Protein AF-A0A538FPP6-F1 (afdb_monomer)

Solvent-accessible surface area (backbone atoms only — not comparable to full-atom values): 23698 Å² total; per-residue (Å²): 142,86,81,78,87,79,78,88,85,67,95,74,63,53,71,62,48,55,64,59,46,65,76,53,41,73,86,40,43,68,59,52,48,49,54,50,51,54,51,44,71,76,42,80,80,64,66,51,56,57,69,57,30,19,45,40,34,59,72,67,76,46,57,65,71,58,32,41,51,30,15,48,75,70,76,36,53,60,72,57,40,53,54,50,25,53,71,59,47,80,60,72,55,73,68,54,44,50,55,37,41,65,69,67,75,44,51,75,67,56,48,51,50,41,39,52,68,70,68,54,64,77,88,46,49,67,65,59,54,64,60,56,64,83,75,73,51,60,66,55,38,14,42,34,35,65,72,64,79,40,54,71,69,57,39,34,53,57,22,42,78,73,74,38,49,57,70,58,44,49,53,44,29,75,66,29,69,73,53,69,54,71,68,58,41,44,52,36,39,74,68,65,77,43,53,72,69,58,45,50,46,38,38,59,68,30,97,49,67,65,92,45,46,71,59,58,57,58,62,61,61,79,75,67,53,53,65,55,31,38,50,33,32,74,40,66,75,41,52,69,69,54,25,38,56,47,18,43,78,68,73,40,53,61,69,54,47,53,49,50,36,61,71,71,47,73,73,78,48,71,65,60,51,50,54,38,46,75,72,70,45,60,89,94,49,68,72,85,77,48,57,67,71,57,51,53,44,63,43,64,61,88,70,77,82,57,74,50,80,42,51,35,68,57,40,27,52,52,31,49,71,72,65,43,54,74,68,58,20,50,52,50,12,48,59,38,36,47,48,64,73,75,74,64,54,70,67,59,52,50,49,51,52,52,49,54,52,53,52,50,53,34,43,46,74,60,76,42,53,72,72,54,52,54,59,57,48,68,76,48,93,58,50,73,71,54,45,54,51,53,52,55,51,45,54,53,52,33,55,56,71,66,51,76,78,77,79,84,128

pLDDT: mean 87.96, std 13.9, range [43.72, 98.19]

Secondary structure (DSSP, 8-state):
--SSTTS---TTSHHHHHHHHTTSHHHHHHHHHHHHHHHHHH-TTPPPPHHHHHHHHHTTSS-HHHHHHHHHHTT--HHHHHHHHHHHSPPPPHHHHHHHHHTTSS-HHHHHHHHHHTT--GGGHHHHHTTSS-PPPHHHHHHHHHTTSS-HHHHHHHHHHTT--HHHHHHHHHHSS-PPPHHHHHHHHHTTSS-HHHHHHHHHHTTS-GGGHHHHHHTTSPPPPHHHHHHHHHTTSS-HHHHHHHHHHTT--HHHHHHHHHHHSPPPPHHHHHHHHHTTPPTT--GGGS-HHHHHHHHH---PPPTTSS-HHHHHHHHHHTT--HHHHHHHHHHHHS-SS----HHHHHHHHHHHHHHHHHHHTTSS-HHHHHHHHTTSS--HHHHHHHHHHHHHHHHHHTSPPPPP-

Structure (mmCIF, N/CA/C/O backbone):
data_AF-A0A538FPP6-F1
#
_entry.id   AF-A0A538FPP6-F1
#
loop_
_atom_site.group_PDB
_atom_site.id
_atom_site.type_symbol
_atom_site.label_atom_id
_atom_site.label_alt_id
_atom_site.label_comp_id
_atom_site.label_asym_id
_atom_site.label_entity_id
_atom_site.label_seq_id
_atom_site.pdbx_PDB_ins_code
_atom_site.Cartn_x
_atom_site.Cartn_y
_atom_site.Cartn_z
_atom_site.occupancy
_atom_site.B_iso_or_equiv
_atom_site.auth_seq_id
_atom_site.auth_comp_id
_atom_site.auth_asym_id
_atom_site.auth_atom_id
_atom_site.pdbx_PDB_model_num
ATOM 1 N N . MET A 1 1 ? 45.102 -30.319 -80.625 1.00 48.31 1 MET A N 1
ATOM 2 C CA . MET A 1 1 ? 46.182 -29.308 -80.729 1.00 48.31 1 MET A CA 1
ATOM 3 C C . MET A 1 1 ? 46.574 -29.078 -82.191 1.00 48.31 1 MET A C 1
ATOM 5 O O . MET A 1 1 ? 47.325 -29.892 -82.704 1.00 48.31 1 MET A O 1
ATOM 9 N N . ALA A 1 2 ? 46.069 -28.022 -82.855 1.00 53.19 2 ALA A N 1
ATOM 10 C CA . ALA A 1 2 ? 46.663 -27.448 -84.091 1.00 53.19 2 ALA A CA 1
ATOM 11 C C . ALA A 1 2 ? 45.961 -26.172 -84.636 1.00 53.19 2 ALA A C 1
ATOM 13 O O . ALA A 1 2 ? 46.450 -25.597 -85.601 1.00 53.19 2 ALA A O 1
ATOM 14 N N . ILE A 1 3 ? 44.835 -25.704 -84.070 1.00 48.03 3 ILE A N 1
ATOM 15 C CA . ILE A 1 3 ? 44.046 -24.601 -84.677 1.00 48.03 3 ILE A CA 1
ATOM 16 C C . ILE A 1 3 ? 44.291 -23.221 -84.028 1.00 48.03 3 ILE A C 1
ATOM 18 O O . ILE A 1 3 ? 44.050 -22.197 -84.658 1.00 48.03 3 ILE A O 1
ATOM 22 N N . PHE A 1 4 ? 44.870 -23.149 -82.827 1.00 48.28 4 PHE A N 1
ATOM 23 C CA . PHE A 1 4 ? 45.001 -21.879 -82.093 1.00 48.28 4 PHE A CA 1
ATOM 24 C C . PHE A 1 4 ? 46.294 -21.078 -82.345 1.00 48.28 4 PHE A C 1
ATOM 26 O O . PHE A 1 4 ? 46.402 -19.941 -81.896 1.00 48.28 4 PHE A O 1
ATOM 33 N N . SER A 1 5 ? 47.273 -21.594 -83.100 1.00 43.72 5 SER A N 1
ATOM 34 C CA . SER A 1 5 ? 48.605 -20.962 -83.190 1.00 43.72 5 SER A CA 1
ATOM 35 C C . SER A 1 5 ? 48.753 -19.843 -84.235 1.00 43.72 5 SER A C 1
ATOM 37 O O . SER A 1 5 ? 49.874 -19.411 -84.491 1.00 43.72 5 SER A O 1
ATOM 39 N N . LYS A 1 6 ? 47.674 -19.376 -84.881 1.00 53.09 6 LYS A N 1
ATOM 40 C CA . LYS A 1 6 ? 47.752 -18.349 -85.947 1.00 53.09 6 LYS A CA 1
ATOM 41 C C . LYS A 1 6 ? 47.049 -17.022 -85.641 1.00 53.09 6 LYS A C 1
ATOM 43 O O . LYS A 1 6 ? 47.044 -16.157 -86.510 1.00 53.09 6 LYS A O 1
ATOM 48 N N . PHE A 1 7 ? 46.472 -16.833 -84.451 1.00 51.31 7 PHE A N 1
ATOM 49 C CA . PHE A 1 7 ? 45.535 -15.720 -84.232 1.00 51.31 7 PHE A CA 1
ATOM 50 C C . PHE A 1 7 ? 46.091 -14.463 -83.531 1.00 51.31 7 PHE A C 1
ATOM 52 O O . PHE A 1 7 ? 45.417 -13.441 -83.547 1.00 51.31 7 PHE A O 1
ATOM 59 N N . PHE A 1 8 ? 47.312 -14.463 -82.983 1.00 47.59 8 PHE A N 1
ATOM 60 C CA . PHE A 1 8 ? 47.777 -13.355 -82.124 1.00 47.59 8 PHE A CA 1
ATOM 61 C C . PHE A 1 8 ? 49.021 -12.626 -82.641 1.00 47.59 8 PHE A C 1
ATOM 63 O O . PHE A 1 8 ? 50.108 -12.742 -82.083 1.00 47.59 8 PHE A O 1
ATOM 70 N N . GLY A 1 9 ? 48.869 -11.827 -83.698 1.00 49.38 9 GLY A N 1
ATOM 71 C CA . GLY A 1 9 ? 49.945 -10.940 -84.138 1.00 49.38 9 GLY A CA 1
ATOM 72 C C . GLY A 1 9 ? 49.462 -9.726 -84.920 1.00 49.38 9 GLY A C 1
ATOM 73 O O . GLY A 1 9 ? 49.589 -9.747 -86.142 1.00 49.38 9 GLY A O 1
ATOM 74 N N . ARG A 1 10 ? 48.927 -8.693 -84.236 1.00 49.31 10 ARG A N 1
ATOM 75 C CA . ARG A 1 10 ? 48.965 -7.254 -84.623 1.00 49.31 10 ARG A CA 1
ATOM 76 C C . ARG A 1 10 ? 48.096 -6.361 -83.713 1.00 49.31 10 ARG A C 1
ATOM 78 O O . ARG A 1 10 ? 46.875 -6.428 -83.740 1.00 49.31 10 ARG A O 1
ATOM 85 N N . THR A 1 11 ? 48.743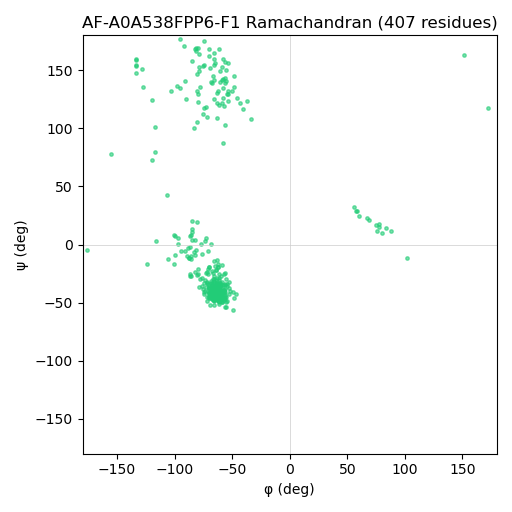 -5.425 -83.021 1.00 50.03 11 THR A N 1
ATOM 86 C CA . THR A 1 11 ? 48.216 -4.615 -81.902 1.00 50.03 11 THR A CA 1
ATOM 87 C C . THR A 1 11 ? 47.429 -3.344 -82.290 1.00 50.03 11 THR A C 1
ATOM 89 O O . THR A 1 11 ? 47.198 -2.487 -81.448 1.00 50.03 11 THR A O 1
ATOM 92 N N . VAL A 1 12 ? 47.015 -3.164 -83.555 1.00 49.78 12 VAL A N 1
ATOM 93 C CA . VAL A 1 12 ? 46.228 -1.973 -83.988 1.00 49.78 12 VAL A CA 1
ATOM 94 C C . VAL A 1 12 ? 44.889 -2.346 -84.651 1.00 49.78 12 VAL A C 1
ATOM 96 O O . VAL A 1 12 ? 43.968 -1.536 -84.686 1.00 49.78 12 VAL A O 1
ATOM 99 N N . SER A 1 13 ? 44.702 -3.598 -85.085 1.00 50.84 13 SER A N 1
ATOM 100 C CA . SER A 1 13 ? 43.409 -4.117 -85.574 1.00 50.84 13 SER A CA 1
ATOM 101 C C . SER A 1 13 ? 42.454 -4.579 -84.460 1.00 50.84 13 SER A C 1
ATOM 103 O O . SER A 1 13 ? 41.287 -4.855 -84.732 1.00 50.84 13 SER A O 1
ATOM 105 N N . GLU A 1 14 ? 42.914 -4.645 -83.208 1.00 52.31 14 GLU A N 1
ATOM 106 C CA . GLU A 1 14 ? 42.132 -5.164 -82.075 1.00 52.31 14 GLU A CA 1
ATOM 107 C C . GLU A 1 14 ? 41.005 -4.212 -81.636 1.00 52.31 14 GLU A C 1
ATOM 109 O O . GLU A 1 14 ? 39.916 -4.674 -81.309 1.00 52.31 14 GLU A O 1
ATOM 114 N N . ALA A 1 15 ? 41.179 -2.890 -81.750 1.00 50.81 15 ALA A N 1
ATOM 115 C CA . ALA A 1 15 ? 40.131 -1.930 -81.378 1.00 50.81 15 ALA A CA 1
ATOM 116 C C . ALA A 1 15 ? 38.894 -1.984 -82.306 1.00 50.81 15 ALA A C 1
ATOM 118 O O . ALA A 1 15 ? 37.765 -1.821 -81.847 1.00 50.81 15 ALA A O 1
ATOM 119 N N . ALA A 1 16 ? 39.081 -2.278 -83.601 1.00 51.62 16 ALA A N 1
ATOM 120 C CA . ALA A 1 16 ? 37.976 -2.489 -84.544 1.00 51.62 16 ALA A CA 1
ATOM 121 C C . ALA A 1 16 ? 37.332 -3.884 -84.394 1.00 51.62 16 ALA A C 1
ATOM 123 O O . ALA A 1 16 ? 36.127 -4.038 -84.601 1.00 51.62 16 ALA A O 1
ATOM 124 N N . GLY A 1 17 ? 38.114 -4.889 -83.978 1.00 56.34 17 GLY A N 1
ATOM 125 C CA . GLY A 1 17 ? 37.623 -6.237 -83.677 1.00 56.34 17 GLY A CA 1
ATOM 126 C C . GLY A 1 17 ? 36.710 -6.294 -82.448 1.00 56.34 17 GLY A C 1
ATOM 127 O O . GLY A 1 17 ? 35.722 -7.025 -82.460 1.00 56.34 17 GLY A O 1
ATOM 128 N N . VAL A 1 18 ? 36.970 -5.474 -81.425 1.00 58.12 18 VAL A N 1
ATOM 129 C CA . VAL A 1 18 ? 36.131 -5.411 -80.213 1.00 58.12 18 VAL A CA 1
ATOM 130 C C . VAL A 1 18 ? 34.747 -4.811 -80.509 1.00 58.12 18 VAL A C 1
ATOM 132 O O . VAL A 1 18 ? 33.741 -5.334 -80.033 1.00 58.12 18 VAL A O 1
ATOM 135 N N . ALA A 1 19 ? 34.657 -3.781 -81.359 1.00 53.75 19 ALA A N 1
ATOM 136 C CA . ALA A 1 19 ? 33.373 -3.167 -81.718 1.00 53.75 19 ALA A CA 1
ATOM 137 C C . ALA A 1 19 ? 32.492 -4.077 -82.602 1.00 53.75 19 ALA A C 1
ATOM 139 O O . ALA A 1 19 ? 31.278 -4.132 -82.410 1.00 53.75 19 ALA A O 1
ATOM 140 N N . ALA A 1 20 ? 33.088 -4.839 -83.528 1.00 56.72 20 ALA A N 1
ATOM 141 C CA . ALA A 1 20 ? 32.362 -5.836 -84.321 1.00 56.72 20 ALA A CA 1
ATOM 142 C C . ALA A 1 20 ? 32.009 -7.097 -83.504 1.00 56.72 20 ALA A C 1
ATOM 144 O O . ALA A 1 20 ? 30.943 -7.680 -83.703 1.00 56.72 20 ALA A O 1
ATOM 145 N N . GLY A 1 21 ? 32.857 -7.490 -82.545 1.00 58.19 21 GLY A N 1
ATOM 146 C CA . GLY A 1 21 ? 32.647 -8.651 -81.674 1.00 58.19 21 GLY A CA 1
ATOM 147 C C . GLY A 1 21 ? 31.425 -8.536 -80.757 1.00 58.19 21 GLY A C 1
ATOM 148 O O . GLY A 1 21 ? 30.767 -9.539 -80.488 1.00 58.19 21 GLY A O 1
ATOM 149 N N . LEU A 1 22 ? 31.049 -7.321 -80.343 1.00 60.53 22 LEU A N 1
ATOM 150 C CA . LEU A 1 22 ? 29.876 -7.100 -79.487 1.00 60.53 22 LEU A CA 1
ATOM 151 C C . LEU A 1 22 ? 28.532 -7.280 -80.223 1.00 60.53 22 LEU A C 1
ATOM 153 O O . LEU A 1 22 ? 27.545 -7.649 -79.590 1.00 60.53 22 LEU A O 1
ATOM 157 N N . ALA A 1 23 ? 28.482 -7.108 -81.551 1.00 60.00 23 ALA A N 1
ATOM 158 C CA . ALA A 1 23 ? 27.255 -7.288 -82.341 1.00 60.00 23 ALA A CA 1
ATOM 159 C C . ALA A 1 23 ? 26.942 -8.765 -82.665 1.00 60.00 23 ALA A C 1
ATOM 161 O O . ALA A 1 23 ? 25.779 -9.133 -82.821 1.00 60.00 23 ALA A O 1
ATOM 162 N N . VAL A 1 24 ? 27.963 -9.631 -82.712 1.00 61.53 24 VAL A N 1
ATOM 163 C CA . VAL A 1 24 ? 27.822 -11.097 -82.869 1.00 61.53 24 VAL A CA 1
ATOM 164 C C . VAL A 1 24 ? 27.880 -11.861 -81.539 1.00 61.53 24 VAL A C 1
ATOM 166 O O . VAL A 1 24 ? 27.727 -13.082 -81.526 1.00 61.53 24 VAL A O 1
ATOM 169 N N . ALA A 1 25 ? 28.036 -11.168 -80.406 1.00 63.84 25 ALA A N 1
ATOM 170 C CA . ALA A 1 25 ? 28.178 -11.794 -79.091 1.00 63.84 25 ALA A CA 1
ATOM 171 C C . ALA A 1 25 ? 26.964 -12.651 -78.684 1.00 63.84 25 ALA A C 1
ATOM 173 O O . ALA A 1 25 ? 27.137 -13.703 -78.076 1.00 63.84 25 ALA A O 1
ATOM 174 N N . SER A 1 26 ? 25.739 -12.247 -79.038 1.00 73.50 26 SER A N 1
ATOM 175 C CA . SER A 1 26 ? 24.520 -12.966 -78.630 1.00 73.50 26 SER A CA 1
ATOM 176 C C . SER A 1 26 ? 24.404 -14.384 -79.232 1.00 73.50 26 SER A C 1
ATOM 178 O O . SER A 1 26 ? 24.267 -15.332 -78.459 1.00 73.50 26 SER A O 1
ATOM 180 N N . PRO A 1 27 ? 24.536 -14.597 -80.562 1.00 76.19 27 PRO A N 1
ATOM 181 C CA . PRO A 1 27 ? 24.517 -15.948 -81.139 1.00 76.19 27 PRO A CA 1
ATOM 182 C C . PRO A 1 27 ? 25.761 -16.790 -80.814 1.00 76.19 27 PRO A C 1
ATOM 184 O O . PRO A 1 27 ? 25.694 -18.014 -80.899 1.00 76.19 27 PRO A O 1
ATOM 187 N N . LEU A 1 28 ? 26.881 -16.173 -80.421 1.00 77.31 28 LEU A N 1
ATOM 188 C CA . LEU A 1 28 ? 28.097 -16.891 -80.021 1.00 77.31 28 LEU A CA 1
ATOM 189 C C . LEU A 1 28 ? 28.114 -17.300 -78.542 1.00 77.31 28 LEU A C 1
ATOM 191 O O . LEU A 1 28 ? 28.936 -18.140 -78.175 1.00 77.31 28 LEU A O 1
ATOM 195 N N . ARG A 1 29 ? 27.202 -16.781 -77.703 1.00 82.00 29 ARG A N 1
ATOM 196 C CA . ARG A 1 29 ? 27.117 -17.133 -76.272 1.00 82.00 29 ARG A CA 1
ATOM 197 C C . ARG A 1 29 ? 27.149 -18.643 -76.005 1.00 82.00 29 ARG A C 1
ATOM 199 O O . ARG A 1 29 ? 27.932 -19.032 -75.148 1.00 82.00 29 ARG A O 1
ATOM 206 N N . PRO A 1 30 ? 26.399 -19.512 -76.716 1.00 83.00 30 PRO A N 1
ATOM 207 C CA . PRO A 1 30 ? 26.450 -20.953 -76.456 1.00 83.00 30 PRO A CA 1
ATOM 208 C C . PRO A 1 30 ? 27.827 -21.574 -76.728 1.00 83.00 30 PRO A C 1
ATOM 210 O O . PRO A 1 30 ? 28.260 -22.461 -75.999 1.00 83.00 30 PRO A O 1
ATOM 213 N N . VAL A 1 31 ? 28.530 -21.096 -77.760 1.00 81.62 31 VAL A N 1
ATOM 214 C CA . VAL A 1 31 ? 29.862 -21.598 -78.133 1.00 81.62 31 VAL A CA 1
ATOM 215 C C . VAL A 1 31 ? 30.918 -21.106 -77.146 1.00 81.62 31 VAL A C 1
ATOM 217 O O . VAL A 1 31 ? 31.753 -21.890 -76.706 1.00 81.62 31 VAL A O 1
ATOM 220 N N . VAL A 1 32 ? 30.854 -19.832 -76.749 1.00 84.31 32 VAL A N 1
ATOM 221 C CA . VAL A 1 32 ? 31.738 -19.267 -75.719 1.00 84.31 32 VAL A CA 1
ATOM 222 C C . VAL A 1 32 ? 31.502 -19.956 -74.376 1.00 84.31 32 VAL A C 1
ATOM 224 O O . VAL A 1 32 ? 32.468 -20.355 -73.741 1.00 84.31 32 VAL A O 1
ATOM 227 N N . GLN A 1 33 ? 30.247 -20.214 -73.998 1.00 86.31 33 GLN A N 1
ATOM 228 C CA . GLN A 1 33 ? 29.916 -20.943 -72.773 1.00 86.31 33 GLN A CA 1
ATOM 229 C C . GLN A 1 33 ? 30.490 -22.366 -72.772 1.00 86.31 33 GLN A C 1
ATOM 231 O O . GLN A 1 33 ? 30.941 -22.831 -71.733 1.00 86.31 33 GLN A O 1
ATOM 236 N N . LEU A 1 34 ? 30.497 -23.069 -73.913 1.00 86.12 34 LEU A N 1
ATOM 237 C CA . LEU A 1 34 ? 31.115 -24.397 -74.025 1.00 86.12 34 LEU A CA 1
ATOM 238 C C . LEU A 1 34 ? 32.628 -24.341 -73.802 1.00 86.12 34 LEU A C 1
ATOM 240 O O . LEU A 1 34 ? 33.150 -25.148 -73.040 1.00 86.12 34 LEU A O 1
ATOM 244 N N . VAL A 1 35 ? 33.312 -23.374 -74.420 1.00 86.62 35 VAL A N 1
ATOM 245 C CA . VAL A 1 35 ? 34.760 -23.184 -74.242 1.00 86.62 35 VAL A CA 1
ATOM 246 C C . VAL A 1 35 ? 35.082 -22.757 -72.812 1.00 86.62 35 VAL A C 1
ATOM 248 O O . VAL A 1 35 ? 36.024 -23.278 -72.221 1.00 86.62 35 VAL A O 1
ATOM 251 N N . GLU A 1 36 ? 34.291 -21.857 -72.226 1.00 85.56 36 GLU A N 1
ATOM 252 C CA . GLU A 1 36 ? 34.409 -21.477 -70.818 1.00 85.56 36 GLU A CA 1
ATOM 253 C C . GLU A 1 36 ? 34.218 -22.698 -69.916 1.00 85.56 36 GLU A C 1
ATOM 255 O O . GLU A 1 36 ? 35.057 -22.953 -69.061 1.00 85.56 36 GLU A O 1
ATOM 260 N N . ASN A 1 37 ? 33.173 -23.500 -70.132 1.00 87.19 37 ASN A N 1
ATOM 261 C CA . ASN A 1 37 ? 32.909 -24.702 -69.342 1.00 87.19 37 ASN A CA 1
ATOM 262 C C . ASN A 1 37 ? 34.035 -25.741 -69.475 1.00 87.19 37 ASN A C 1
ATOM 264 O O . ASN A 1 37 ? 34.432 -26.328 -68.473 1.00 87.19 37 ASN A O 1
ATOM 268 N N . GLU A 1 38 ? 34.568 -25.960 -70.681 1.00 89.00 38 GLU A N 1
ATOM 269 C CA . GLU A 1 38 ? 35.706 -26.861 -70.915 1.00 89.00 38 GLU A CA 1
ATOM 270 C C . GLU A 1 38 ? 36.979 -26.340 -70.234 1.00 89.00 38 GLU A C 1
ATOM 272 O O . GLU A 1 38 ? 37.696 -27.102 -69.588 1.00 89.00 38 GLU A O 1
ATOM 277 N N . THR A 1 39 ? 37.221 -25.029 -70.298 1.00 87.25 39 THR A N 1
ATOM 278 C CA . THR A 1 39 ? 38.351 -24.386 -69.613 1.00 87.25 39 THR A CA 1
ATOM 279 C C . THR A 1 39 ? 38.227 -24.538 -68.096 1.00 87.25 39 THR A C 1
ATOM 281 O O . THR A 1 39 ? 39.183 -24.938 -67.436 1.00 87.25 39 THR A O 1
ATOM 284 N N . TRP A 1 40 ? 37.038 -24.304 -67.535 1.00 85.44 40 TRP A N 1
ATOM 285 C CA . TRP A 1 40 ? 36.784 -24.449 -66.099 1.00 85.44 40 TRP A CA 1
ATOM 286 C C . TRP A 1 40 ? 36.782 -25.901 -65.619 1.00 85.44 40 TRP A C 1
ATOM 288 O O . TRP A 1 40 ? 37.103 -26.156 -64.463 1.00 85.44 40 TRP A O 1
ATOM 298 N N . ALA A 1 41 ? 36.494 -26.870 -66.489 1.00 88.38 41 ALA A N 1
ATOM 299 C CA . ALA A 1 41 ? 36.662 -28.283 -66.157 1.00 88.38 41 ALA A CA 1
ATOM 300 C C . ALA A 1 41 ? 38.143 -28.661 -65.958 1.00 88.38 41 ALA A C 1
ATOM 302 O O . ALA A 1 41 ? 38.448 -29.564 -65.181 1.00 88.38 41 ALA A O 1
ATOM 303 N N . ILE A 1 42 ? 39.060 -27.969 -66.644 1.00 89.25 42 ILE A N 1
ATOM 304 C CA . ILE A 1 42 ? 40.513 -28.173 -66.527 1.00 89.25 42 ILE A CA 1
ATOM 305 C C . ILE A 1 42 ? 41.100 -27.347 -65.365 1.00 89.25 42 ILE A C 1
ATOM 307 O O . ILE A 1 42 ? 42.094 -27.757 -64.766 1.00 89.25 42 ILE A O 1
ATOM 311 N N . HIS A 1 43 ? 40.465 -26.225 -65.020 1.00 86.94 43 HIS A N 1
ATOM 312 C CA . HIS A 1 43 ? 40.874 -25.293 -63.965 1.00 86.94 43 HIS A CA 1
ATOM 313 C C . HIS A 1 43 ? 39.820 -25.218 -62.844 1.00 86.94 43 HIS A C 1
ATOM 315 O O . HIS A 1 43 ? 39.008 -24.288 -62.816 1.00 86.94 43 HIS A O 1
ATOM 321 N N . PRO A 1 44 ? 39.797 -26.200 -61.917 1.00 83.19 44 PRO A N 1
ATOM 322 C CA . PRO A 1 44 ? 38.818 -26.247 -60.828 1.00 83.19 44 PRO A CA 1
ATOM 323 C C . PRO A 1 44 ? 39.043 -25.165 -59.757 1.00 83.19 44 PRO A C 1
ATOM 325 O O . PRO A 1 44 ? 38.229 -25.023 -58.851 1.00 83.19 44 PRO A O 1
ATOM 328 N N . ASP A 1 45 ? 40.130 -24.399 -59.852 1.00 86.44 45 ASP A N 1
ATOM 329 C CA . ASP A 1 45 ? 40.530 -23.300 -58.971 1.00 86.44 45 ASP A CA 1
ATOM 330 C C . ASP A 1 45 ? 39.885 -21.955 -59.343 1.00 86.44 45 ASP A C 1
ATOM 332 O O . ASP A 1 45 ? 40.377 -20.894 -58.955 1.00 86.44 45 ASP A O 1
ATOM 336 N N . ARG A 1 46 ? 38.772 -21.982 -60.088 1.00 88.44 46 ARG A N 1
ATOM 337 C CA . ARG A 1 46 ? 38.019 -20.778 -60.444 1.00 88.44 46 ARG A CA 1
ATOM 338 C C . ARG A 1 46 ? 37.675 -19.978 -59.179 1.00 88.44 46 ARG A C 1
ATOM 340 O O . ARG A 1 46 ? 36.964 -20.506 -58.320 1.00 88.44 46 ARG A O 1
ATOM 347 N N . PRO A 1 47 ? 38.073 -18.696 -59.100 1.00 92.44 47 PRO A N 1
ATOM 348 C CA . PRO A 1 47 ? 37.655 -17.834 -58.012 1.00 92.44 47 PRO A CA 1
ATOM 349 C C . PRO A 1 47 ? 36.131 -17.740 -57.943 1.00 92.44 47 PRO A C 1
ATOM 351 O O . PRO A 1 47 ? 35.463 -17.555 -58.970 1.00 92.44 47 PRO A O 1
ATOM 354 N N . VAL A 1 48 ? 35.574 -17.847 -56.741 1.00 95.00 48 VAL A N 1
ATOM 355 C CA . VAL A 1 48 ? 34.154 -17.545 -56.531 1.00 95.00 48 VAL A CA 1
ATOM 356 C C . VAL A 1 48 ? 33.920 -16.039 -56.691 1.00 95.00 48 VAL A C 1
ATOM 358 O O . VAL A 1 48 ? 34.826 -15.236 -56.468 1.00 95.00 48 VAL A O 1
ATOM 361 N N . ASN A 1 49 ? 32.713 -15.630 -57.098 1.00 96.25 49 ASN A N 1
ATOM 362 C CA . ASN A 1 49 ? 32.387 -14.202 -57.125 1.00 96.25 49 ASN A CA 1
ATOM 363 C C . ASN A 1 49 ? 32.373 -13.617 -55.702 1.00 96.25 49 ASN A C 1
ATOM 365 O O . ASN A 1 49 ? 32.237 -14.343 -54.714 1.00 96.25 49 ASN A O 1
ATOM 369 N N . VAL A 1 50 ? 32.503 -12.293 -55.608 1.00 97.06 50 VAL A N 1
ATOM 370 C CA . VAL A 1 50 ? 32.624 -11.585 -54.328 1.00 97.06 50 VAL A CA 1
ATOM 371 C C . VAL A 1 50 ? 31.411 -11.810 -53.419 1.00 97.06 50 VAL A C 1
ATOM 373 O O . VAL A 1 50 ? 31.575 -11.939 -52.210 1.00 97.06 50 VAL A O 1
ATOM 376 N N . GLU A 1 51 ? 30.207 -11.942 -53.985 1.00 97.44 51 GLU A N 1
ATOM 377 C CA . GLU A 1 51 ? 28.979 -12.196 -53.228 1.00 97.44 51 GLU A CA 1
ATOM 378 C C . GLU A 1 51 ? 28.950 -13.608 -52.629 1.00 97.44 51 GLU A C 1
ATOM 380 O O . GLU A 1 51 ? 28.574 -13.770 -51.470 1.00 97.44 51 GLU A O 1
ATOM 385 N N . THR A 1 52 ? 29.385 -14.630 -53.379 1.00 97.12 52 THR A N 1
ATOM 386 C CA . THR A 1 52 ? 29.481 -16.003 -52.851 1.00 97.12 52 THR A CA 1
ATOM 387 C C . THR A 1 52 ? 30.610 -16.105 -51.836 1.00 97.12 52 THR A C 1
ATOM 389 O O . THR A 1 52 ? 30.416 -16.709 -50.789 1.00 97.12 52 THR A O 1
ATOM 392 N N . ALA A 1 53 ? 31.766 -15.481 -52.093 1.00 96.75 53 ALA A N 1
ATOM 393 C CA . ALA A 1 53 ? 32.858 -15.423 -51.121 1.00 96.75 53 ALA A CA 1
ATOM 394 C C . ALA A 1 53 ? 32.390 -14.801 -49.795 1.00 96.75 53 ALA A C 1
ATOM 396 O O . ALA A 1 53 ? 32.665 -15.338 -48.725 1.00 96.75 53 ALA A O 1
ATOM 397 N N . ALA A 1 54 ? 31.640 -13.698 -49.873 1.00 97.00 54 ALA A N 1
ATOM 398 C CA . ALA A 1 54 ? 31.051 -13.033 -48.719 1.00 97.00 54 ALA A CA 1
ATOM 399 C C . ALA A 1 54 ? 30.036 -13.924 -47.986 1.00 97.00 54 ALA A C 1
ATOM 401 O O . ALA A 1 54 ? 30.080 -13.990 -46.764 1.00 97.00 54 ALA A O 1
ATOM 402 N N . ALA A 1 55 ? 29.169 -14.647 -48.702 1.00 96.12 55 ALA A N 1
ATOM 403 C CA . ALA A 1 55 ? 28.223 -15.587 -48.094 1.00 96.12 55 ALA A CA 1
ATOM 404 C C . ALA A 1 55 ? 28.913 -16.758 -47.384 1.00 96.12 55 ALA A C 1
ATOM 406 O O . ALA A 1 55 ? 28.575 -17.058 -46.244 1.00 96.12 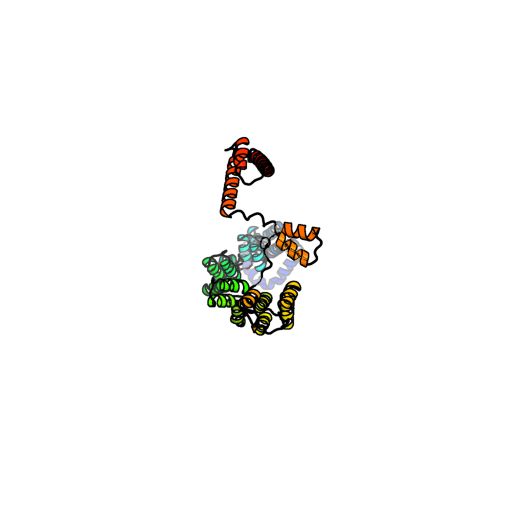55 ALA A O 1
ATOM 407 N N . VAL A 1 56 ? 29.929 -17.359 -48.009 1.00 95.94 56 VAL A N 1
ATOM 408 C CA . VAL A 1 56 ? 30.715 -18.455 -47.417 1.00 95.94 56 VAL A CA 1
ATOM 409 C C . VAL A 1 56 ? 31.415 -17.997 -46.132 1.00 95.94 56 VAL A C 1
ATOM 411 O O . VAL A 1 56 ? 31.405 -18.717 -45.136 1.00 95.94 56 VAL A O 1
ATOM 414 N N . VAL A 1 57 ? 31.988 -16.788 -46.123 1.00 96.31 57 VAL A N 1
ATOM 415 C CA . VAL A 1 57 ? 32.601 -16.216 -44.911 1.00 96.31 57 VAL A CA 1
ATOM 416 C C . VAL A 1 57 ? 31.543 -15.839 -43.863 1.00 96.31 57 VAL A C 1
ATOM 418 O O . VAL A 1 57 ? 31.769 -16.041 -42.675 1.00 96.31 57 VAL A O 1
ATOM 421 N N . ALA A 1 58 ? 30.377 -15.326 -44.267 1.00 94.12 58 ALA A N 1
ATOM 422 C CA . ALA A 1 58 ? 29.289 -14.965 -43.352 1.00 94.12 58 ALA A CA 1
ATOM 423 C C . ALA A 1 58 ? 28.667 -16.177 -42.635 1.00 94.12 58 ALA A C 1
ATOM 425 O O . ALA A 1 58 ? 28.221 -16.048 -41.496 1.00 94.12 58 ALA A O 1
ATOM 426 N N . GLU A 1 59 ? 28.649 -17.343 -43.284 1.00 94.31 59 GLU A N 1
ATOM 427 C CA . GLU A 1 59 ? 28.213 -18.621 -42.705 1.00 94.31 59 GLU A CA 1
ATOM 428 C C . GLU A 1 59 ? 29.312 -19.323 -41.882 1.00 94.31 59 GLU A C 1
ATOM 430 O O . GLU A 1 59 ? 29.091 -20.431 -41.395 1.00 94.31 59 GLU A O 1
ATOM 435 N N . ASP A 1 60 ? 30.481 -18.689 -41.717 1.00 94.06 60 ASP A N 1
ATOM 436 C CA . ASP A 1 60 ? 31.659 -19.230 -41.019 1.00 94.06 60 ASP A CA 1
ATOM 437 C C . ASP A 1 60 ? 32.177 -20.555 -41.624 1.00 94.06 60 ASP A C 1
ATOM 439 O O . ASP A 1 60 ? 32.756 -21.399 -40.940 1.00 94.06 60 ASP A O 1
ATOM 443 N N . VAL A 1 61 ? 31.973 -20.759 -42.934 1.00 96.81 61 VAL A N 1
ATOM 444 C CA . VAL A 1 61 ? 32.471 -21.941 -43.667 1.00 96.81 61 VAL A CA 1
ATOM 445 C C . VAL A 1 61 ? 33.960 -21.797 -43.988 1.00 96.81 61 VAL A C 1
ATOM 447 O O . VAL A 1 61 ? 34.706 -22.774 -43.929 1.00 96.81 61 VAL A O 1
ATOM 450 N N . GLU A 1 62 ? 34.402 -20.578 -44.300 1.00 97.25 62 GLU A N 1
ATOM 451 C CA . GLU A 1 62 ? 35.805 -20.234 -44.542 1.00 97.25 62 GLU A CA 1
ATOM 452 C C . GLU A 1 62 ? 36.203 -18.957 -43.803 1.00 97.25 62 GLU A C 1
ATOM 454 O O . GLU A 1 62 ? 35.377 -18.115 -43.452 1.00 97.25 62 GLU A O 1
ATOM 459 N N . LYS A 1 63 ? 37.511 -18.789 -43.592 1.00 96.56 63 LYS A N 1
ATOM 460 C CA . LYS A 1 63 ? 38.050 -17.621 -42.885 1.00 96.56 63 LYS A CA 1
ATOM 461 C C . LYS A 1 63 ? 38.034 -16.373 -43.760 1.00 96.56 63 LYS A C 1
ATOM 463 O O . LYS A 1 63 ? 38.224 -16.424 -44.970 1.00 96.56 63 LYS A O 1
ATOM 468 N N . ASP A 1 64 ? 37.978 -15.221 -43.111 1.00 96.94 64 ASP A N 1
ATOM 469 C CA . ASP A 1 64 ? 38.001 -13.912 -43.762 1.00 96.94 64 ASP A CA 1
ATOM 470 C C . ASP A 1 64 ? 39.169 -13.706 -44.755 1.00 96.94 64 ASP A C 1
ATOM 472 O O . ASP A 1 64 ? 38.961 -13.205 -45.858 1.00 96.94 64 ASP A O 1
ATOM 476 N N . ALA A 1 65 ? 40.375 -14.184 -44.427 1.00 97.62 65 ALA A N 1
ATOM 477 C CA . ALA A 1 65 ? 41.533 -14.098 -45.322 1.00 97.62 65 ALA A CA 1
ATOM 478 C C . ALA A 1 65 ? 41.331 -14.857 -46.649 1.00 97.62 65 ALA A C 1
ATOM 480 O O . ALA A 1 65 ? 41.822 -14.415 -47.688 1.00 97.62 65 ALA A O 1
ATOM 481 N N . TRP A 1 66 ? 40.593 -15.975 -46.626 1.00 97.50 66 TRP A N 1
ATOM 482 C CA . TRP A 1 66 ? 40.213 -16.698 -47.840 1.00 97.50 66 TRP A CA 1
ATOM 483 C C . TRP A 1 66 ? 39.256 -15.851 -48.684 1.00 97.50 66 TRP A C 1
ATOM 485 O O . TRP A 1 66 ? 39.485 -15.685 -49.879 1.00 97.50 66 TRP A O 1
ATOM 495 N N . GLY A 1 67 ? 38.250 -15.227 -48.065 1.00 96.88 67 GLY A N 1
ATOM 496 C CA . GLY A 1 67 ? 37.303 -14.353 -48.764 1.00 96.88 67 GLY A CA 1
ATOM 497 C C . GLY A 1 67 ? 37.973 -13.148 -49.432 1.00 96.88 67 GLY A C 1
ATOM 498 O O . GLY A 1 67 ? 37.732 -12.885 -50.611 1.00 96.88 67 GLY A O 1
ATOM 499 N N . VAL A 1 68 ? 38.892 -12.477 -48.726 1.00 97.62 68 VAL A N 1
ATOM 500 C CA . VAL A 1 68 ? 39.705 -11.374 -49.275 1.00 97.62 68 VAL A CA 1
ATOM 501 C C . VAL A 1 68 ? 40.545 -11.844 -50.466 1.00 97.62 68 VAL A C 1
ATOM 503 O O . VAL A 1 68 ? 40.639 -11.147 -51.478 1.00 97.62 68 VAL A O 1
ATOM 506 N N . GLN A 1 69 ? 41.126 -13.045 -50.387 1.00 97.31 69 GLN A N 1
ATOM 507 C CA . GLN A 1 69 ? 41.884 -13.627 -51.493 1.00 97.31 69 GLN A CA 1
ATOM 508 C C . GLN A 1 69 ? 40.994 -13.877 -52.722 1.00 97.31 69 GLN A C 1
ATOM 510 O O . GLN A 1 69 ? 41.361 -13.454 -53.820 1.00 97.31 69 GLN A O 1
ATOM 515 N N . GLN A 1 70 ? 39.817 -14.488 -52.548 1.00 97.19 70 GLN A N 1
ATOM 516 C CA . GLN A 1 70 ? 38.855 -14.719 -53.638 1.00 97.19 70 GLN A CA 1
ATOM 517 C C . GLN A 1 70 ? 38.392 -13.404 -54.286 1.00 97.19 70 GLN A C 1
ATOM 519 O O . GLN A 1 70 ? 38.345 -13.281 -55.513 1.00 97.19 70 GLN A O 1
ATOM 524 N N . ALA A 1 71 ? 38.107 -12.390 -53.466 1.00 96.88 71 ALA A N 1
ATOM 525 C CA . ALA A 1 71 ? 37.733 -11.058 -53.927 1.00 96.88 71 ALA A CA 1
ATOM 526 C C . ALA A 1 71 ? 38.850 -10.411 -54.767 1.00 96.88 71 ALA A C 1
ATOM 528 O O . ALA A 1 71 ? 38.584 -9.886 -55.850 1.00 96.88 71 ALA A O 1
ATOM 529 N N . SER A 1 72 ? 40.113 -10.544 -54.341 1.00 97.00 72 SER A N 1
ATOM 530 C CA . SER A 1 72 ? 41.264 -9.998 -55.075 1.00 97.00 72 SER A CA 1
ATOM 531 C C . SER A 1 72 ? 41.423 -10.606 -56.471 1.00 97.00 72 SER A C 1
ATOM 533 O O . SER A 1 72 ? 41.732 -9.897 -57.429 1.00 97.00 72 SER A O 1
ATOM 535 N N . TRP A 1 73 ? 41.135 -11.903 -56.622 1.00 95.81 73 TRP A N 1
ATOM 536 C CA . TRP A 1 73 ? 41.170 -12.593 -57.914 1.00 95.81 73 TRP A CA 1
ATOM 537 C C . TRP A 1 73 ? 40.032 -12.175 -58.848 1.00 95.81 73 TRP A C 1
ATOM 539 O O . TRP A 1 73 ? 40.148 -12.330 -60.063 1.00 95.81 73 TRP A O 1
ATOM 549 N N . THR A 1 74 ? 38.952 -11.618 -58.299 1.00 94.50 74 THR A N 1
ATOM 550 C CA . THR A 1 74 ? 37.810 -11.091 -59.060 1.00 94.50 74 THR A CA 1
ATOM 551 C C . THR A 1 74 ? 37.840 -9.568 -59.224 1.00 94.50 74 THR A C 1
ATOM 553 O O . THR A 1 74 ? 36.911 -8.995 -59.788 1.00 94.50 74 THR A O 1
ATOM 556 N N . GLY A 1 75 ? 38.934 -8.915 -58.812 1.00 95.38 75 GLY A N 1
ATOM 557 C CA . GLY A 1 75 ? 39.162 -7.482 -59.014 1.00 95.38 75 GLY A CA 1
ATOM 558 C C . GLY A 1 75 ? 38.603 -6.575 -57.916 1.00 95.38 75 GLY A C 1
ATOM 559 O O . GLY A 1 75 ? 38.573 -5.360 -58.102 1.00 95.38 75 GLY A O 1
ATOM 560 N N . PHE A 1 76 ? 38.181 -7.137 -56.782 1.00 97.31 76 PHE A N 1
ATOM 561 C CA . PHE A 1 76 ? 37.742 -6.390 -55.606 1.00 97.31 76 PHE A CA 1
ATOM 562 C C . PHE A 1 76 ? 38.873 -6.288 -54.581 1.00 97.31 76 PHE A C 1
ATOM 564 O O . PHE A 1 76 ? 39.567 -7.264 -54.302 1.00 97.31 76 PHE A O 1
ATOM 571 N N . ASP A 1 77 ? 39.061 -5.103 -54.007 1.00 97.38 77 ASP A N 1
ATOM 572 C CA . ASP A 1 77 ? 39.994 -4.913 -52.901 1.00 97.38 77 ASP A CA 1
ATOM 573 C C . ASP A 1 77 ? 39.385 -5.360 -51.559 1.00 97.38 77 ASP A C 1
ATOM 575 O O . ASP A 1 77 ? 38.188 -5.646 -51.448 1.00 97.38 77 ASP A O 1
ATOM 579 N N . GLU A 1 78 ? 40.220 -5.439 -50.520 1.00 97.25 78 GLU A N 1
ATOM 580 C CA . GLU A 1 78 ? 39.771 -5.831 -49.180 1.00 97.25 78 GLU A CA 1
ATOM 581 C C . GLU A 1 78 ? 38.642 -4.926 -48.644 1.00 97.25 78 GLU A C 1
ATOM 583 O O . GLU A 1 78 ? 37.628 -5.473 -48.206 1.00 97.25 78 GLU A O 1
ATOM 588 N N . PRO A 1 79 ? 38.722 -3.578 -48.700 1.00 97.94 79 PRO A N 1
ATOM 589 C CA . PRO A 1 79 ? 37.626 -2.718 -48.252 1.00 97.94 79 PRO A CA 1
ATOM 590 C C . PRO A 1 79 ? 36.295 -2.995 -48.957 1.00 97.94 79 PRO A C 1
ATOM 592 O O . PRO A 1 79 ? 35.251 -3.025 -48.300 1.00 97.94 79 PRO A O 1
ATOM 595 N N . THR A 1 80 ? 36.312 -3.235 -50.272 1.00 97.00 80 THR A N 1
ATOM 596 C CA . THR A 1 80 ? 35.085 -3.545 -51.012 1.00 97.00 80 THR A CA 1
ATOM 597 C C . THR A 1 80 ? 34.545 -4.918 -50.630 1.00 97.00 80 THR A C 1
ATOM 599 O O . THR A 1 80 ? 33.343 -5.048 -50.395 1.00 97.00 80 THR A O 1
ATOM 602 N N . PHE A 1 81 ? 35.410 -5.926 -50.469 1.00 97.62 81 PHE A N 1
ATOM 603 C CA . PHE A 1 81 ? 34.996 -7.232 -49.952 1.00 97.62 81 PHE A CA 1
ATOM 604 C C . PHE A 1 81 ? 34.339 -7.115 -48.573 1.00 97.62 81 PHE A C 1
ATOM 606 O O . PHE A 1 81 ? 33.258 -7.658 -48.367 1.00 97.62 81 PHE A O 1
ATOM 613 N N . ARG A 1 82 ? 34.928 -6.350 -47.644 1.00 96.88 82 ARG A N 1
ATOM 614 C CA . ARG A 1 82 ? 34.360 -6.117 -46.304 1.00 96.88 82 ARG A CA 1
ATOM 615 C C . ARG A 1 82 ? 32.996 -5.441 -46.355 1.00 96.88 82 ARG A C 1
ATOM 617 O O . ARG A 1 82 ? 32.138 -5.759 -45.537 1.00 96.88 82 ARG A O 1
ATOM 624 N N . ALA A 1 83 ? 32.778 -4.528 -47.301 1.00 94.44 83 ALA A N 1
ATOM 625 C CA . ALA A 1 83 ? 31.477 -3.894 -47.491 1.00 94.44 83 ALA A CA 1
ATOM 626 C C . ALA A 1 83 ? 30.416 -4.903 -47.970 1.00 94.44 83 ALA A C 1
ATOM 628 O O . ALA A 1 83 ? 29.308 -4.920 -47.431 1.00 94.44 83 ALA A O 1
ATOM 629 N N . VAL A 1 84 ? 30.769 -5.777 -48.923 1.00 96.31 84 VAL A N 1
ATOM 630 C CA . VAL A 1 84 ? 29.885 -6.851 -49.414 1.00 96.31 84 VAL A CA 1
ATOM 631 C C . VAL A 1 84 ? 29.618 -7.883 -48.317 1.00 96.31 84 VAL A C 1
ATOM 633 O O . VAL A 1 84 ? 28.461 -8.190 -48.049 1.00 96.31 84 VAL A O 1
ATOM 636 N N . LEU A 1 85 ? 30.658 -8.358 -47.623 1.00 95.88 85 LEU A N 1
ATOM 637 C CA . LEU A 1 85 ? 30.538 -9.246 -46.461 1.00 95.88 85 LEU A CA 1
ATOM 638 C C . LEU A 1 85 ? 29.640 -8.636 -45.391 1.00 95.88 85 LEU A C 1
ATOM 640 O O . LEU A 1 85 ? 28.738 -9.300 -44.889 1.00 95.88 85 LEU A O 1
ATOM 644 N N . GLY A 1 86 ? 29.845 -7.352 -45.100 1.00 92.56 86 GLY A N 1
ATOM 645 C CA . GLY A 1 86 ? 28.977 -6.580 -44.235 1.00 92.56 86 GLY A CA 1
ATOM 646 C C . GLY A 1 86 ? 27.522 -6.742 -44.650 1.00 92.56 86 GLY A C 1
ATOM 647 O O . GLY A 1 86 ? 26.720 -7.143 -43.817 1.00 92.56 86 GLY A O 1
ATOM 648 N N . GLU A 1 87 ? 27.161 -6.447 -45.903 1.00 94.06 87 GLU A N 1
ATOM 649 C CA . GLU A 1 87 ? 25.782 -6.571 -46.415 1.00 94.06 87 GLU A CA 1
ATOM 650 C C . GLU A 1 87 ? 25.199 -7.985 -46.298 1.00 94.06 87 GLU A C 1
ATOM 652 O O . GLU A 1 87 ? 24.012 -8.112 -46.010 1.00 94.06 87 GLU A O 1
ATOM 657 N N . VAL A 1 88 ? 26.019 -9.025 -46.460 1.00 95.38 88 VAL A N 1
ATOM 658 C CA . VAL A 1 88 ? 25.571 -10.423 -46.374 1.00 95.38 88 VAL A CA 1
ATOM 659 C C . VAL A 1 88 ? 25.344 -10.890 -44.931 1.00 95.38 88 VAL A C 1
ATOM 661 O O . VAL A 1 88 ? 24.485 -11.738 -44.690 1.00 95.38 88 VAL A O 1
ATOM 664 N N . LEU A 1 89 ? 26.067 -10.332 -43.954 1.00 93.38 89 LEU A N 1
ATOM 665 C CA . LEU A 1 89 ? 25.859 -10.656 -42.543 1.00 93.38 89 LEU A CA 1
ATOM 666 C C . LEU A 1 89 ? 24.450 -10.247 -42.089 1.00 93.38 89 LEU A C 1
ATOM 668 O O . LEU A 1 89 ? 24.071 -9.073 -42.123 1.00 93.38 89 LEU A O 1
ATOM 672 N N . ASN A 1 90 ? 23.690 -11.228 -41.605 1.00 92.62 90 ASN A N 1
ATOM 673 C CA . ASN A 1 90 ? 22.362 -11.004 -41.047 1.00 92.62 90 ASN A CA 1
ATOM 674 C C . ASN A 1 90 ? 22.463 -10.434 -39.627 1.00 92.62 90 ASN A C 1
ATOM 676 O O . ASN A 1 90 ? 23.220 -10.932 -38.794 1.00 92.62 90 ASN A O 1
ATOM 680 N N . ALA A 1 91 ? 21.659 -9.414 -39.330 1.00 93.50 91 ALA A N 1
ATOM 681 C CA . ALA A 1 91 ? 21.427 -8.981 -37.956 1.00 93.50 91 ALA A CA 1
ATOM 682 C C . ALA A 1 91 ? 20.309 -9.825 -37.313 1.00 93.50 91 ALA A C 1
ATOM 684 O O . ALA A 1 91 ? 19.464 -10.367 -38.035 1.00 93.50 91 ALA A O 1
ATOM 685 N N . PRO A 1 92 ? 20.249 -9.907 -35.969 1.00 96.75 92 PRO A N 1
ATOM 686 C CA . PRO A 1 92 ? 19.057 -10.393 -35.284 1.00 96.75 92 PRO A CA 1
ATOM 687 C C . PRO A 1 92 ? 17.811 -9.610 -35.726 1.00 96.75 92 PRO A C 1
ATOM 689 O O . PRO A 1 92 ? 17.907 -8.461 -36.170 1.00 96.75 92 PRO A O 1
ATOM 692 N N . GLY A 1 93 ? 16.630 -10.215 -35.582 1.00 96.12 93 GLY A N 1
ATOM 693 C CA . GLY A 1 93 ? 15.372 -9.512 -35.821 1.00 96.12 93 GLY A CA 1
ATOM 694 C C . GLY A 1 93 ? 15.235 -8.278 -34.921 1.00 96.12 93 GLY A C 1
ATOM 695 O O . GLY A 1 93 ? 15.906 -8.143 -33.896 1.00 96.12 93 GLY A O 1
ATOM 696 N N . LEU A 1 94 ? 14.364 -7.337 -35.305 1.00 96.38 94 LEU A N 1
ATOM 697 C CA . LEU A 1 94 ? 14.226 -6.068 -34.579 1.00 96.38 94 LEU A CA 1
ATOM 698 C C . LEU A 1 94 ? 13.836 -6.288 -33.104 1.00 96.38 94 LEU A C 1
ATOM 700 O O . LEU A 1 94 ? 14.329 -5.581 -32.229 1.00 96.38 94 LEU A O 1
ATOM 704 N N . GLY A 1 95 ? 12.999 -7.291 -32.819 1.00 96.12 95 GLY A N 1
ATOM 705 C CA . GLY A 1 95 ? 12.613 -7.652 -31.452 1.00 96.12 95 GLY A CA 1
ATOM 706 C C . GLY A 1 95 ? 13.790 -8.167 -30.619 1.00 96.12 95 GLY A C 1
ATOM 707 O O . GLY A 1 95 ? 13.976 -7.733 -29.481 1.00 96.12 95 GLY A O 1
ATOM 708 N N . GLU A 1 96 ? 14.619 -9.041 -31.191 1.00 97.75 96 GLU A N 1
ATOM 709 C CA . GLU A 1 96 ? 15.836 -9.553 -30.560 1.00 97.75 96 GLU A CA 1
ATOM 710 C C . GLU A 1 96 ? 16.867 -8.440 -30.346 1.00 97.75 96 GLU A C 1
ATOM 712 O O . GLU A 1 96 ? 17.433 -8.349 -29.257 1.00 97.75 96 GLU A O 1
ATOM 717 N N . LEU A 1 97 ? 17.056 -7.552 -31.331 1.00 97.19 97 LEU A N 1
ATOM 718 C CA . LEU A 1 97 ? 17.916 -6.370 -31.210 1.00 97.19 97 LEU A CA 1
ATOM 719 C C . LEU A 1 97 ? 17.490 -5.488 -30.031 1.00 97.19 97 LEU A C 1
ATOM 721 O O . LEU A 1 97 ? 18.331 -5.120 -29.213 1.00 97.19 97 LEU A O 1
ATOM 725 N N . TYR A 1 98 ? 16.192 -5.199 -29.890 1.00 96.88 98 TYR A N 1
ATOM 726 C CA . TYR A 1 98 ? 15.673 -4.463 -28.734 1.00 96.88 98 TYR A CA 1
ATOM 727 C C . TYR A 1 98 ? 15.907 -5.202 -27.418 1.00 96.88 98 TYR A C 1
ATOM 729 O O . TYR A 1 98 ? 16.322 -4.589 -26.438 1.00 96.88 98 TYR A O 1
ATOM 737 N N . ALA A 1 99 ? 15.659 -6.512 -27.372 1.00 96.06 99 ALA A N 1
ATOM 738 C CA . ALA A 1 99 ? 15.866 -7.298 -26.160 1.00 96.06 99 ALA A CA 1
ATOM 739 C C . ALA A 1 99 ? 17.345 -7.333 -25.739 1.00 96.06 99 ALA A C 1
ATOM 741 O O . ALA A 1 99 ? 17.642 -7.232 -24.549 1.00 96.06 99 ALA A O 1
ATOM 742 N N . MET A 1 100 ? 18.269 -7.455 -26.696 1.00 97.56 100 MET A N 1
ATOM 743 C CA . MET A 1 100 ? 19.712 -7.402 -26.451 1.00 97.56 100 MET A CA 1
ATOM 744 C C . MET A 1 100 ? 20.139 -6.018 -25.962 1.00 97.56 100 MET A C 1
ATOM 746 O O . MET A 1 100 ? 20.876 -5.926 -24.981 1.00 97.56 100 MET A O 1
ATOM 750 N N . TRP A 1 101 ? 19.636 -4.956 -26.594 1.00 96.81 101 TRP A N 1
ATOM 751 C CA . TRP A 1 101 ? 19.964 -3.578 -26.237 1.00 96.81 101 TRP A CA 1
ATOM 752 C C . TRP A 1 101 ? 19.454 -3.210 -24.838 1.00 96.81 101 TRP A C 1
ATOM 754 O O . TRP A 1 101 ? 20.248 -2.815 -23.991 1.00 96.81 101 TRP A O 1
ATOM 764 N N . ARG A 1 102 ? 18.182 -3.504 -24.529 1.00 96.25 102 ARG A N 1
ATOM 765 C CA . ARG A 1 102 ? 17.578 -3.294 -23.196 1.00 96.25 102 ARG A CA 1
ATOM 766 C C . ARG A 1 102 ? 18.273 -4.050 -22.065 1.00 96.25 102 ARG A C 1
ATOM 768 O O . ARG A 1 102 ? 18.205 -3.643 -20.910 1.00 96.25 102 ARG A O 1
ATOM 775 N N . ARG A 1 103 ? 18.913 -5.179 -22.379 1.00 95.94 103 ARG A N 1
ATOM 776 C CA . ARG A 1 103 ? 19.700 -5.977 -21.423 1.00 95.94 103 ARG A CA 1
ATOM 777 C C . ARG A 1 103 ? 21.154 -5.508 -21.303 1.00 95.94 103 ARG A C 1
ATOM 779 O O . ARG A 1 103 ? 21.900 -6.103 -20.532 1.00 95.94 103 ARG A O 1
ATOM 786 N N . GLY A 1 104 ? 21.569 -4.500 -22.072 1.00 96.19 104 GLY A N 1
ATOM 787 C CA . GLY A 1 104 ? 22.950 -4.019 -22.117 1.00 96.19 104 GLY A CA 1
ATOM 788 C C . GLY A 1 104 ? 23.931 -5.000 -22.765 1.00 96.19 104 GLY A C 1
ATOM 789 O O . GLY A 1 104 ? 25.127 -4.919 -22.506 1.00 96.19 104 GLY A O 1
ATOM 790 N N . LEU A 1 105 ? 23.445 -5.949 -23.579 1.00 97.62 105 LEU A N 1
ATOM 791 C CA . LEU A 1 105 ? 24.297 -6.923 -24.280 1.00 97.62 105 LEU A CA 1
ATOM 792 C C . LEU A 1 105 ? 24.955 -6.336 -25.532 1.00 97.62 105 LEU A C 1
ATOM 794 O O . LEU A 1 105 ? 25.951 -6.872 -26.006 1.00 97.62 105 LEU A O 1
ATOM 798 N N . ILE A 1 106 ? 24.380 -5.262 -26.072 1.00 97.69 106 ILE A N 1
ATOM 799 C CA . ILE A 1 106 ? 24.902 -4.518 -27.218 1.00 97.69 106 ILE A CA 1
ATOM 800 C C . ILE A 1 106 ? 24.858 -3.023 -26.919 1.00 97.69 10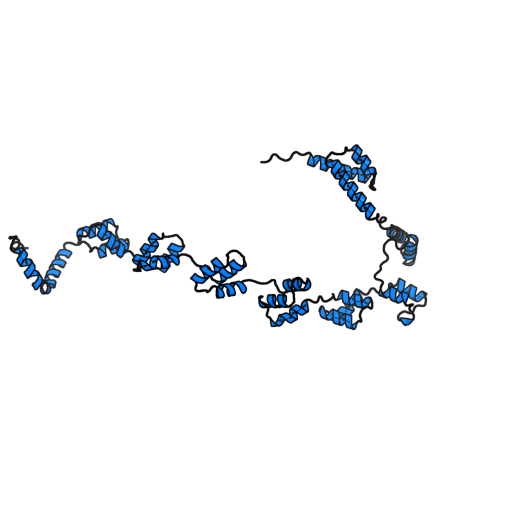6 ILE A C 1
ATOM 802 O O . ILE A 1 106 ? 24.036 -2.569 -26.121 1.00 97.69 106 ILE A O 1
ATOM 806 N N . SER A 1 107 ? 25.740 -2.259 -27.557 1.00 97.81 107 SER A N 1
ATOM 807 C CA . SER A 1 107 ? 25.786 -0.805 -27.409 1.00 97.81 107 SER A CA 1
ATOM 808 C C . SER A 1 107 ? 24.745 -0.092 -28.285 1.00 97.81 107 SER A C 1
ATOM 810 O O . SER A 1 107 ? 24.175 -0.667 -29.213 1.00 97.81 107 SER A O 1
ATOM 812 N N . ASP A 1 108 ? 24.558 1.210 -28.062 1.00 97.31 108 ASP A N 1
ATOM 813 C CA . ASP A 1 108 ? 23.771 2.082 -28.947 1.00 97.31 108 ASP A CA 1
ATOM 814 C C . ASP A 1 108 ? 24.263 2.071 -30.401 1.00 97.31 108 ASP A C 1
ATOM 816 O O . ASP A 1 108 ? 23.467 2.227 -31.336 1.00 97.31 108 ASP A O 1
ATOM 820 N N . ALA A 1 109 ? 25.577 1.926 -30.602 1.00 96.81 109 ALA A N 1
ATOM 821 C CA . ALA A 1 109 ? 26.181 1.864 -31.927 1.00 96.81 109 ALA A CA 1
ATOM 822 C C . ALA A 1 109 ? 25.808 0.553 -32.629 1.00 96.81 109 ALA A C 1
ATOM 824 O O . ALA A 1 109 ? 25.379 0.585 -33.783 1.00 96.81 109 ALA A O 1
ATOM 825 N N . ASP A 1 110 ? 25.873 -0.568 -31.909 1.00 96.81 110 ASP A N 1
ATOM 826 C CA . ASP A 1 110 ? 25.487 -1.890 -32.411 1.00 96.81 110 ASP A CA 1
ATOM 827 C C . ASP A 1 110 ? 23.990 -1.952 -32.730 1.00 96.81 110 ASP A C 1
ATOM 829 O O . ASP A 1 110 ? 23.598 -2.454 -33.784 1.00 96.81 110 ASP A O 1
ATOM 833 N N . PHE A 1 111 ? 23.142 -1.369 -31.874 1.00 97.38 111 PHE A N 1
ATOM 834 C CA . PHE A 1 111 ? 21.709 -1.258 -32.142 1.00 97.38 111 PHE A CA 1
ATOM 835 C C . PHE A 1 111 ? 21.448 -0.438 -33.413 1.00 97.38 111 PHE A C 1
ATOM 837 O O . PHE A 1 111 ? 20.734 -0.889 -34.307 1.00 97.38 111 PHE A O 1
ATOM 844 N N . THR A 1 112 ? 22.093 0.728 -33.550 1.00 97.31 112 THR A N 1
ATOM 845 C CA . THR A 1 112 ? 21.975 1.576 -34.751 1.00 97.31 112 THR A CA 1
ATOM 846 C C . THR A 1 112 ? 22.447 0.837 -36.006 1.00 97.31 112 THR A C 1
ATOM 848 O O . THR A 1 112 ? 21.805 0.933 -37.051 1.00 97.31 112 THR A O 1
ATOM 851 N N . HIS A 1 113 ? 23.537 0.069 -35.912 1.00 94.94 113 HIS A N 1
ATOM 852 C CA . HIS A 1 113 ? 24.014 -0.788 -36.995 1.00 94.94 113 HIS A CA 1
ATOM 853 C C . HIS A 1 113 ? 22.974 -1.856 -37.371 1.00 94.94 113 HIS A C 1
ATOM 855 O O . HIS A 1 113 ? 22.661 -2.016 -38.551 1.00 94.94 113 HIS A O 1
ATOM 861 N N . GLY A 1 114 ? 22.361 -2.511 -36.382 1.00 95.88 114 GLY A N 1
ATOM 862 C CA . GLY A 1 114 ? 21.237 -3.428 -36.584 1.00 95.88 114 GLY A CA 1
ATOM 863 C C . GLY A 1 114 ? 20.045 -2.773 -37.297 1.00 95.88 114 GLY A C 1
ATOM 864 O O . GLY A 1 114 ? 19.474 -3.369 -38.209 1.00 95.88 114 GLY A O 1
ATOM 865 N N . LEU A 1 115 ? 19.722 -1.509 -36.988 1.00 96.12 115 LEU A N 1
ATOM 866 C CA . LEU A 1 115 ? 18.691 -0.751 -37.717 1.00 96.12 115 LEU A CA 1
ATOM 867 C C . LEU A 1 115 ? 19.065 -0.516 -39.189 1.00 96.12 115 LEU A C 1
ATOM 869 O O . LEU A 1 115 ? 18.195 -0.600 -40.061 1.00 96.12 115 LEU A O 1
ATOM 873 N N . ARG A 1 116 ? 20.351 -0.257 -39.490 1.00 95.50 116 ARG A N 1
ATOM 874 C CA . ARG A 1 116 ? 20.838 -0.164 -40.882 1.00 95.50 116 ARG A CA 1
ATOM 875 C C . ARG A 1 116 ? 20.640 -1.495 -41.610 1.00 95.50 116 ARG A C 1
ATOM 877 O O . ARG A 1 116 ? 20.169 -1.492 -42.743 1.00 95.50 116 ARG A O 1
ATOM 884 N N . LYS A 1 117 ? 20.939 -2.619 -40.948 1.00 94.38 117 LYS A N 1
ATOM 885 C CA . LYS A 1 117 ? 20.741 -3.977 -41.486 1.00 94.38 117 LYS A CA 1
ATOM 886 C C . LYS A 1 117 ? 19.273 -4.306 -41.735 1.00 94.38 117 LYS A C 1
ATOM 888 O O . LYS A 1 117 ? 18.945 -4.911 -42.750 1.00 94.38 117 LYS A O 1
ATOM 893 N N . ALA A 1 118 ? 18.382 -3.809 -40.882 1.00 95.31 118 ALA A N 1
ATOM 894 C CA . ALA A 1 118 ? 16.936 -3.881 -41.074 1.00 95.31 118 ALA A CA 1
ATOM 895 C C . ALA A 1 118 ? 16.399 -2.918 -42.157 1.00 95.31 118 ALA A C 1
ATOM 897 O O . ALA A 1 118 ? 15.188 -2.849 -42.365 1.00 95.31 118 ALA A O 1
ATOM 898 N N . LYS A 1 119 ? 17.274 -2.167 -42.847 1.00 95.12 119 LYS A N 1
ATOM 899 C CA . LYS A 1 119 ? 16.937 -1.201 -43.909 1.00 95.12 119 LYS A CA 1
ATOM 900 C C . LYS A 1 119 ? 15.960 -0.107 -43.456 1.00 95.12 119 LYS A C 1
ATOM 902 O O . LYS A 1 119 ? 15.218 0.446 -44.265 1.00 95.12 119 LYS A O 1
ATOM 907 N N . LEU A 1 120 ? 15.976 0.232 -42.166 1.00 96.56 120 LEU A N 1
ATOM 908 C CA . LEU A 1 120 ? 15.218 1.356 -41.615 1.00 96.56 120 LEU A CA 1
ATOM 909 C C . LEU A 1 120 ? 15.944 2.665 -41.915 1.00 96.56 120 LEU A C 1
ATOM 911 O O . LEU A 1 120 ? 17.163 2.685 -41.990 1.00 96.56 120 LEU A O 1
ATOM 915 N N . GLU A 1 121 ? 15.241 3.780 -42.085 1.00 96.44 121 GLU A N 1
ATOM 916 C CA . GLU A 1 121 ? 15.873 5.074 -42.394 1.00 96.44 121 GLU A CA 1
ATOM 917 C C . GLU A 1 121 ? 16.437 5.763 -41.130 1.00 96.44 121 GLU A C 1
ATOM 919 O O . GLU A 1 121 ? 15.807 5.676 -40.076 1.00 96.44 121 GLU A O 1
ATOM 924 N N . PRO A 1 122 ? 17.552 6.523 -41.211 1.00 97.56 122 PRO A N 1
ATOM 925 C CA . PRO A 1 122 ? 18.154 7.206 -40.052 1.00 97.56 122 PRO A CA 1
ATOM 926 C C . PRO A 1 122 ? 17.237 8.167 -39.293 1.00 97.56 122 PRO A C 1
ATOM 928 O O . PRO A 1 122 ? 17.426 8.397 -38.102 1.00 97.56 122 PRO A O 1
ATOM 931 N N . ARG A 1 123 ? 16.213 8.720 -39.955 1.00 97.75 123 ARG A N 1
ATOM 932 C CA . ARG A 1 123 ? 15.253 9.627 -39.304 1.00 97.75 123 ARG A CA 1
ATOM 933 C C . ARG A 1 123 ? 14.455 8.967 -38.173 1.00 97.75 123 ARG A C 1
ATOM 935 O O . ARG A 1 123 ? 13.893 9.682 -37.350 1.00 97.75 123 ARG A O 1
ATOM 942 N N . TRP A 1 124 ? 14.390 7.635 -38.137 1.00 97.62 124 TRP A N 1
ATOM 943 C CA . TRP A 1 124 ? 13.661 6.887 -37.111 1.00 97.62 124 TRP A CA 1
ATOM 944 C C . TRP A 1 124 ? 14.510 6.549 -35.887 1.00 97.62 124 TRP A C 1
ATOM 946 O O . TRP A 1 124 ? 13.953 6.132 -34.876 1.00 97.62 124 TRP A O 1
ATOM 956 N N . ASP A 1 125 ? 15.825 6.766 -35.939 1.00 96.50 125 ASP A N 1
ATOM 957 C CA . ASP A 1 125 ? 16.754 6.285 -34.913 1.00 96.50 125 ASP A CA 1
ATOM 958 C C . ASP A 1 125 ? 16.435 6.872 -33.545 1.00 96.50 125 ASP A C 1
ATOM 960 O O . ASP A 1 125 ? 16.360 6.133 -32.571 1.00 96.50 125 ASP A O 1
ATOM 964 N N . THR A 1 126 ? 16.163 8.176 -33.464 1.00 96.88 126 THR A N 1
ATOM 965 C CA . THR A 1 126 ? 15.794 8.830 -32.201 1.00 96.88 126 THR A CA 1
ATOM 966 C C . THR A 1 126 ? 14.502 8.257 -31.616 1.00 96.88 126 THR A C 1
ATOM 968 O O . THR A 1 126 ? 14.442 7.975 -30.423 1.00 96.88 126 THR A O 1
ATOM 971 N N . ALA A 1 127 ? 13.472 8.050 -32.444 1.00 95.12 127 ALA A N 1
ATOM 972 C CA . ALA A 1 127 ? 12.180 7.535 -31.988 1.00 95.12 127 ALA A CA 1
ATOM 973 C C . ALA A 1 127 ? 12.275 6.068 -31.547 1.00 95.12 127 ALA A C 1
ATOM 975 O O . ALA A 1 127 ? 11.737 5.695 -30.508 1.00 95.12 127 ALA A O 1
ATOM 976 N N . LEU A 1 128 ? 12.998 5.248 -32.312 1.00 96.56 128 LEU A N 1
ATOM 977 C CA . LEU A 1 128 ? 13.243 3.845 -31.995 1.00 96.56 128 LEU A CA 1
ATOM 978 C C . LEU A 1 128 ? 14.109 3.706 -30.743 1.00 96.56 128 LEU A C 1
ATOM 980 O O . LEU A 1 128 ? 13.813 2.866 -29.894 1.00 96.56 128 LEU A O 1
ATOM 984 N N . LYS A 1 129 ? 15.120 4.562 -30.576 1.00 96.19 129 LYS A N 1
ATOM 985 C CA . LYS A 1 129 ? 15.926 4.596 -29.356 1.00 96.19 129 LYS A CA 1
ATOM 986 C C . LYS A 1 129 ? 15.122 5.025 -28.131 1.00 96.19 129 LYS A C 1
ATOM 988 O O . LYS A 1 129 ? 15.305 4.465 -27.060 1.00 96.19 129 LYS A O 1
ATOM 993 N N . GLY A 1 130 ? 14.167 5.937 -28.295 1.00 93.12 130 GLY A N 1
ATOM 994 C CA . GLY A 1 130 ? 13.235 6.311 -27.228 1.00 93.12 130 GLY A CA 1
ATOM 995 C C . GLY A 1 130 ? 12.395 5.144 -26.689 1.00 93.12 130 GLY A C 1
ATOM 996 O O . GLY A 1 130 ? 11.867 5.242 -25.590 1.00 93.12 130 GLY A O 1
ATOM 997 N N . GLN A 1 131 ? 12.302 4.024 -27.418 1.00 94.75 131 GLN A N 1
ATOM 998 C CA . GLN A 1 131 ? 11.644 2.799 -26.950 1.00 94.75 131 GLN A CA 1
ATOM 999 C C . GLN A 1 131 ? 12.575 1.882 -26.143 1.00 94.75 131 GLN A C 1
ATOM 1001 O O . GLN A 1 131 ? 12.202 0.743 -25.860 1.00 94.75 131 GLN A O 1
ATOM 1006 N N . HIS A 1 132 ? 13.796 2.312 -25.814 1.00 94.38 132 HIS A N 1
ATOM 1007 C CA . HIS A 1 132 ? 14.698 1.541 -24.963 1.00 94.38 132 HIS A CA 1
ATOM 1008 C C . HIS A 1 132 ? 14.040 1.224 -23.624 1.00 94.38 132 HIS A C 1
ATOM 1010 O O . HIS A 1 132 ? 13.907 0.060 -23.253 1.00 94.38 132 HIS A O 1
ATOM 1016 N N . ASP A 1 133 ? 13.552 2.250 -22.942 1.00 92.50 133 ASP A N 1
ATOM 1017 C CA . ASP A 1 133 ? 13.043 2.098 -21.593 1.00 92.50 133 ASP A CA 1
ATOM 1018 C C . ASP A 1 133 ? 11.615 1.547 -21.620 1.00 92.50 133 ASP A C 1
ATOM 1020 O O . ASP A 1 133 ? 10.748 2.000 -22.374 1.00 92.50 133 ASP A O 1
ATOM 1024 N N . VAL A 1 134 ? 11.370 0.529 -20.795 1.00 91.75 134 VAL A N 1
ATOM 1025 C CA . VAL A 1 134 ? 10.009 0.063 -20.533 1.00 91.75 134 VAL A CA 1
ATOM 1026 C C . VAL A 1 134 ? 9.368 1.088 -19.610 1.00 91.75 134 VAL A C 1
ATOM 1028 O O . VAL A 1 134 ? 9.786 1.241 -18.464 1.00 91.75 134 VAL A O 1
ATOM 1031 N N . LEU A 1 135 ? 8.373 1.804 -20.127 1.00 94.88 135 LEU A N 1
ATOM 1032 C CA . LEU A 1 135 ? 7.598 2.748 -19.333 1.00 94.88 135 LEU A CA 1
ATOM 1033 C C . LEU A 1 135 ? 6.774 1.985 -18.292 1.00 94.88 135 LEU A C 1
ATOM 1035 O O . LEU A 1 135 ? 6.193 0.942 -18.602 1.00 94.88 135 LEU A O 1
ATOM 1039 N N . LEU A 1 136 ? 6.704 2.527 -17.077 1.00 96.75 136 LEU A N 1
ATOM 1040 C CA . LEU A 1 136 ? 5.738 2.081 -16.076 1.00 96.75 136 LEU A CA 1
ATOM 1041 C C . LEU A 1 136 ? 4.334 2.289 -16.622 1.00 96.75 136 LEU A C 1
ATOM 1043 O O . LEU A 1 136 ? 4.068 3.329 -17.219 1.00 96.75 136 LEU A O 1
ATOM 1047 N N . SER A 1 137 ? 3.427 1.348 -16.394 1.00 97.56 137 SER A N 1
ATOM 1048 C CA . SER A 1 137 ? 2.027 1.538 -16.768 1.00 97.56 137 SER A CA 1
ATOM 1049 C C . SER A 1 137 ? 1.436 2.769 -16.075 1.00 97.56 137 SER A C 1
ATOM 1051 O O . SER A 1 137 ? 1.840 3.162 -14.977 1.00 97.56 137 SER A O 1
ATOM 1053 N N . SER A 1 138 ? 0.438 3.389 -16.697 1.00 97.31 138 SER A N 1
ATOM 1054 C CA . SER A 1 138 ? -0.280 4.525 -16.105 1.00 97.31 138 SER A CA 1
ATOM 1055 C C . SER A 1 138 ? -0.888 4.232 -14.723 1.00 97.31 138 SER A C 1
ATOM 1057 O O . SER A 1 138 ? -1.008 5.134 -13.896 1.00 97.31 138 SER A O 1
ATOM 1059 N N . GLU A 1 139 ? -1.255 2.978 -14.464 1.00 97.50 139 GLU A N 1
ATOM 1060 C CA . GLU A 1 139 ? -1.744 2.450 -13.192 1.00 97.50 139 GLU A CA 1
ATOM 1061 C C . GLU A 1 139 ? -0.631 2.396 -12.139 1.00 97.50 139 GLU A C 1
ATOM 1063 O O . GLU A 1 139 ? -0.831 2.837 -11.009 1.00 97.50 139 GLU A O 1
ATOM 1068 N N . GLU A 1 140 ? 0.554 1.903 -12.511 1.00 97.94 140 GLU A N 1
ATOM 1069 C CA . GLU A 1 140 ? 1.730 1.900 -11.633 1.00 97.94 140 GLU A CA 1
ATOM 1070 C C . GLU A 1 140 ? 2.166 3.326 -11.294 1.00 97.94 140 GLU A C 1
ATOM 1072 O O . GLU A 1 140 ? 2.442 3.615 -10.132 1.00 97.94 140 GLU A O 1
ATOM 1077 N N . LEU A 1 141 ? 2.152 4.240 -12.270 1.00 97.94 141 LEU A N 1
ATOM 1078 C CA . LEU A 1 141 ? 2.447 5.658 -12.043 1.00 97.94 141 LEU A CA 1
ATOM 1079 C C . LEU A 1 141 ? 1.463 6.298 -11.057 1.00 97.94 141 LEU A C 1
ATOM 1081 O O . LEU A 1 141 ? 1.888 7.020 -10.158 1.00 97.94 141 LEU A O 1
ATOM 1085 N N . ALA A 1 142 ? 0.1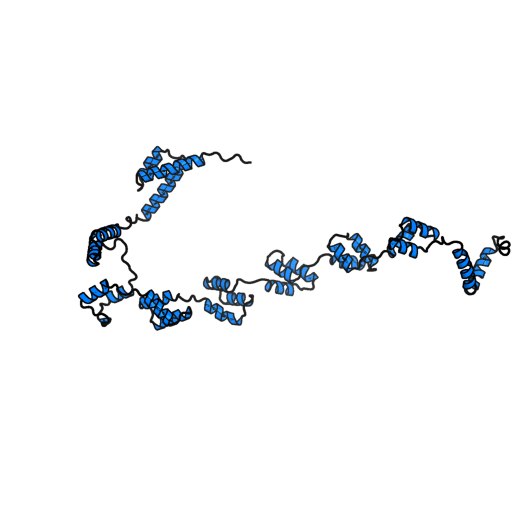65 6.010 -11.186 1.00 97.75 142 ALA A N 1
ATOM 1086 C CA . ALA A 1 142 ? -0.857 6.499 -10.263 1.00 97.75 142 ALA A CA 1
ATOM 1087 C C . ALA A 1 142 ? -0.666 5.939 -8.840 1.00 97.75 142 ALA A C 1
ATOM 1089 O O . ALA A 1 142 ? -0.709 6.693 -7.867 1.00 97.75 142 ALA A O 1
ATOM 1090 N N . ALA A 1 143 ? -0.363 4.643 -8.706 1.00 97.56 143 ALA A N 1
ATOM 1091 C CA . ALA A 1 143 ? -0.070 4.020 -7.415 1.00 97.56 143 ALA A CA 1
ATOM 1092 C C . ALA A 1 143 ? 1.216 4.572 -6.772 1.00 97.56 143 ALA A C 1
ATOM 1094 O O . ALA A 1 143 ? 1.242 4.848 -5.572 1.00 97.56 143 ALA A O 1
ATOM 1095 N N . MET A 1 144 ? 2.276 4.778 -7.559 1.00 97.69 144 MET A N 1
ATOM 1096 C CA . MET A 1 144 ? 3.522 5.390 -7.090 1.00 97.69 144 MET A CA 1
ATOM 1097 C C . MET A 1 144 ? 3.320 6.849 -6.676 1.00 97.69 144 MET A C 1
ATOM 1099 O O . MET A 1 144 ? 3.923 7.283 -5.694 1.00 97.69 144 MET A O 1
ATOM 1103 N N . GLN A 1 145 ? 2.465 7.592 -7.384 1.00 97.62 145 GLN A N 1
ATOM 1104 C CA . GLN A 1 145 ? 2.092 8.956 -7.011 1.00 97.62 145 GLN A CA 1
ATOM 1105 C C . GLN A 1 145 ? 1.336 8.966 -5.677 1.00 97.62 145 GLN A C 1
ATOM 1107 O O . GLN A 1 145 ? 1.674 9.756 -4.798 1.00 97.62 145 GLN A O 1
ATOM 1112 N N . GLN A 1 146 ? 0.388 8.043 -5.475 1.00 96.75 146 GLN A N 1
ATOM 1113 C CA . GLN A 1 146 ? -0.339 7.900 -4.206 1.00 96.75 146 GLN A CA 1
ATOM 1114 C C . GLN A 1 146 ? 0.587 7.559 -3.029 1.00 96.75 146 GLN A C 1
ATOM 1116 O O . GLN A 1 146 ? 0.378 8.017 -1.908 1.00 96.75 146 GLN A O 1
ATOM 1121 N N . GLN A 1 147 ? 1.637 6.776 -3.281 1.00 96.44 147 GLN A N 1
ATOM 1122 C CA . GLN A 1 147 ? 2.655 6.422 -2.287 1.00 96.44 147 GLN A CA 1
ATOM 1123 C C . GLN A 1 147 ? 3.728 7.512 -2.095 1.00 96.44 147 GLN A C 1
ATOM 1125 O O . GLN A 1 147 ? 4.588 7.373 -1.227 1.00 96.44 147 GLN A O 1
ATOM 1130 N N . GLY A 1 148 ? 3.691 8.593 -2.883 1.00 96.94 148 GLY A N 1
ATOM 1131 C CA . GLY A 1 148 ? 4.639 9.705 -2.804 1.00 96.94 148 GLY A CA 1
ATOM 1132 C C . GLY A 1 148 ? 6.011 9.437 -3.434 1.00 96.94 148 GLY A C 1
ATOM 1133 O O . GLY A 1 148 ? 6.948 10.192 -3.185 1.00 96.94 148 GLY A O 1
ATOM 1134 N N . PHE A 1 149 ? 6.159 8.384 -4.246 1.00 98.00 149 PHE A N 1
ATOM 1135 C CA . PHE A 1 149 ? 7.416 8.066 -4.940 1.00 98.00 149 PHE A CA 1
ATOM 1136 C C . PHE A 1 149 ? 7.649 8.907 -6.198 1.00 98.00 149 PHE A C 1
ATOM 1138 O O . PHE A 1 149 ? 8.793 9.089 -6.618 1.00 98.00 149 PHE A O 1
ATOM 1145 N N . VAL A 1 150 ? 6.575 9.409 -6.807 1.00 97.88 150 VAL A N 1
ATOM 1146 C CA . VAL A 1 150 ? 6.625 10.328 -7.949 1.00 97.88 150 VAL A CA 1
ATOM 1147 C C . VAL A 1 150 ? 5.669 11.490 -7.716 1.00 97.88 150 VAL A C 1
ATOM 1149 O O . VAL A 1 150 ? 4.627 11.330 -7.085 1.00 97.88 150 VAL A O 1
ATOM 1152 N N . ASP A 1 151 ? 6.020 12.666 -8.226 1.00 98.19 151 ASP A N 1
ATOM 1153 C CA . ASP A 1 151 ? 5.102 13.800 -8.258 1.00 98.19 151 ASP A CA 1
ATOM 1154 C C . ASP A 1 151 ? 4.132 13.711 -9.453 1.00 98.19 151 ASP A C 1
ATOM 1156 O O . ASP A 1 151 ? 4.323 12.936 -10.397 1.00 98.19 151 ASP A O 1
ATOM 1160 N N . ALA A 1 152 ? 3.082 14.535 -9.421 1.00 97.81 152 ALA A N 1
ATOM 1161 C CA . ALA A 1 152 ? 2.080 14.596 -10.483 1.00 97.81 152 ALA A CA 1
ATOM 1162 C C . ALA A 1 152 ? 2.670 15.020 -11.842 1.00 97.81 152 ALA A C 1
ATOM 1164 O O . ALA A 1 152 ? 2.177 14.605 -12.888 1.00 97.81 152 ALA A O 1
ATOM 1165 N N . GLY A 1 153 ? 3.726 15.842 -11.855 1.00 98.06 153 GLY A N 1
ATOM 1166 C CA . GLY A 1 153 ? 4.366 16.304 -13.088 1.00 98.06 153 GLY A CA 1
ATOM 1167 C C . GLY A 1 153 ? 5.033 15.156 -13.839 1.00 98.06 153 GLY A C 1
ATOM 1168 O O . GLY A 1 153 ? 4.821 15.000 -15.043 1.00 98.06 153 GLY A O 1
ATOM 1169 N N . ARG A 1 154 ? 5.776 14.316 -13.115 1.00 97.69 154 ARG A N 1
ATOM 1170 C CA . ARG A 1 154 ? 6.403 13.105 -13.647 1.00 97.69 154 ARG A CA 1
ATOM 1171 C C . ARG A 1 154 ? 5.374 12.055 -14.066 1.00 97.69 154 ARG A C 1
ATOM 1173 O O . ARG A 1 154 ? 5.488 11.506 -15.158 1.00 97.69 154 ARG A O 1
ATOM 1180 N N . ALA A 1 155 ? 4.355 11.797 -13.244 1.00 98.06 155 ALA A N 1
ATOM 1181 C CA . ALA A 1 155 ? 3.299 10.843 -13.594 1.00 98.06 155 ALA A CA 1
ATOM 1182 C C . ALA A 1 155 ? 2.555 11.257 -14.879 1.00 98.06 155 ALA A C 1
ATOM 1184 O O . ALA A 1 155 ? 2.311 10.428 -15.755 1.00 98.06 155 ALA A O 1
ATOM 1185 N N . ASN A 1 156 ? 2.256 12.552 -15.032 1.00 97.94 156 ASN A N 1
ATOM 1186 C CA . ASN A 1 156 ? 1.607 13.087 -16.229 1.00 97.94 156 ASN A CA 1
ATOM 1187 C C . ASN A 1 156 ? 2.506 13.036 -17.471 1.00 97.94 156 ASN A C 1
ATOM 1189 O O . ASN A 1 156 ? 2.010 12.752 -18.562 1.00 97.94 156 ASN A O 1
ATOM 1193 N N . SER A 1 157 ? 3.810 13.304 -17.340 1.00 97.31 157 SER A N 1
ATOM 1194 C CA . SER A 1 157 ? 4.728 13.262 -18.483 1.00 97.31 157 SER A CA 1
ATOM 1195 C C . SER A 1 157 ? 4.950 11.833 -18.987 1.00 97.31 157 SER A C 1
ATOM 1197 O O . SER A 1 157 ? 4.816 11.592 -20.187 1.00 97.31 157 SER A O 1
ATOM 1199 N N . GLU A 1 158 ? 5.197 10.871 -18.092 1.00 97.25 158 GLU A N 1
ATOM 1200 C CA . GLU A 1 158 ? 5.374 9.456 -18.451 1.00 97.25 158 GLU A CA 1
ATOM 1201 C C . GLU A 1 158 ? 4.058 8.800 -18.911 1.00 97.25 158 GLU A C 1
ATOM 1203 O O . GLU A 1 158 ? 4.054 8.006 -19.856 1.00 97.25 158 GLU A O 1
ATOM 1208 N N . GLY A 1 159 ? 2.917 9.174 -18.320 1.00 97.12 159 GLY A N 1
ATOM 1209 C CA . GLY A 1 159 ? 1.594 8.763 -18.799 1.00 97.12 159 GLY A CA 1
ATOM 1210 C C . GLY A 1 159 ? 1.277 9.318 -20.194 1.00 97.12 159 GLY A C 1
ATOM 1211 O O . GLY A 1 159 ? 0.717 8.613 -21.037 1.00 97.12 159 GLY A O 1
ATOM 1212 N N . GLY A 1 160 ? 1.715 10.546 -20.489 1.00 97.31 160 GLY A N 1
ATOM 1213 C CA . GLY A 1 160 ? 1.589 11.163 -21.810 1.00 97.31 160 GLY A CA 1
ATOM 1214 C C . GLY A 1 160 ? 2.311 10.384 -22.913 1.00 97.31 160 GLY A C 1
ATOM 1215 O O . GLY A 1 160 ? 1.776 10.250 -24.014 1.00 97.31 160 GLY A O 1
ATOM 1216 N N . LEU A 1 161 ? 3.470 9.787 -22.605 1.00 95.25 161 LEU A N 1
ATOM 1217 C CA . LEU A 1 161 ? 4.197 8.902 -23.528 1.00 95.25 161 LEU A CA 1
ATOM 1218 C C . LEU A 1 161 ? 3.408 7.623 -23.872 1.00 95.25 161 LEU A C 1
ATOM 1220 O O . LEU A 1 161 ? 3.637 7.024 -24.920 1.00 95.25 161 LEU A O 1
ATOM 1224 N N . GLN A 1 162 ? 2.448 7.235 -23.028 1.00 95.88 162 GLN A N 1
ATOM 1225 C CA . GLN A 1 162 ? 1.533 6.105 -23.235 1.00 95.88 162 GLN A CA 1
ATOM 1226 C C . GLN A 1 162 ? 0.169 6.532 -23.801 1.00 95.88 162 GLN A C 1
ATOM 1228 O O . GLN A 1 162 ? -0.744 5.715 -23.918 1.00 95.88 162 GLN A O 1
ATOM 1233 N N . GLY A 1 163 ? 0.001 7.813 -24.144 1.00 96.69 163 GLY A N 1
ATOM 1234 C CA . GLY A 1 163 ? -1.258 8.353 -24.658 1.00 96.69 163 GLY A CA 1
ATOM 1235 C C . GLY A 1 163 ? -2.325 8.602 -23.586 1.00 96.69 163 GLY A C 1
ATOM 1236 O O . GLY A 1 163 ? -3.504 8.745 -23.920 1.00 96.69 163 GLY A O 1
ATOM 1237 N N . VAL A 1 164 ? -1.948 8.662 -22.305 1.00 97.62 164 VAL A N 1
ATOM 1238 C CA . VAL A 1 164 ? -2.852 9.038 -21.209 1.00 97.62 164 VAL A CA 1
ATOM 1239 C C . VAL A 1 164 ? -2.790 10.550 -21.000 1.00 97.62 164 VAL A C 1
ATOM 1241 O O . VAL A 1 164 ? -1.721 11.127 -20.829 1.00 97.62 164 VAL A O 1
ATOM 1244 N N . THR A 1 165 ? -3.947 11.214 -21.037 1.00 98.06 165 THR A N 1
ATOM 1245 C CA . THR A 1 165 ? -4.037 12.658 -20.780 1.00 98.06 165 THR A CA 1
ATOM 1246 C C . THR A 1 165 ? -3.874 12.956 -19.285 1.00 98.06 165 THR A C 1
ATOM 1248 O O . THR A 1 165 ? -4.243 12.102 -18.474 1.00 98.06 165 THR A O 1
ATOM 1251 N N . PRO A 1 166 ? -3.421 14.164 -18.892 1.00 98.12 166 PRO A N 1
ATOM 1252 C CA . PRO A 1 166 ? -3.315 14.542 -17.479 1.00 98.12 166 PRO A CA 1
ATOM 1253 C C . PRO A 1 166 ? -4.617 14.332 -16.693 1.00 98.12 166 PRO A C 1
ATOM 1255 O O . PRO A 1 166 ? -4.589 13.747 -15.619 1.00 98.12 166 PRO A O 1
ATOM 1258 N N . ASP A 1 167 ? -5.773 14.683 -17.267 1.00 98.19 167 ASP A N 1
ATOM 1259 C CA . ASP A 1 167 ? -7.078 14.472 -16.617 1.00 98.19 167 ASP A CA 1
ATOM 1260 C C . ASP A 1 167 ? -7.375 12.987 -16.359 1.00 98.19 167 ASP A C 1
ATOM 1262 O O . ASP A 1 167 ? -7.883 12.610 -15.306 1.00 98.19 167 ASP A O 1
ATOM 1266 N N . ARG A 1 168 ? -7.039 12.105 -17.312 1.00 98.06 168 ARG A N 1
ATOM 1267 C CA . ARG A 1 168 ? -7.213 10.655 -17.134 1.00 98.06 168 ARG A CA 1
ATOM 1268 C C . ARG A 1 168 ? -6.216 10.090 -16.134 1.00 98.06 168 ARG A C 1
ATOM 1270 O O . ARG A 1 168 ? -6.556 9.147 -15.426 1.00 98.06 168 ARG A O 1
ATOM 1277 N N . GLN A 1 169 ? -5.005 10.635 -16.092 1.00 98.06 169 GLN A N 1
ATOM 1278 C CA . GLN A 1 169 ? -4.000 10.245 -15.113 1.00 98.06 169 GLN A CA 1
ATOM 1279 C C . GLN A 1 169 ? -4.424 10.664 -13.702 1.00 98.06 169 GLN A C 1
ATOM 1281 O O . GLN A 1 169 ? -4.300 9.871 -12.775 1.00 98.06 169 GLN A O 1
ATOM 1286 N N . GLN A 1 170 ? -5.021 11.847 -13.559 1.00 97.50 170 GLN A N 1
ATOM 1287 C CA . GLN A 1 170 ? -5.591 12.320 -12.303 1.00 97.50 170 GLN A CA 1
ATOM 1288 C C . GLN A 1 170 ? -6.754 11.435 -11.832 1.00 97.50 170 GLN A C 1
ATOM 1290 O O . GLN A 1 170 ? -6.782 11.041 -10.672 1.00 97.50 170 GLN A O 1
ATOM 1295 N N . LEU A 1 171 ? -7.656 11.026 -12.732 1.00 96.94 171 LEU A N 1
ATOM 1296 C CA . LEU A 1 171 ? -8.711 10.060 -12.392 1.00 96.94 171 LEU A CA 1
ATOM 1297 C C . LEU A 1 171 ? -8.137 8.713 -11.932 1.00 96.94 171 LEU A C 1
ATOM 1299 O O . LEU A 1 171 ? -8.665 8.113 -11.002 1.00 96.94 171 LEU A O 1
ATOM 1303 N N . ARG A 1 172 ? -7.057 8.232 -12.567 1.00 97.44 172 ARG A N 1
ATOM 1304 C CA . ARG A 1 172 ? -6.354 7.010 -12.139 1.00 97.44 172 ARG A CA 1
ATOM 1305 C C . ARG A 1 172 ? -5.741 7.185 -10.754 1.00 97.44 172 ARG A C 1
ATOM 1307 O O . ARG A 1 172 ? -5.851 6.273 -9.955 1.00 97.44 172 ARG A O 1
ATOM 1314 N N . PHE A 1 173 ? -5.141 8.339 -10.474 1.00 97.00 173 PHE A N 1
ATOM 1315 C CA . PHE A 1 173 ? -4.613 8.685 -9.155 1.00 97.00 173 PHE A CA 1
ATOM 1316 C C . PHE A 1 173 ? -5.710 8.679 -8.083 1.00 97.00 173 PHE A C 1
ATOM 1318 O O . PHE A 1 173 ? -5.537 8.033 -7.058 1.00 97.00 173 PHE A O 1
ATOM 1325 N N . GLU A 1 174 ? -6.861 9.300 -8.344 1.00 94.69 174 GLU A N 1
ATOM 1326 C CA . GLU A 1 174 ? -7.984 9.360 -7.394 1.00 94.69 174 GLU A CA 1
ATOM 1327 C C . GLU A 1 174 ? -8.565 7.980 -7.060 1.00 94.69 174 GLU A C 1
ATOM 1329 O O . GLU A 1 174 ? -8.957 7.737 -5.923 1.00 94.69 174 GLU A O 1
ATOM 1334 N N . VAL A 1 175 ? -8.584 7.051 -8.022 1.00 94.19 175 VAL A N 1
ATOM 1335 C CA . VAL A 1 175 ? -9.001 5.658 -7.770 1.00 94.19 175 VAL A CA 1
ATOM 1336 C C . VAL A 1 175 ? -7.850 4.761 -7.305 1.00 94.19 175 VAL A C 1
ATOM 1338 O O . VAL A 1 175 ? -8.080 3.626 -6.884 1.00 94.19 175 VAL A O 1
ATOM 1341 N N . SER A 1 176 ? -6.605 5.229 -7.409 1.00 94.56 176 SER A N 1
ATOM 1342 C CA . SER A 1 176 ? -5.419 4.512 -6.955 1.00 94.56 176 SER A CA 1
ATOM 1343 C C . SER A 1 176 ? -5.238 4.747 -5.468 1.00 94.56 176 SER A C 1
ATOM 1345 O O . SER A 1 176 ? -4.694 5.746 -5.020 1.00 94.56 176 SER A O 1
ATOM 1347 N N . GLY A 1 177 ? -5.654 3.767 -4.685 1.00 91.62 177 GLY A N 1
ATOM 1348 C CA . GLY A 1 177 ? -5.530 3.796 -3.240 1.00 91.62 177 GLY A CA 1
ATOM 1349 C C . GLY A 1 177 ? -6.636 2.972 -2.619 1.00 91.62 177 GLY A C 1
ATOM 1350 O O . GLY A 1 177 ? -7.625 2.642 -3.267 1.00 91.62 177 GLY A O 1
ATOM 1351 N N . LEU A 1 178 ? -6.453 2.614 -1.356 1.00 94.00 178 LEU A N 1
ATOM 1352 C CA . LEU A 1 178 ? -7.531 2.059 -0.558 1.00 94.00 178 LEU A CA 1
ATOM 1353 C C . LEU A 1 178 ? -7.741 3.003 0.621 1.00 94.00 178 LEU A C 1
ATOM 1355 O O . LEU A 1 178 ? -6.771 3.267 1.343 1.00 94.00 178 LEU A O 1
ATOM 1359 N N . PRO A 1 179 ? -8.963 3.522 0.831 1.00 94.94 179 PRO A N 1
ATOM 1360 C CA . PRO A 1 179 ? -9.275 4.212 2.071 1.00 94.94 179 PRO A CA 1
ATOM 1361 C C . PRO A 1 179 ? -9.112 3.240 3.255 1.00 94.94 179 PRO A C 1
ATOM 1363 O O . PRO A 1 179 ? -8.999 2.021 3.052 1.00 94.94 179 PRO A O 1
ATOM 1366 N N . PRO A 1 180 ? -9.116 3.738 4.506 1.00 96.69 180 PRO A N 1
ATOM 1367 C CA . PRO A 1 180 ? -9.212 2.871 5.674 1.00 96.69 180 PRO A CA 1
ATOM 1368 C C . PRO A 1 180 ? -10.345 1.847 5.514 1.00 96.69 180 PRO A C 1
ATOM 1370 O O . PRO A 1 180 ? -11.392 2.150 4.935 1.00 96.69 180 PRO A O 1
ATOM 1373 N N . GLY A 1 181 ? -10.145 0.633 6.032 1.00 96.25 181 GLY A N 1
ATOM 1374 C CA . GLY A 1 181 ? -11.189 -0.387 6.034 1.00 96.25 181 GLY A CA 1
ATOM 1375 C C . GLY A 1 181 ? -12.457 0.115 6.730 1.00 96.25 181 GLY A C 1
ATOM 1376 O O . GLY A 1 181 ? -12.422 1.038 7.544 1.00 96.25 181 GLY A O 1
ATOM 1377 N N . HIS A 1 182 ? -13.612 -0.477 6.410 1.00 96.25 182 HIS A N 1
ATOM 1378 C CA . HIS A 1 182 ? -14.896 -0.003 6.940 1.00 96.25 182 HIS A CA 1
ATOM 1379 C C . HIS A 1 182 ? -14.947 -0.024 8.478 1.00 96.25 182 HIS A C 1
ATOM 1381 O O . HIS A 1 182 ? -15.558 0.863 9.064 1.00 96.25 182 HIS A O 1
ATOM 1387 N N . ALA A 1 183 ? -14.267 -0.976 9.131 1.00 95.62 183 ALA A N 1
ATOM 1388 C CA . ALA A 1 183 ? -14.152 -1.028 10.588 1.00 95.62 183 ALA A CA 1
ATOM 1389 C C . ALA A 1 183 ? -13.322 0.146 11.136 1.00 95.62 183 ALA A C 1
ATOM 1391 O O . ALA A 1 183 ? -13.750 0.828 12.067 1.00 95.62 183 ALA A O 1
ATOM 1392 N N . GLU A 1 184 ? -12.164 0.441 10.538 1.00 97.56 184 GLU A N 1
ATOM 1393 C CA . GLU A 1 184 ? -11.342 1.596 10.905 1.00 97.56 184 GLU A CA 1
ATOM 1394 C C . GLU A 1 184 ? -12.079 2.917 10.651 1.00 97.56 184 GLU A C 1
ATOM 1396 O O . GLU A 1 184 ? -12.100 3.784 11.523 1.00 97.56 184 GLU A O 1
ATOM 1401 N N . ALA A 1 185 ? -12.739 3.059 9.499 1.00 97.50 185 ALA A N 1
ATOM 1402 C CA . ALA A 1 185 ? -13.549 4.230 9.168 1.00 97.50 185 ALA A CA 1
ATOM 1403 C C . ALA A 1 185 ? -14.698 4.422 10.176 1.00 97.50 185 ALA A C 1
ATOM 1405 O O . ALA A 1 185 ? -14.946 5.533 10.642 1.00 97.50 185 ALA A O 1
ATOM 1406 N N . GLN A 1 186 ? -15.347 3.336 10.598 1.00 96.88 186 GLN A N 1
ATOM 1407 C CA . GLN A 1 186 ? -16.387 3.360 11.627 1.00 96.88 186 GLN A CA 1
ATOM 1408 C C . GLN A 1 186 ? -15.826 3.754 13.002 1.00 96.88 186 GLN A C 1
ATOM 1410 O O . GLN A 1 186 ? -16.467 4.507 13.736 1.00 96.88 186 GLN A O 1
ATOM 1415 N N . HIS A 1 187 ? -14.608 3.328 13.349 1.00 95.19 187 HIS A N 1
ATOM 1416 C CA . HIS A 1 187 ? -13.917 3.815 14.545 1.00 95.19 187 HIS A CA 1
ATOM 1417 C C . HIS A 1 187 ? -13.609 5.318 14.475 1.00 95.19 187 HIS A C 1
ATOM 1419 O O . HIS A 1 187 ? -13.753 6.007 15.487 1.00 95.19 187 HIS A O 1
ATOM 1425 N N . LEU A 1 188 ? -13.209 5.845 13.312 1.00 97.25 188 LEU A N 1
ATOM 1426 C CA . LEU A 1 188 ? -12.994 7.284 13.115 1.00 97.25 188 LEU A CA 1
ATOM 1427 C C . LEU A 1 188 ? -14.301 8.072 13.277 1.00 97.25 188 LEU A C 1
ATOM 1429 O O . LEU A 1 188 ? -14.312 9.090 13.973 1.00 97.25 188 LEU A O 1
ATOM 1433 N N . LEU A 1 189 ? -15.399 7.562 12.709 1.00 96.50 189 LEU A N 1
ATOM 1434 C CA . LEU A 1 189 ? -16.739 8.136 12.846 1.00 96.50 189 LEU A CA 1
ATOM 1435 C C . LEU A 1 189 ? -17.194 8.145 14.313 1.00 96.50 189 LEU A C 1
ATOM 1437 O O . LEU A 1 189 ? -17.609 9.179 14.827 1.00 96.50 189 LEU A O 1
ATOM 1441 N N . ASN A 1 190 ? -17.031 7.028 15.029 1.00 95.31 190 ASN A N 1
ATOM 1442 C CA . ASN A 1 190 ? -17.378 6.915 16.451 1.00 95.31 190 ASN A CA 1
ATOM 1443 C C . ASN A 1 190 ? -16.582 7.864 17.355 1.00 95.31 190 ASN A C 1
ATOM 1445 O O . ASN A 1 190 ? -17.044 8.235 18.432 1.00 95.31 190 ASN A O 1
ATOM 1449 N N . ARG A 1 191 ? -15.383 8.264 16.927 1.00 95.56 191 ARG A N 1
ATOM 1450 C CA . ARG A 1 191 ? -14.549 9.247 17.628 1.00 95.56 191 ARG A CA 1
ATOM 1451 C C . ARG A 1 191 ? -14.842 10.694 17.220 1.00 95.56 191 ARG A C 1
ATOM 1453 O O . ARG A 1 191 ? -14.212 11.593 17.770 1.00 95.56 191 ARG A O 1
ATOM 1460 N N . GLY A 1 192 ? -15.745 10.920 16.262 1.00 95.75 192 GLY A N 1
ATOM 1461 C CA . GLY A 1 192 ? -16.047 12.243 15.713 1.00 95.75 192 GLY A CA 1
ATOM 1462 C C . GLY A 1 192 ? -14.891 12.860 14.920 1.00 95.75 192 GLY A C 1
ATOM 1463 O O . GLY A 1 192 ? -14.812 14.079 14.817 1.00 95.75 192 GLY A O 1
ATOM 1464 N N . LEU A 1 193 ? -13.964 12.038 14.407 1.00 97.38 193 LEU A N 1
ATOM 1465 C CA . LEU A 1 193 ? -12.837 12.507 13.588 1.00 97.38 193 LEU A CA 1
ATOM 1466 C C . LEU A 1 193 ? -13.232 12.717 12.122 1.00 97.38 193 LEU A C 1
ATOM 1468 O O . LEU A 1 193 ? -12.576 13.478 11.417 1.00 97.38 193 LEU A O 1
ATOM 1472 N N . ILE A 1 194 ? -14.289 12.035 11.684 1.00 97.88 194 ILE A N 1
ATOM 1473 C CA . ILE A 1 194 ? -14.935 12.193 10.380 1.00 97.88 194 ILE A CA 1
ATOM 1474 C C . ILE A 1 194 ? -16.452 12.255 10.583 1.00 97.88 194 ILE A C 1
ATOM 1476 O O . ILE A 1 194 ? -16.956 11.795 11.611 1.00 97.88 194 ILE A O 1
ATOM 1480 N N . ASP A 1 195 ? -17.174 12.806 9.611 1.00 97.75 195 ASP A N 1
ATOM 1481 C CA . ASP A 1 195 ? -18.637 12.829 9.596 1.00 97.75 195 ASP A CA 1
ATOM 1482 C C . ASP A 1 195 ? -19.233 11.661 8.781 1.00 97.75 195 ASP A C 1
ATOM 1484 O O . ASP A 1 195 ? -18.521 10.841 8.194 1.00 97.75 195 ASP A O 1
ATOM 1488 N N . GLU A 1 196 ? -20.565 11.561 8.766 1.00 97.19 196 GLU A N 1
ATOM 1489 C CA . GLU A 1 196 ? -21.301 10.512 8.041 1.00 97.19 196 GLU A CA 1
ATOM 1490 C C . GLU A 1 196 ? -21.095 10.601 6.519 1.00 97.19 196 GLU A C 1
ATOM 1492 O O . GLU A 1 196 ? -21.025 9.573 5.841 1.00 97.19 196 GLU A O 1
ATOM 1497 N N . ALA A 1 197 ? -20.941 11.815 5.976 1.00 97.69 197 ALA A N 1
ATOM 1498 C CA . ALA A 1 197 ? -20.702 12.033 4.551 1.00 97.69 197 ALA A CA 1
ATOM 1499 C C . ALA A 1 197 ? -19.323 11.503 4.125 1.00 97.69 197 ALA A C 1
ATOM 1501 O O . ALA A 1 197 ? -19.228 10.759 3.146 1.00 97.69 197 ALA A O 1
ATOM 1502 N N . THR A 1 198 ? -18.285 11.813 4.904 1.00 97.69 198 THR A N 1
ATOM 1503 C CA . THR A 1 198 ? -16.914 11.323 4.710 1.00 97.69 198 THR A CA 1
ATOM 1504 C C . THR A 1 198 ? -16.850 9.806 4.877 1.00 97.69 198 THR A C 1
ATOM 1506 O O . THR A 1 198 ? -16.212 9.119 4.084 1.00 97.69 198 THR A O 1
ATOM 1509 N N . PHE A 1 199 ? -17.559 9.244 5.863 1.00 97.81 199 PHE A N 1
ATOM 1510 C CA . PHE A 1 199 ? -17.674 7.790 6.010 1.00 97.81 199 PHE A CA 1
ATOM 1511 C C . PHE A 1 199 ? -18.304 7.146 4.764 1.00 97.81 199 PHE A C 1
ATOM 1513 O O . PHE A 1 199 ? -17.772 6.174 4.231 1.00 97.81 199 PHE A O 1
ATOM 1520 N N . ALA A 1 200 ? -19.405 7.702 4.248 1.00 97.25 200 ALA A N 1
ATOM 1521 C CA . ALA A 1 200 ? -20.052 7.195 3.040 1.00 97.25 200 ALA A CA 1
ATOM 1522 C C . ALA A 1 200 ? -19.155 7.285 1.792 1.00 97.25 200 ALA A C 1
ATOM 1524 O O . ALA A 1 200 ? -19.226 6.408 0.926 1.00 97.25 200 ALA A O 1
ATOM 1525 N N . GLU A 1 201 ? -18.318 8.319 1.699 1.00 96.44 201 GLU A N 1
ATOM 1526 C CA . GLU A 1 201 ? -17.306 8.474 0.653 1.00 96.44 201 GLU A CA 1
ATOM 1527 C C . GLU A 1 201 ? -16.200 7.420 0.758 1.00 96.44 201 GLU A C 1
ATOM 1529 O O . GLU A 1 201 ? -15.973 6.704 -0.215 1.00 96.44 201 GLU A O 1
ATOM 1534 N N . MET A 1 202 ? -15.639 7.188 1.950 1.00 97.12 202 MET A N 1
ATOM 1535 C CA . MET A 1 202 ? -14.667 6.107 2.179 1.00 97.12 202 MET A CA 1
ATOM 1536 C C . MET A 1 202 ? -15.229 4.727 1.799 1.00 97.12 202 MET A C 1
ATOM 1538 O O . MET A 1 202 ? -14.533 3.899 1.215 1.00 97.12 202 MET A O 1
ATOM 1542 N N . ILE A 1 203 ? -16.510 4.461 2.081 1.00 96.81 203 ILE A N 1
ATOM 1543 C CA . ILE A 1 203 ? -17.162 3.209 1.662 1.00 96.81 203 ILE A CA 1
ATOM 1544 C C . ILE A 1 203 ? -17.312 3.125 0.135 1.00 96.81 203 ILE A C 1
ATOM 1546 O O . ILE A 1 203 ? -17.208 2.028 -0.414 1.00 96.81 203 ILE A O 1
ATOM 1550 N N . ARG A 1 204 ? -17.558 4.254 -0.545 1.00 95.50 204 ARG A N 1
ATOM 1551 C CA . ARG A 1 204 ? -17.699 4.338 -2.010 1.00 95.50 204 ARG A CA 1
ATOM 1552 C C . ARG A 1 204 ? -16.369 4.136 -2.732 1.00 95.50 204 ARG A C 1
ATOM 1554 O O . ARG A 1 204 ? -16.357 3.496 -3.779 1.00 95.50 204 ARG A O 1
ATOM 1561 N N . GLU A 1 205 ? -15.297 4.694 -2.186 1.00 94.94 205 GLU A N 1
ATOM 1562 C CA . GLU A 1 205 ? -13.930 4.544 -2.693 1.00 94.94 205 GLU A CA 1
ATOM 1563 C C . GLU A 1 205 ? -13.364 3.147 -2.402 1.00 94.94 205 GLU A C 1
ATOM 1565 O O . GLU A 1 205 ? -12.578 2.608 -3.177 1.00 94.94 205 GLU A O 1
ATOM 1570 N N . GLY A 1 206 ? -13.788 2.523 -1.300 1.00 94.06 206 GLY A N 1
ATOM 1571 C CA . GLY A 1 206 ? -13.410 1.158 -0.958 1.00 94.06 206 GLY A CA 1
ATOM 1572 C C . GLY A 1 206 ? -14.111 0.085 -1.804 1.00 94.06 206 GLY A C 1
ATOM 1573 O O . GLY A 1 206 ? -15.048 0.320 -2.561 1.00 94.06 206 GLY A O 1
ATOM 1574 N N . HIS A 1 207 ? -13.720 -1.174 -1.604 1.00 92.88 207 HIS A N 1
ATOM 1575 C CA . HIS A 1 207 ? -14.334 -2.328 -2.282 1.00 92.88 207 HIS A CA 1
ATOM 1576 C C . HIS A 1 207 ? -15.661 -2.804 -1.656 1.00 92.88 207 HIS A C 1
ATOM 1578 O O . HIS A 1 207 ? -16.091 -3.942 -1.865 1.00 92.88 207 HIS A O 1
ATOM 1584 N N . THR A 1 208 ? -16.330 -1.956 -0.875 1.00 95.38 208 THR A N 1
ATOM 1585 C CA . THR A 1 208 ? -17.595 -2.300 -0.217 1.00 95.38 208 THR A CA 1
ATOM 1586 C C . THR A 1 208 ? -18.768 -1.825 -1.069 1.00 95.38 208 THR A C 1
ATOM 1588 O O . THR A 1 208 ? -18.795 -0.704 -1.562 1.00 95.38 208 THR A O 1
ATOM 1591 N N . LYS A 1 209 ? -19.788 -2.671 -1.261 1.00 95.38 209 LYS A N 1
ATOM 1592 C CA . LYS A 1 209 ? -20.965 -2.272 -2.051 1.00 95.38 209 LYS A CA 1
ATOM 1593 C C . LYS A 1 209 ? -21.724 -1.153 -1.328 1.00 95.38 209 LYS A C 1
ATOM 1595 O O . LYS A 1 209 ? -22.192 -1.362 -0.211 1.00 95.38 209 LYS A O 1
ATOM 1600 N N . THR A 1 210 ? -21.955 -0.032 -2.010 1.00 96.62 210 THR A N 1
ATOM 1601 C CA . THR A 1 210 ? -22.619 1.177 -1.473 1.00 96.62 210 THR A CA 1
ATOM 1602 C C . THR A 1 210 ? -24.017 0.937 -0.893 1.00 96.62 210 THR A C 1
ATOM 1604 O O . THR A 1 210 ? -24.456 1.654 -0.001 1.00 96.62 210 THR A O 1
ATOM 1607 N N . LYS A 1 211 ? -24.721 -0.120 -1.319 1.00 97.50 211 LYS A N 1
ATOM 1608 C CA . LYS A 1 211 ? -26.012 -0.510 -0.720 1.00 97.50 211 LYS A CA 1
ATOM 1609 C C . LYS A 1 211 ? -25.926 -0.896 0.766 1.00 97.50 211 LYS A C 1
ATOM 1611 O O . LYS A 1 211 ? -26.958 -0.967 1.421 1.00 97.50 211 LYS A O 1
ATOM 1616 N N . TYR A 1 212 ? -24.728 -1.185 1.280 1.00 97.38 212 TYR A N 1
ATOM 1617 C CA . TYR A 1 212 ? -24.505 -1.517 2.688 1.00 97.38 212 TYR A CA 1
ATOM 1618 C C . TYR A 1 212 ? -24.094 -0.313 3.540 1.00 97.38 212 TYR A C 1
ATOM 1620 O O . TYR A 1 212 ? -24.021 -0.466 4.754 1.00 97.38 212 TYR A O 1
ATOM 1628 N N . THR A 1 213 ? -23.870 0.873 2.957 1.00 97.19 213 THR A N 1
ATOM 1629 C CA . THR A 1 213 ? -23.396 2.055 3.698 1.00 97.19 213 THR A CA 1
ATOM 1630 C C . THR A 1 213 ? -24.298 2.386 4.888 1.00 97.19 213 THR A C 1
ATOM 1632 O O . THR A 1 213 ? -23.803 2.479 6.005 1.00 97.19 213 THR A O 1
ATOM 1635 N N . GLY A 1 214 ? -25.622 2.447 4.693 1.00 96.81 214 GLY A N 1
ATOM 1636 C CA . GLY A 1 214 ? -26.554 2.742 5.790 1.00 96.81 214 GLY A CA 1
ATOM 1637 C C . GLY A 1 214 ? -26.613 1.656 6.875 1.00 96.81 214 GLY A C 1
ATOM 1638 O O . GLY A 1 214 ? -26.833 1.962 8.040 1.00 96.81 214 GLY A O 1
ATOM 1639 N N . VAL A 1 215 ? -26.374 0.386 6.524 1.00 96.38 215 VAL A N 1
ATOM 1640 C CA . VAL A 1 215 ? -26.326 -0.718 7.506 1.00 96.38 215 VAL A CA 1
ATOM 1641 C C . VAL A 1 215 ? -25.029 -0.665 8.319 1.00 96.38 215 VAL A C 1
ATOM 1643 O O . VAL A 1 215 ? -25.053 -0.854 9.531 1.00 96.38 215 VAL A O 1
ATOM 1646 N N . LEU A 1 216 ? -23.901 -0.371 7.668 1.00 96.50 216 LEU A N 1
ATOM 1647 C CA . LEU A 1 216 ? -22.609 -0.189 8.334 1.00 96.50 216 LEU A CA 1
ATOM 1648 C C . LEU A 1 216 ? -22.611 1.032 9.259 1.00 96.50 216 LEU A C 1
ATOM 1650 O O . LEU A 1 216 ? -22.047 0.984 10.346 1.00 96.50 216 LEU A O 1
ATOM 1654 N N . GLU A 1 217 ? -23.293 2.103 8.860 1.00 95.25 217 GLU A N 1
ATOM 1655 C CA . GLU A 1 217 ? -23.475 3.276 9.708 1.00 95.25 217 GLU A CA 1
ATOM 1656 C C . GLU A 1 217 ? -24.295 2.944 10.963 1.00 95.25 217 GLU A C 1
ATOM 1658 O O . GLU A 1 217 ? -23.922 3.337 12.064 1.00 95.25 217 GLU A O 1
ATOM 1663 N N . GLN A 1 218 ? -25.366 2.152 10.844 1.00 93.38 218 GLN A N 1
ATOM 1664 C CA . GLN A 1 218 ? -26.140 1.696 12.008 1.00 93.38 218 GLN A CA 1
ATOM 1665 C C . GLN A 1 218 ? -25.314 0.823 12.958 1.00 93.38 218 GLN A C 1
ATOM 1667 O O . GLN A 1 218 ? -25.488 0.911 14.174 1.00 93.38 218 GLN A O 1
ATOM 1672 N N . ALA A 1 219 ? -24.369 0.038 12.430 1.00 93.31 219 ALA A N 1
ATOM 1673 C CA . ALA A 1 219 ? -23.470 -0.778 13.242 1.00 93.31 219 ALA A CA 1
ATOM 1674 C C . ALA A 1 219 ? -22.560 0.060 14.160 1.00 93.31 219 ALA A C 1
ATOM 1676 O O . ALA A 1 219 ? -21.926 -0.490 15.060 1.00 93.31 219 ALA A O 1
ATOM 1677 N N . ARG A 1 220 ? -22.462 1.386 13.959 1.00 91.25 220 ARG A N 1
ATOM 1678 C CA . ARG A 1 220 ? -21.675 2.299 14.810 1.00 91.25 220 ARG A CA 1
ATOM 1679 C C . ARG A 1 220 ? -22.171 2.333 16.255 1.00 91.25 220 ARG A C 1
ATOM 1681 O O . ARG A 1 220 ? -21.378 2.574 17.162 1.00 91.25 220 ARG A O 1
ATOM 1688 N N . VAL A 1 221 ? -23.466 2.090 16.461 1.00 90.81 221 VAL A N 1
ATOM 1689 C CA . VAL A 1 221 ? -24.086 2.094 17.784 1.00 90.81 221 VAL A CA 1
ATOM 1690 C C . VAL A 1 221 ? -23.614 0.859 18.544 1.00 90.81 221 VAL A C 1
ATOM 1692 O O . VAL A 1 221 ? -23.992 -0.265 18.219 1.00 90.81 221 VAL A O 1
ATOM 1695 N N . ALA A 1 222 ? -22.780 1.074 19.562 1.00 90.31 222 ALA A N 1
ATOM 1696 C CA . ALA A 1 222 ? -22.354 0.002 20.446 1.00 90.31 222 ALA A CA 1
ATOM 1697 C C . ALA A 1 222 ? -23.577 -0.585 21.162 1.00 90.31 222 ALA A C 1
ATOM 1699 O O . ALA A 1 222 ? -24.289 0.113 21.887 1.00 90.31 222 ALA A O 1
ATOM 1700 N N . VAL A 1 223 ? -23.811 -1.875 20.953 1.00 93.31 223 VAL A N 1
ATOM 1701 C CA . VAL A 1 223 ? -24.813 -2.629 21.700 1.00 93.31 223 VAL A CA 1
ATOM 1702 C C . VAL A 1 223 ? -24.195 -2.995 23.049 1.00 93.31 223 VAL A C 1
ATOM 1704 O O . VAL A 1 223 ? -23.073 -3.504 23.093 1.00 93.31 223 VAL A O 1
ATOM 1707 N N . LEU A 1 224 ? -24.904 -2.711 24.147 1.00 95.50 224 LEU A N 1
ATOM 1708 C CA . LEU A 1 224 ? -24.494 -3.157 25.482 1.00 95.50 224 LEU A CA 1
ATOM 1709 C C . LEU A 1 224 ? -24.304 -4.677 25.490 1.00 95.50 224 LEU A C 1
ATOM 1711 O O . LEU A 1 224 ? -24.968 -5.396 24.743 1.00 95.50 224 LEU A O 1
ATOM 1715 N N . SER A 1 225 ? -23.411 -5.186 26.338 1.00 97.25 225 SER A N 1
ATOM 1716 C CA . SER A 1 225 ? -23.247 -6.635 26.425 1.00 97.25 225 SER A CA 1
ATOM 1717 C C . SER A 1 225 ? -24.523 -7.290 26.967 1.00 97.25 225 SER A C 1
ATOM 1719 O O . SER A 1 225 ? -25.297 -6.671 27.702 1.00 97.25 225 SER A O 1
ATOM 1721 N N . ALA A 1 226 ? -24.732 -8.573 26.661 1.00 97.31 226 ALA A N 1
ATOM 1722 C CA . ALA A 1 226 ? -25.827 -9.342 27.255 1.00 97.31 226 ALA A CA 1
ATOM 1723 C C . ALA A 1 226 ? -25.807 -9.269 28.794 1.00 97.31 226 ALA A C 1
ATOM 1725 O O . ALA A 1 226 ? -26.853 -9.150 29.430 1.00 97.31 226 ALA A O 1
ATOM 1726 N N . LEU A 1 227 ? -24.613 -9.266 29.396 1.00 96.88 227 LEU A N 1
ATOM 1727 C CA . LEU A 1 227 ? -24.453 -9.143 30.841 1.00 96.88 227 LEU A CA 1
ATOM 1728 C C . LEU A 1 227 ? -24.903 -7.775 31.367 1.00 96.88 227 LEU A C 1
ATOM 1730 O O . LEU A 1 227 ? -25.525 -7.718 32.423 1.00 96.88 227 LEU A O 1
ATOM 1734 N N . ASP A 1 228 ? -24.634 -6.687 30.647 1.00 97.38 228 ASP A N 1
ATOM 1735 C CA . ASP A 1 228 ? -25.076 -5.348 31.054 1.00 97.38 228 ASP A CA 1
ATOM 1736 C C . ASP A 1 228 ? -26.605 -5.244 31.044 1.00 97.38 228 ASP A C 1
ATOM 1738 O O . ASP A 1 228 ? -27.191 -4.681 31.970 1.00 97.38 228 ASP A O 1
ATOM 1742 N N . PHE A 1 229 ? -27.268 -5.848 30.050 1.00 97.62 229 PHE A N 1
ATOM 1743 C CA . PHE A 1 229 ? -28.729 -5.960 30.039 1.00 97.62 229 PHE A CA 1
ATOM 1744 C C . PHE A 1 229 ? -29.243 -6.784 31.229 1.00 97.62 229 PHE A C 1
ATOM 1746 O O . PHE A 1 229 ? -30.164 -6.352 31.921 1.00 97.62 229 PHE A O 1
ATOM 1753 N N . VAL A 1 230 ? -28.616 -7.927 31.532 1.00 95.62 230 VAL A N 1
ATOM 1754 C CA . VAL A 1 230 ? -28.956 -8.742 32.714 1.00 95.62 230 VAL A CA 1
ATOM 1755 C C . VAL A 1 230 ? -28.772 -7.956 34.014 1.00 95.62 230 VAL A C 1
ATOM 1757 O O . VAL A 1 230 ? -29.637 -7.998 34.885 1.00 95.62 230 VAL A O 1
ATOM 1760 N N . GLN A 1 231 ? -27.679 -7.205 34.156 1.00 94.00 231 GLN A N 1
ATOM 1761 C CA . GLN A 1 231 ? -27.435 -6.367 35.331 1.00 94.00 231 GLN A CA 1
ATOM 1762 C C . GLN A 1 231 ? -28.452 -5.232 35.446 1.00 94.00 231 GLN A C 1
ATOM 1764 O O . GLN A 1 231 ? -28.924 -4.949 36.547 1.00 94.00 231 GLN A O 1
ATOM 1769 N N . GLY A 1 232 ? -28.815 -4.603 34.325 1.00 94.25 232 GLY A N 1
ATOM 1770 C CA . GLY A 1 232 ? -29.889 -3.616 34.280 1.00 94.25 232 GLY A CA 1
ATOM 1771 C C . GLY A 1 232 ? -31.204 -4.200 34.796 1.00 94.25 232 GLY A C 1
ATOM 1772 O O . GLY A 1 232 ? -31.889 -3.557 35.590 1.00 94.25 232 GLY A O 1
ATOM 1773 N N . HIS A 1 233 ? -31.525 -5.436 34.410 1.00 93.69 233 HIS A N 1
ATOM 1774 C CA . HIS A 1 233 ? -32.729 -6.117 34.876 1.00 93.69 233 HIS A CA 1
ATOM 1775 C C . HIS A 1 233 ? -32.655 -6.514 36.356 1.00 93.69 233 HIS A C 1
ATOM 1777 O O . HIS A 1 233 ? -33.568 -6.203 37.116 1.00 93.69 233 HIS A O 1
ATOM 1783 N N . LEU A 1 234 ? -31.541 -7.106 36.804 1.00 87.12 234 LEU A N 1
ATOM 1784 C CA . LEU A 1 234 ? -31.300 -7.458 38.213 1.00 87.12 234 LEU A CA 1
ATOM 1785 C C . LEU A 1 234 ? -31.418 -6.250 39.152 1.00 87.12 234 LEU A C 1
ATOM 1787 O O . LEU A 1 234 ? -31.891 -6.377 40.279 1.00 87.12 234 LEU A O 1
ATOM 1791 N N . ARG A 1 235 ? -31.005 -5.069 38.681 1.00 84.94 235 ARG A N 1
ATOM 1792 C CA . ARG A 1 235 ? -31.100 -3.796 39.413 1.00 84.94 235 ARG A CA 1
ATOM 1793 C C . ARG A 1 235 ? -32.458 -3.107 39.257 1.00 84.94 235 ARG A C 1
ATOM 1795 O O . ARG A 1 235 ? -32.646 -2.003 39.767 1.00 84.94 235 ARG A O 1
ATOM 1802 N N . ASN A 1 236 ? -33.400 -3.747 38.563 1.00 84.62 236 ASN A N 1
ATOM 1803 C CA . ASN A 1 236 ? -34.728 -3.226 38.259 1.00 84.62 236 ASN A CA 1
ATOM 1804 C C . ASN A 1 236 ? -34.687 -1.865 37.525 1.00 84.62 236 ASN A C 1
ATOM 1806 O O . ASN A 1 236 ? -35.541 -1.007 37.743 1.00 84.62 236 ASN A O 1
ATOM 1810 N N . TRP A 1 237 ? -33.660 -1.638 36.694 1.00 92.00 237 TRP A N 1
ATOM 1811 C CA . TRP A 1 237 ? -33.537 -0.458 35.824 1.00 92.00 237 TRP A CA 1
ATOM 1812 C C . TRP A 1 237 ? -34.239 -0.654 34.482 1.00 92.00 237 TRP A C 1
ATOM 1814 O O . TRP A 1 237 ? -34.660 0.326 33.876 1.00 92.00 237 TRP A O 1
ATOM 1824 N N . ILE A 1 238 ? -34.357 -1.906 34.035 1.00 95.62 238 ILE A N 1
ATOM 1825 C CA . ILE A 1 238 ? -35.087 -2.297 32.829 1.00 95.62 238 ILE A CA 1
ATOM 1826 C C . ILE A 1 238 ? -35.988 -3.503 33.118 1.00 95.62 238 ILE A C 1
ATOM 1828 O O . ILE A 1 238 ? -35.727 -4.308 34.020 1.00 95.62 238 ILE A O 1
ATOM 1832 N N . SER A 1 239 ? -37.046 -3.636 32.330 1.00 95.94 239 SER A N 1
ATOM 1833 C CA . SER A 1 239 ? -37.942 -4.790 32.342 1.00 95.94 239 SER A CA 1
ATOM 1834 C C . SER A 1 239 ? -37.275 -6.053 31.786 1.00 95.94 239 SER A C 1
ATOM 1836 O O . SER A 1 239 ? -36.287 -5.996 31.052 1.00 95.94 239 SER A O 1
ATOM 1838 N N . GLU A 1 240 ? -37.860 -7.213 32.083 1.00 95.00 240 GLU A N 1
ATOM 1839 C CA . GLU A 1 240 ? -37.440 -8.493 31.499 1.00 95.00 240 GLU A CA 1
ATOM 1840 C C . GLU A 1 240 ? -37.549 -8.475 29.963 1.00 95.00 240 GLU A C 1
ATOM 1842 O O . GLU A 1 240 ? -36.646 -8.932 29.264 1.00 95.00 240 GLU A O 1
ATOM 1847 N N . SER A 1 241 ? -38.609 -7.867 29.413 1.00 97.50 241 SER A N 1
ATOM 1848 C CA . SER A 1 241 ? -38.774 -7.723 27.961 1.00 97.50 241 SER A CA 1
ATOM 1849 C C . SER A 1 241 ? -37.673 -6.879 27.319 1.00 97.50 241 SER A C 1
ATOM 1851 O O . SER A 1 241 ? -37.211 -7.209 26.228 1.00 97.50 241 SER A O 1
ATOM 1853 N N . GLU A 1 242 ? -37.223 -5.813 27.989 1.00 97.69 242 GLU A N 1
ATOM 1854 C CA . GLU A 1 242 ? -36.105 -4.987 27.518 1.00 97.69 242 GLU A CA 1
ATOM 1855 C C . GLU A 1 242 ? -34.773 -5.734 27.621 1.00 97.69 242 GLU A C 1
ATOM 1857 O O . GLU A 1 242 ? -33.955 -5.636 26.708 1.00 97.69 242 GLU A O 1
ATOM 1862 N N . MET A 1 243 ? -34.571 -6.532 28.677 1.00 97.50 243 MET A N 1
ATOM 1863 C CA . MET A 1 243 ? -33.410 -7.417 28.802 1.00 97.50 243 MET A CA 1
ATOM 1864 C C . MET A 1 243 ? -33.343 -8.411 27.639 1.00 97.50 243 MET A C 1
ATOM 1866 O O . MET A 1 243 ? -32.300 -8.529 27.001 1.00 97.50 243 MET A O 1
ATOM 1870 N N . VAL A 1 244 ? -34.445 -9.103 27.332 1.00 97.69 244 VAL A N 1
ATOM 1871 C CA . VAL A 1 244 ? -34.501 -10.078 26.230 1.00 97.69 244 VAL A CA 1
ATOM 1872 C C . VAL A 1 244 ? -34.306 -9.395 24.874 1.00 97.69 244 VAL A C 1
ATOM 1874 O O . VAL A 1 244 ? -33.518 -9.877 24.059 1.00 97.69 244 VAL A O 1
ATOM 1877 N N . ALA A 1 245 ? -34.960 -8.252 24.635 1.00 97.38 245 ALA A N 1
ATOM 1878 C CA . ALA A 1 245 ? -34.801 -7.491 23.395 1.00 97.38 245 ALA A CA 1
ATOM 1879 C C . ALA A 1 245 ? -33.359 -6.989 23.204 1.00 97.38 245 ALA A C 1
ATOM 1881 O O . ALA A 1 245 ? -32.811 -7.101 22.109 1.00 97.38 245 ALA A O 1
ATOM 1882 N N . GLY A 1 246 ? -32.721 -6.492 24.267 1.00 96.12 246 GLY A N 1
ATOM 1883 C CA . GLY A 1 246 ? -31.315 -6.087 24.258 1.00 96.12 246 GLY A CA 1
ATOM 1884 C C . GLY A 1 246 ? -30.356 -7.261 24.048 1.00 96.12 246 GLY A C 1
ATOM 1885 O O . GLY A 1 246 ? -29.442 -7.185 23.228 1.00 96.12 246 GLY A O 1
ATOM 1886 N N . GLY A 1 247 ? -30.609 -8.389 24.715 1.00 96.94 247 GLY A N 1
ATOM 1887 C CA . GLY A 1 247 ? -29.872 -9.637 24.520 1.00 96.94 247 GLY A CA 1
ATOM 1888 C C . GLY A 1 247 ? -29.908 -10.126 23.070 1.00 96.94 247 GLY A C 1
ATOM 1889 O O . GLY A 1 247 ? -28.867 -10.503 22.525 1.00 96.94 247 GLY A O 1
ATOM 1890 N N . ALA A 1 248 ? -31.062 -10.028 22.404 1.00 96.88 248 ALA A N 1
ATOM 1891 C CA . ALA A 1 248 ? -31.219 -10.410 21.001 1.00 96.88 248 ALA A CA 1
ATOM 1892 C C . ALA A 1 248 ? -30.321 -9.598 20.051 1.00 96.88 248 ALA A C 1
ATOM 1894 O O . ALA A 1 248 ? -29.796 -10.154 19.086 1.00 96.88 248 ALA A O 1
ATOM 1895 N N . LEU A 1 249 ? -30.056 -8.319 20.354 1.00 94.81 249 LEU A N 1
ATOM 1896 C CA . LEU A 1 249 ? -29.117 -7.486 19.585 1.00 94.81 249 LEU A CA 1
ATOM 1897 C C . LEU A 1 249 ? -27.668 -8.003 19.656 1.00 94.81 249 LEU A C 1
ATOM 1899 O O . LEU A 1 249 ? -26.868 -7.715 18.771 1.00 94.81 249 LEU A O 1
ATOM 1903 N N . THR A 1 250 ? -27.337 -8.789 20.684 1.00 95.12 250 THR A N 1
ATOM 1904 C CA . THR A 1 250 ? -26.032 -9.456 20.850 1.00 95.12 250 THR A CA 1
ATOM 1905 C C . THR A 1 250 ? -26.050 -10.934 20.442 1.00 95.12 250 THR A C 1
ATOM 1907 O O . THR A 1 250 ? -25.078 -11.649 20.677 1.00 95.12 250 THR A O 1
ATOM 1910 N N . GLY A 1 251 ? -27.149 -11.412 19.847 1.00 95.94 251 GLY A N 1
ATOM 1911 C CA . GLY A 1 251 ? -27.296 -12.794 19.384 1.00 95.94 251 GLY A CA 1
ATOM 1912 C C . GLY A 1 251 ? -27.737 -13.803 20.450 1.00 95.94 251 GLY A C 1
ATOM 1913 O O . GLY A 1 251 ? -27.635 -15.004 20.205 1.00 95.94 251 GLY A O 1
ATOM 1914 N N . HIS A 1 252 ? -28.227 -13.353 21.609 1.00 98.00 252 HIS A N 1
ATOM 1915 C CA . HIS A 1 252 ? -28.741 -14.242 22.654 1.00 98.00 252 HIS A CA 1
ATOM 1916 C C . HIS A 1 252 ? -30.246 -14.500 22.490 1.00 98.00 252 HIS A C 1
ATOM 1918 O O . HIS A 1 252 ? -31.024 -13.603 22.172 1.00 98.00 252 HIS A O 1
ATOM 1924 N N . THR A 1 253 ? -30.654 -15.740 22.740 1.00 98.00 253 THR A N 1
ATOM 1925 C CA . THR A 1 253 ? -32.061 -16.160 22.858 1.00 98.00 253 THR A CA 1
ATOM 1926 C C . THR A 1 253 ? -32.637 -15.793 24.230 1.00 98.00 253 THR A C 1
ATOM 1928 O O . THR A 1 253 ? -31.886 -15.530 25.172 1.00 98.00 253 THR A O 1
ATOM 1931 N N . ALA A 1 254 ? -33.966 -15.801 24.372 1.00 97.62 254 ALA A N 1
ATOM 1932 C CA . ALA A 1 254 ? -34.624 -15.503 25.646 1.00 97.62 254 ALA A CA 1
ATOM 1933 C C . ALA A 1 254 ? -34.199 -16.484 26.755 1.00 97.62 254 ALA A C 1
ATOM 1935 O O . ALA A 1 254 ? -33.908 -16.066 27.873 1.00 97.62 254 ALA A O 1
ATOM 1936 N N . GLU A 1 255 ? -34.065 -17.771 26.429 1.00 97.44 255 GLU A N 1
ATOM 1937 C CA . GLU A 1 255 ? -33.635 -18.821 27.356 1.00 97.44 255 GLU A CA 1
ATOM 1938 C C . GLU A 1 255 ? -32.182 -18.624 27.810 1.00 97.44 255 GLU A C 1
ATOM 1940 O O . GLU A 1 255 ? -31.851 -18.853 28.973 1.00 97.44 255 GLU A O 1
ATOM 1945 N N . GLN A 1 256 ? -31.303 -18.167 26.912 1.00 97.88 256 GLN A N 1
ATOM 1946 C CA . GLN A 1 256 ? -29.920 -17.827 27.264 1.00 97.88 256 GLN A CA 1
ATOM 1947 C C . GLN A 1 256 ? -29.854 -16.600 28.176 1.00 97.88 256 GLN A C 1
ATOM 1949 O O . GLN A 1 256 ? -29.035 -16.576 29.094 1.00 97.88 256 GLN A O 1
ATOM 1954 N N . MET A 1 257 ? -30.714 -15.603 27.953 1.00 98.06 257 MET A N 1
ATOM 1955 C CA . MET A 1 257 ? -30.794 -14.421 28.814 1.00 98.06 257 MET A CA 1
ATOM 1956 C C . MET A 1 257 ? -31.319 -14.768 30.210 1.00 98.06 257 MET A C 1
ATOM 1958 O O . MET A 1 257 ? -30.724 -14.339 31.195 1.00 98.06 257 MET A O 1
ATOM 1962 N N . ASP A 1 258 ? -32.357 -15.601 30.312 1.00 94.31 258 ASP A N 1
ATOM 1963 C CA . ASP A 1 258 ? -32.851 -16.139 31.588 1.00 94.31 258 ASP A CA 1
ATOM 1964 C C . ASP A 1 258 ? -31.775 -16.970 32.310 1.00 94.31 25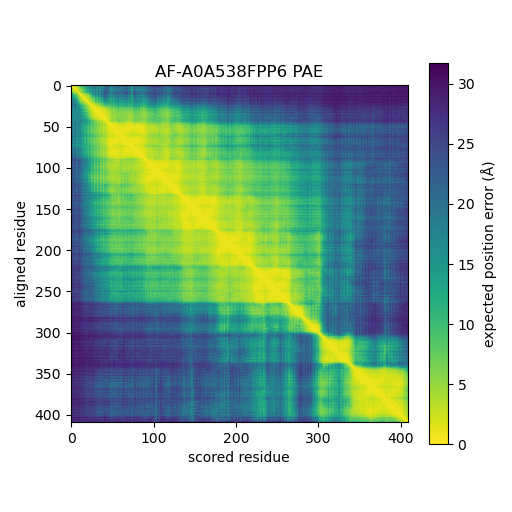8 ASP A C 1
ATOM 1966 O O . ASP A 1 258 ? -31.564 -16.832 33.516 1.00 94.31 258 ASP A O 1
ATOM 1970 N N . PHE A 1 259 ? -31.012 -17.786 31.578 1.00 92.19 259 PHE A N 1
ATOM 1971 C CA . PHE A 1 259 ? -29.903 -18.538 32.161 1.00 92.19 259 PHE A CA 1
ATOM 1972 C C . PHE A 1 259 ? -28.781 -17.624 32.680 1.00 92.19 259 PHE A C 1
ATOM 1974 O O . PHE A 1 259 ? -28.304 -17.823 33.798 1.00 92.19 259 PHE A O 1
ATOM 1981 N N . LEU A 1 260 ? -28.390 -16.591 31.923 1.00 95.50 260 LEU A N 1
ATOM 1982 C CA . LEU A 1 260 ? -27.428 -15.582 32.382 1.00 95.50 260 LEU A CA 1
ATOM 1983 C C . LEU A 1 260 ? -27.951 -14.825 33.606 1.00 95.50 260 LEU A C 1
ATOM 1985 O O . LEU A 1 260 ? -27.198 -14.612 34.556 1.00 95.50 260 LEU A O 1
ATOM 1989 N N . PHE A 1 261 ? -29.236 -14.474 33.622 1.00 93.31 261 PHE A N 1
ATOM 1990 C CA . PHE A 1 261 ? -29.896 -13.883 34.780 1.00 93.31 261 PHE A CA 1
ATOM 1991 C C . PHE A 1 261 ? -29.824 -14.796 36.005 1.00 93.31 261 PHE A C 1
ATOM 1993 O O . PHE A 1 261 ? -29.468 -14.328 37.078 1.00 93.31 261 PHE A O 1
ATOM 2000 N N . LYS A 1 262 ? -30.062 -16.102 35.858 1.00 86.44 262 LYS A N 1
ATOM 2001 C CA . LYS A 1 262 ? -29.951 -17.076 36.958 1.00 86.44 262 LYS A CA 1
ATOM 2002 C C . LYS A 1 262 ? -28.515 -17.294 37.438 1.00 86.44 262 LYS A C 1
ATOM 2004 O O . LYS A 1 262 ? -28.313 -17.543 38.621 1.00 86.44 262 LYS A O 1
ATOM 2009 N N . ILE A 1 263 ? -27.523 -17.214 36.547 1.00 87.06 263 ILE A N 1
ATOM 2010 C CA . ILE A 1 263 ? -26.100 -17.330 36.911 1.00 87.06 263 ILE A CA 1
ATOM 2011 C C . ILE A 1 263 ? -25.623 -16.089 37.667 1.00 87.06 263 ILE A C 1
ATOM 2013 O O . ILE A 1 263 ? -24.936 -16.200 38.683 1.00 87.06 263 ILE A O 1
ATOM 2017 N N . HIS A 1 264 ? -25.925 -14.906 37.134 1.00 88.94 264 HIS A N 1
ATOM 2018 C CA . HIS A 1 264 ? -25.416 -13.641 37.661 1.00 88.94 264 HIS A CA 1
ATOM 2019 C C . HIS A 1 264 ? -26.286 -13.072 38.778 1.00 88.94 264 HIS A C 1
ATOM 2021 O O . HIS A 1 264 ? -25.786 -12.346 39.641 1.00 88.94 264 HIS A O 1
ATOM 2027 N N . GLY A 1 265 ? -27.567 -13.425 38.784 1.00 83.94 265 GLY A N 1
ATOM 2028 C CA . GLY A 1 265 ? -28.483 -13.173 39.875 1.00 83.94 265 GLY A CA 1
ATOM 2029 C C . GLY A 1 265 ? -28.008 -13.929 41.097 1.00 83.94 265 GLY A C 1
ATOM 2030 O O . GLY A 1 265 ? -28.062 -15.154 41.158 1.00 83.94 265 GLY A O 1
ATOM 2031 N N . ARG A 1 266 ? -27.502 -13.191 42.083 1.00 74.50 266 ARG A N 1
ATOM 2032 C CA . ARG A 1 266 ? -27.115 -13.793 43.352 1.00 74.50 266 ARG A CA 1
ATOM 2033 C C . ARG A 1 266 ? -28.396 -14.111 44.113 1.00 74.50 266 ARG A C 1
ATOM 2035 O O . ARG A 1 266 ? -29.123 -13.172 44.444 1.00 74.50 266 ARG A O 1
ATOM 2042 N N . PRO A 1 267 ? -28.688 -15.388 44.409 1.00 69.38 267 PRO A N 1
ATOM 2043 C CA . PRO A 1 267 ? -29.772 -15.684 45.324 1.00 69.38 267 PRO A CA 1
ATOM 2044 C C . PRO A 1 267 ? -29.481 -14.986 46.655 1.00 69.38 267 PRO A C 1
ATOM 2046 O O . PRO A 1 267 ? -28.325 -14.913 47.088 1.00 69.38 267 PRO A O 1
ATOM 2049 N N . ILE A 1 268 ? -30.531 -14.465 47.294 1.00 68.81 268 ILE A N 1
ATOM 2050 C CA . ILE A 1 268 ? -30.446 -13.978 48.673 1.00 68.81 268 ILE A CA 1
ATOM 2051 C C . ILE A 1 268 ? -29.790 -15.085 49.500 1.00 68.81 268 ILE A C 1
ATOM 2053 O O . ILE A 1 268 ? -30.147 -16.260 49.370 1.00 68.81 268 ILE A O 1
ATOM 2057 N N . SER A 1 269 ? -28.794 -14.733 50.318 1.00 72.25 269 SER A N 1
ATOM 2058 C CA . SER A 1 269 ? -28.099 -15.756 51.093 1.00 72.25 269 SER A CA 1
ATOM 2059 C C . SER A 1 269 ? -29.091 -16.466 52.016 1.00 72.25 269 SER A C 1
ATOM 2061 O O . SER A 1 269 ? -30.066 -15.871 52.490 1.00 72.25 269 SER A O 1
ATOM 2063 N N . TRP A 1 270 ? -28.843 -17.745 52.300 1.00 71.25 270 TRP A N 1
ATOM 2064 C CA . TRP A 1 270 ? -29.653 -18.497 53.262 1.00 71.25 270 TRP A CA 1
ATOM 2065 C C . TRP A 1 270 ? -29.827 -17.721 54.578 1.00 71.25 270 TRP A C 1
ATOM 2067 O O . TRP A 1 270 ? -30.932 -17.625 55.105 1.00 71.25 270 TRP A O 1
ATOM 2077 N N . HIS A 1 271 ? -28.756 -17.077 55.046 1.00 70.81 271 HIS A N 1
ATOM 2078 C CA . HIS A 1 271 ? -28.753 -16.243 56.244 1.00 70.81 271 HIS A CA 1
ATOM 2079 C C . HIS A 1 271 ? -29.707 -15.043 56.151 1.00 70.81 271 HIS A C 1
ATOM 2081 O O . HIS A 1 271 ? -30.515 -14.817 57.050 1.00 70.81 271 HIS A O 1
ATOM 2087 N N . GLN A 1 272 ? -29.653 -14.280 55.055 1.00 73.75 272 GLN A N 1
ATOM 2088 C CA . GLN A 1 272 ? -30.553 -13.142 54.840 1.00 73.75 272 GLN A CA 1
ATOM 2089 C C . GLN A 1 272 ? -32.014 -13.594 54.755 1.00 73.75 272 GLN A C 1
ATOM 2091 O O . GLN A 1 272 ? -32.890 -12.959 55.343 1.00 73.75 272 GLN A O 1
ATOM 2096 N N . THR A 1 273 ? -32.259 -14.726 54.091 1.00 72.50 273 THR A N 1
ATOM 2097 C CA . THR A 1 273 ? -33.584 -15.350 54.005 1.00 72.50 273 THR A CA 1
ATOM 2098 C C . THR A 1 273 ? -34.097 -15.737 55.395 1.00 72.50 273 THR A C 1
ATOM 2100 O O . THR A 1 273 ? -35.208 -15.374 55.777 1.00 72.50 273 THR A O 1
ATOM 2103 N N . TRP A 1 274 ? -33.264 -16.407 56.195 1.00 71.88 274 TRP A N 1
ATOM 2104 C CA . TRP A 1 274 ? -33.588 -16.832 57.556 1.00 71.88 274 TRP A CA 1
ATOM 2105 C C . TRP A 1 274 ? -33.863 -15.654 58.500 1.00 71.88 274 TRP A C 1
ATOM 2107 O O . TRP A 1 274 ? -34.849 -15.675 59.239 1.00 71.88 274 TRP A O 1
ATOM 2117 N N . ILE A 1 275 ? -33.036 -14.603 58.462 1.00 76.69 275 ILE A N 1
ATOM 2118 C CA . ILE A 1 275 ? -33.264 -13.381 59.250 1.00 76.69 275 ILE A CA 1
ATOM 2119 C C . ILE A 1 275 ? -34.580 -12.716 58.848 1.00 76.69 275 ILE A C 1
ATOM 2121 O O . ILE A 1 275 ? -35.329 -12.281 59.725 1.00 76.69 275 ILE A O 1
ATOM 2125 N N . GLY A 1 276 ? -34.867 -12.636 57.545 1.00 77.06 276 GLY A N 1
ATOM 2126 C CA . GLY A 1 276 ? -36.137 -12.119 57.040 1.00 77.06 276 GLY A CA 1
ATOM 2127 C C . GLY A 1 276 ? -37.324 -12.876 57.634 1.00 77.06 276 GLY A C 1
ATOM 2128 O O . GLY A 1 276 ? -38.209 -12.253 58.218 1.00 77.06 276 GLY A O 1
ATOM 2129 N N . LEU A 1 277 ? -37.281 -14.212 57.586 1.00 74.75 277 LEU A N 1
ATOM 2130 C CA . LEU A 1 277 ? -38.313 -15.085 58.156 1.00 74.75 277 LEU A CA 1
ATOM 2131 C C . LEU A 1 277 ? -38.468 -14.904 59.675 1.00 74.75 277 LEU A C 1
ATOM 2133 O O . LEU A 1 277 ? -39.586 -14.765 60.166 1.00 74.75 277 LEU A O 1
ATOM 2137 N N . GLN A 1 278 ? -37.370 -14.838 60.439 1.00 78.00 278 GLN A N 1
ATOM 2138 C CA . GLN A 1 278 ? -37.438 -14.611 61.893 1.00 78.00 278 GLN A CA 1
ATOM 2139 C C . GLN A 1 278 ? -38.033 -13.252 62.269 1.00 78.00 278 GLN A C 1
ATOM 2141 O O . GLN A 1 278 ? -38.641 -13.116 63.330 1.00 78.00 278 GLN A O 1
ATOM 2146 N N . ARG A 1 279 ? -37.874 -12.243 61.409 1.00 79.12 279 ARG A N 1
ATOM 2147 C CA . ARG A 1 279 ? -38.447 -10.905 61.603 1.00 79.12 279 ARG A CA 1
ATOM 2148 C C . ARG A 1 279 ? -39.894 -10.795 61.114 1.00 79.12 279 ARG A C 1
ATOM 2150 O O . ARG A 1 279 ? -40.420 -9.689 61.045 1.00 79.12 279 ARG A O 1
ATOM 2157 N N . GLY A 1 280 ? -40.535 -11.921 60.797 1.00 81.12 280 GLY A N 1
ATOM 2158 C CA . GLY A 1 280 ? -41.916 -11.973 60.318 1.00 81.12 280 GLY A CA 1
ATOM 2159 C C . GLY A 1 280 ? -42.072 -11.649 58.831 1.00 81.12 280 GLY A C 1
ATOM 2160 O O . GLY A 1 280 ? -43.197 -11.479 58.370 1.00 81.12 280 GLY A O 1
ATOM 2161 N N . GLY A 1 281 ? -40.973 -11.562 58.074 1.00 76.38 281 GLY A N 1
ATOM 2162 C CA . GLY A 1 281 ? -41.023 -11.485 56.619 1.00 76.38 281 GLY A CA 1
ATOM 2163 C C . GLY A 1 281 ? -41.544 -12.794 56.028 1.00 76.38 281 GLY A C 1
ATOM 2164 O O . GLY A 1 281 ? -41.268 -13.874 56.544 1.00 76.38 281 GLY A O 1
ATOM 2165 N N . THR A 1 282 ? -42.302 -12.706 54.941 1.00 74.88 282 THR A N 1
ATOM 2166 C CA . THR A 1 282 ? -42.783 -13.864 54.181 1.00 74.88 282 THR A CA 1
ATOM 2167 C C . THR A 1 282 ? -41.949 -14.027 52.915 1.00 74.88 282 THR A C 1
ATOM 2169 O O . THR A 1 282 ? -41.711 -13.059 52.193 1.00 74.88 282 THR A O 1
ATOM 2172 N N . LEU A 1 283 ? -41.488 -15.255 52.652 1.00 64.88 283 LEU A N 1
ATOM 2173 C CA . LEU A 1 283 ? -40.943 -15.612 51.342 1.00 64.88 283 LEU A CA 1
ATOM 2174 C C . LEU A 1 283 ? -42.086 -15.482 50.321 1.00 64.88 283 LEU A C 1
ATOM 2176 O O . LEU A 1 283 ? -43.182 -15.966 50.598 1.00 64.88 283 LEU A O 1
ATOM 2180 N N . ASP A 1 284 ? -41.855 -14.792 49.205 1.00 66.69 284 ASP A N 1
ATOM 2181 C CA . ASP A 1 284 ? -42.878 -14.466 48.193 1.00 66.69 284 ASP A CA 1
ATOM 2182 C C . ASP A 1 284 ? -44.067 -13.619 48.705 1.00 66.69 284 ASP A C 1
ATOM 2184 O O . ASP A 1 284 ? -45.160 -13.641 48.136 1.00 66.69 284 ASP A O 1
ATOM 2188 N N . GLY A 1 285 ? -43.869 -12.848 49.782 1.00 74.31 285 GLY A N 1
ATOM 2189 C CA . GLY A 1 285 ? -44.854 -11.876 50.267 1.00 74.31 285 GLY A CA 1
ATOM 2190 C C . GLY A 1 285 ? -45.013 -10.649 49.348 1.00 74.31 285 GLY A C 1
ATOM 2191 O O . GLY A 1 285 ? -44.184 -10.418 48.461 1.00 74.31 285 GLY A O 1
ATOM 2192 N N . PRO A 1 286 ? -46.052 -9.814 49.550 1.00 74.94 286 PRO A N 1
ATOM 2193 C CA . PRO A 1 286 ? -46.232 -8.583 48.787 1.00 74.94 286 PRO A CA 1
ATOM 2194 C C . PRO A 1 286 ? -45.016 -7.663 48.958 1.00 74.94 286 PRO A C 1
ATOM 2196 O O . PRO A 1 286 ? -44.696 -7.227 50.061 1.00 74.94 286 PRO A O 1
ATOM 2199 N N . THR A 1 287 ? -44.352 -7.299 47.861 1.00 66.44 287 THR A N 1
ATOM 2200 C CA . THR A 1 287 ? -43.199 -6.377 47.901 1.00 66.44 287 THR A CA 1
ATOM 2201 C C . THR A 1 287 ? -43.562 -4.987 48.432 1.00 66.44 287 THR A C 1
ATOM 2203 O O . THR A 1 287 ? -42.681 -4.267 48.897 1.00 66.44 287 THR A O 1
ATOM 2206 N N . GLY A 1 288 ? -44.851 -4.626 48.418 1.00 74.75 288 GLY A N 1
ATOM 2207 C CA . GLY A 1 288 ? -45.380 -3.393 49.008 1.00 74.75 288 GLY A CA 1
ATOM 2208 C C . GLY A 1 288 ? -45.248 -3.307 50.533 1.00 74.75 288 GLY A C 1
ATOM 2209 O O . GLY A 1 288 ? -45.268 -2.201 51.069 1.00 74.75 288 GLY A O 1
ATOM 2210 N N . ASP A 1 289 ? -45.046 -4.437 51.216 1.00 72.75 289 ASP A N 1
ATOM 2211 C CA . ASP A 1 289 ? -44.836 -4.480 52.668 1.00 72.75 289 ASP A CA 1
ATOM 2212 C C . ASP A 1 289 ? -43.360 -4.258 53.051 1.00 72.75 289 ASP A C 1
ATOM 2214 O O . ASP A 1 289 ? -43.025 -4.047 54.221 1.00 72.75 289 ASP A O 1
ATOM 2218 N N . ILE A 1 290 ? -42.449 -4.266 52.069 1.00 69.06 290 ILE A N 1
ATOM 2219 C CA . ILE A 1 290 ? -41.032 -3.973 52.280 1.00 69.06 290 ILE A CA 1
ATOM 2220 C C . ILE A 1 290 ? -40.862 -2.457 52.353 1.00 69.06 290 ILE A C 1
ATOM 2222 O O . ILE A 1 290 ? -41.172 -1.726 51.413 1.00 69.06 290 ILE A O 1
ATOM 2226 N N . HIS A 1 291 ? -40.309 -1.971 53.465 1.00 75.56 291 HIS A N 1
ATOM 2227 C CA . HIS A 1 291 ? -40.069 -0.544 53.651 1.00 75.56 291 HIS A CA 1
ATOM 2228 C C . HIS A 1 291 ? -39.259 0.041 52.466 1.00 75.56 291 HIS A C 1
ATOM 2230 O O . HIS A 1 291 ? -38.185 -0.488 52.150 1.00 75.56 291 HIS A O 1
ATOM 2236 N N . PRO A 1 292 ? -39.695 1.157 51.841 1.00 70.62 292 PRO A N 1
ATOM 2237 C CA . PRO A 1 292 ? -39.142 1.644 50.570 1.00 70.62 292 PRO A CA 1
ATOM 2238 C C . PRO A 1 292 ? -37.622 1.848 50.559 1.00 70.62 292 PRO A C 1
ATOM 2240 O O . PRO A 1 292 ? -36.965 1.596 49.554 1.00 70.62 292 PRO A O 1
ATOM 2243 N N . ALA A 1 293 ? -37.039 2.264 51.689 1.00 62.47 293 ALA A N 1
ATOM 2244 C CA . ALA A 1 293 ? -35.590 2.434 51.817 1.00 62.47 293 ALA A CA 1
ATOM 2245 C C . ALA A 1 293 ? -34.808 1.108 51.725 1.00 62.47 293 ALA A C 1
ATOM 2247 O O . ALA A 1 293 ? -33.722 1.087 51.153 1.00 62.47 293 ALA A O 1
ATOM 2248 N N . PHE A 1 294 ? -35.357 0.004 52.248 1.00 65.12 294 PHE A N 1
ATOM 2249 C CA . PHE A 1 294 ? -34.736 -1.319 52.135 1.00 65.12 294 PHE A CA 1
ATOM 2250 C C . PHE A 1 294 ? -34.879 -1.871 50.724 1.00 65.12 294 PHE A C 1
ATOM 2252 O O . PHE A 1 294 ? -33.912 -2.408 50.200 1.00 65.12 294 PHE A O 1
ATOM 2259 N N . LEU A 1 295 ? -36.036 -1.676 50.085 1.00 63.47 295 LEU A N 1
ATOM 2260 C CA . LEU A 1 295 ? -36.245 -2.064 48.690 1.00 63.47 295 LEU A CA 1
ATOM 2261 C C . LEU A 1 295 ? -35.269 -1.321 47.759 1.00 63.47 295 LEU A C 1
ATOM 2263 O O . LEU A 1 295 ? -34.601 -1.943 46.938 1.00 63.47 295 LEU A O 1
ATOM 2267 N N . ALA A 1 296 ? -35.108 -0.009 47.958 1.00 58.94 296 ALA A N 1
ATOM 2268 C CA . ALA A 1 296 ? -34.150 0.807 47.215 1.00 58.94 296 ALA A CA 1
ATOM 2269 C C . ALA A 1 296 ? -32.689 0.415 47.496 1.00 58.94 296 ALA A C 1
ATOM 2271 O O . ALA A 1 296 ? -31.859 0.483 46.593 1.00 58.94 296 ALA A O 1
ATOM 2272 N N . ALA A 1 297 ? -32.359 0.010 48.727 1.00 60.47 297 ALA A N 1
ATOM 2273 C CA . ALA A 1 297 ? -31.033 -0.497 49.068 1.00 60.47 297 ALA A CA 1
ATOM 2274 C C . ALA A 1 297 ? -30.767 -1.862 48.418 1.00 60.47 297 ALA A C 1
ATOM 2276 O O . ALA A 1 297 ? -29.703 -2.035 47.840 1.00 60.47 297 ALA A O 1
ATOM 2277 N N . LEU A 1 298 ? -31.736 -2.785 48.431 1.00 64.06 298 LEU A N 1
ATOM 2278 C CA . LEU A 1 298 ? -31.631 -4.104 47.796 1.00 64.06 298 LEU A CA 1
ATOM 2279 C C . LEU A 1 298 ? -31.457 -3.987 46.273 1.00 64.06 298 LEU A C 1
ATOM 2281 O O . LEU A 1 298 ? -30.611 -4.654 45.692 1.00 64.06 298 LEU A O 1
ATOM 2285 N N . GLN A 1 299 ? -32.210 -3.082 45.638 1.00 59.75 299 GLN A N 1
ATOM 2286 C CA . GLN A 1 299 ? -32.123 -2.798 44.197 1.00 59.75 299 GLN A CA 1
ATOM 2287 C C . GLN A 1 299 ? -30.798 -2.130 43.789 1.00 59.75 299 GLN A C 1
ATOM 2289 O O . GLN A 1 299 ? -30.406 -2.189 42.625 1.00 59.75 299 GLN A O 1
ATOM 2294 N N . ARG A 1 300 ? -30.106 -1.475 44.730 1.00 53.91 300 ARG A N 1
ATOM 2295 C CA . ARG A 1 300 ? -28.835 -0.768 44.490 1.00 53.91 300 ARG A CA 1
ATOM 2296 C C . ARG A 1 300 ? -27.610 -1.502 45.039 1.00 53.91 300 ARG A C 1
ATOM 2298 O O . ARG A 1 300 ? -26.495 -1.093 44.721 1.00 53.91 300 ARG A O 1
ATOM 2305 N N . SER A 1 301 ? -27.778 -2.526 45.879 1.00 49.47 301 SER A N 1
ATOM 2306 C CA . SER A 1 301 ? -26.656 -3.152 46.577 1.00 49.47 301 SER A CA 1
ATOM 2307 C C . SER A 1 301 ? -25.930 -4.143 45.675 1.00 49.47 301 SER A C 1
ATOM 2309 O O . SER A 1 301 ? -26.384 -5.264 45.467 1.00 49.47 301 SER A O 1
ATOM 2311 N N . ASP A 1 302 ? -24.754 -3.734 45.214 1.00 46.50 302 ASP A N 1
ATOM 2312 C CA . ASP A 1 302 ? -23.697 -4.607 44.695 1.00 46.50 302 ASP A CA 1
ATOM 2313 C C . ASP A 1 302 ? -22.546 -4.685 45.719 1.00 46.50 302 ASP A C 1
ATOM 2315 O O . ASP A 1 302 ? -21.373 -4.513 45.397 1.00 46.50 302 ASP A O 1
ATOM 2319 N N . THR A 1 303 ? -22.875 -4.813 47.010 1.00 45.34 303 THR A N 1
ATOM 2320 C CA . THR A 1 303 ? -21.891 -4.692 48.095 1.00 45.34 303 THR A CA 1
ATOM 2321 C C . THR A 1 303 ? -21.762 -5.989 48.878 1.00 45.34 303 THR A C 1
ATOM 2323 O O . THR A 1 303 ? -22.555 -6.283 49.772 1.00 45.34 303 THR A O 1
ATOM 2326 N N . LEU A 1 304 ? -20.698 -6.734 48.571 1.00 46.59 304 LEU A N 1
ATOM 2327 C CA . LEU A 1 304 ? -19.938 -7.433 49.604 1.00 46.59 304 LEU A CA 1
ATOM 2328 C C . LEU A 1 304 ? -19.360 -6.357 50.534 1.00 46.59 304 LEU A C 1
ATOM 2330 O O . LEU A 1 304 ? -18.812 -5.364 50.054 1.00 46.59 304 LEU A O 1
ATOM 2334 N N . THR A 1 305 ? -19.515 -6.535 51.842 1.00 51.94 305 THR A N 1
ATOM 2335 C CA . THR A 1 305 ? -18.822 -5.731 52.854 1.00 51.94 305 THR A CA 1
ATOM 2336 C C . THR A 1 305 ? -17.327 -5.660 52.527 1.00 51.94 305 THR A C 1
ATOM 2338 O O . THR A 1 305 ? -16.718 -6.662 52.144 1.00 51.94 305 THR A O 1
ATOM 2341 N N . GLN A 1 306 ? -16.729 -4.475 52.629 1.00 54.19 306 GLN A N 1
ATOM 2342 C CA . GLN A 1 306 ? -15.284 -4.308 52.505 1.00 54.19 306 GLN A CA 1
ATOM 2343 C C . GLN A 1 306 ? -14.614 -4.713 53.827 1.00 54.19 306 GLN A C 1
ATOM 2345 O O . GLN A 1 306 ? -15.215 -4.661 54.904 1.00 54.19 306 GLN A O 1
ATOM 2350 N N . GLY A 1 307 ? -13.354 -5.153 53.760 1.00 56.66 307 GLY A N 1
ATOM 2351 C CA . GLY A 1 307 ? -12.569 -5.426 54.966 1.00 56.66 307 GLY A CA 1
ATOM 2352 C C . GLY A 1 307 ? -12.483 -4.167 55.835 1.00 56.66 307 GLY A C 1
ATOM 2353 O O . GLY A 1 307 ? -12.087 -3.111 55.343 1.00 56.66 307 GLY A O 1
ATOM 2354 N N . GLY A 1 308 ? -12.864 -4.278 57.109 1.00 62.47 308 GLY A N 1
ATOM 2355 C CA . GLY A 1 308 ? -12.965 -3.152 58.046 1.00 62.47 308 GLY A CA 1
ATOM 2356 C C . GLY A 1 308 ? -14.384 -2.631 58.317 1.00 62.47 308 GLY A C 1
ATOM 2357 O O . GLY A 1 308 ? -14.559 -1.902 59.290 1.00 62.47 308 GLY A O 1
ATOM 2358 N N . ASP A 1 309 ? -15.399 -3.044 57.548 1.00 68.50 309 ASP A N 1
ATOM 2359 C CA . ASP A 1 309 ? -16.805 -2.669 57.810 1.00 68.50 309 ASP A CA 1
ATOM 2360 C C . ASP A 1 309 ? -17.380 -3.338 59.074 1.00 68.50 309 ASP A C 1
ATOM 2362 O O . ASP A 1 309 ? -18.385 -2.894 59.628 1.00 68.50 309 ASP A O 1
ATOM 2366 N N . LEU A 1 310 ? -16.745 -4.423 59.527 1.00 76.25 310 LEU A N 1
ATOM 2367 C CA . LEU A 1 310 ? -17.120 -5.197 60.706 1.00 76.25 310 LEU A CA 1
ATOM 2368 C C . LEU A 1 310 ? -15.903 -5.340 61.619 1.00 76.25 310 LEU A C 1
ATOM 2370 O O . LEU A 1 310 ? -14.803 -5.656 61.159 1.00 76.25 310 LEU A O 1
ATOM 2374 N N . THR A 1 311 ? -16.095 -5.143 62.923 1.00 84.62 311 THR A N 1
ATOM 2375 C CA . THR A 1 311 ? -15.042 -5.404 63.912 1.00 84.62 311 THR A CA 1
ATOM 2376 C C . THR A 1 311 ? -14.714 -6.899 63.980 1.00 84.62 311 THR A C 1
ATOM 2378 O O . THR A 1 311 ? -15.491 -7.748 63.529 1.00 84.62 311 THR A O 1
ATOM 2381 N N . ALA A 1 312 ? -13.581 -7.250 64.603 1.00 85.25 312 ALA A N 1
ATOM 2382 C CA . ALA A 1 312 ? -13.228 -8.651 64.853 1.00 85.25 312 ALA A CA 1
ATOM 2383 C C . ALA A 1 312 ? -14.340 -9.355 65.639 1.00 85.25 312 ALA A C 1
ATOM 2385 O O . ALA A 1 312 ? -14.763 -10.440 65.268 1.00 85.25 312 ALA A O 1
ATOM 2386 N N . SER A 1 313 ? -14.887 -8.698 66.667 1.00 88.12 313 SER A N 1
ATOM 2387 C CA . SER A 1 313 ? -15.966 -9.271 67.472 1.00 88.12 313 SER A CA 1
ATOM 2388 C C . SER A 1 313 ? -17.245 -9.486 66.661 1.00 88.12 313 SER A C 1
ATOM 2390 O O . SER A 1 313 ? -17.859 -10.538 66.778 1.00 88.12 313 SER A O 1
ATOM 2392 N N . GLN A 1 314 ? -17.626 -8.528 65.807 1.00 85.88 314 GLN A N 1
ATOM 2393 C CA . GLN A 1 314 ? -18.804 -8.651 64.943 1.00 85.88 314 GLN A CA 1
ATOM 2394 C C . GLN A 1 314 ? -18.621 -9.764 63.909 1.00 85.88 314 GLN A C 1
ATOM 2396 O O . GLN A 1 314 ? -19.523 -10.568 63.698 1.00 85.88 314 GLN A O 1
ATOM 2401 N N . THR A 1 315 ? -17.437 -9.848 63.301 1.00 84.94 315 THR A N 1
ATOM 2402 C CA . THR A 1 315 ? -17.109 -10.900 62.333 1.00 84.94 315 THR A CA 1
ATOM 2403 C C . THR A 1 315 ? -17.087 -12.271 63.008 1.00 84.94 315 THR A C 1
ATOM 2405 O O . THR A 1 315 ? -17.649 -13.224 62.480 1.00 84.94 315 THR A O 1
ATOM 2408 N N . GLU A 1 316 ? -16.499 -12.385 64.199 1.00 91.12 316 GLU A N 1
ATOM 2409 C CA . GLU A 1 316 ? -16.452 -13.637 64.953 1.00 91.12 316 GLU A CA 1
ATOM 2410 C C . GLU A 1 316 ? -17.844 -14.084 65.410 1.00 91.12 316 GLU A C 1
ATOM 2412 O O . GLU A 1 316 ? -18.149 -15.273 65.359 1.00 91.12 316 GLU A O 1
ATOM 2417 N N . GLU A 1 317 ? -18.706 -13.152 65.820 1.00 89.56 317 GLU A N 1
ATOM 2418 C CA . GLU A 1 317 ? -20.087 -13.436 66.213 1.00 89.56 317 GLU A CA 1
ATOM 2419 C C . GLU A 1 317 ? -20.931 -13.915 65.024 1.00 89.56 317 GLU A C 1
ATOM 2421 O O . GLU A 1 317 ? -21.656 -14.906 65.149 1.00 89.56 317 GLU A O 1
ATOM 2426 N N . ILE A 1 318 ? -20.760 -13.297 63.851 1.00 82.31 318 ILE A N 1
ATOM 2427 C CA . ILE A 1 318 ? -21.371 -13.755 62.596 1.00 82.31 318 ILE A CA 1
ATOM 2428 C C . ILE A 1 318 ? -20.867 -15.160 62.242 1.00 82.31 318 ILE A C 1
ATOM 2430 O O . ILE A 1 318 ? -21.665 -16.068 62.027 1.00 82.31 318 ILE A O 1
ATOM 2434 N N . LEU A 1 319 ? -19.552 -15.390 62.257 1.00 87.19 319 LEU A N 1
ATOM 2435 C CA . LEU A 1 319 ? -18.967 -16.696 61.928 1.00 87.19 319 LEU A CA 1
ATOM 2436 C C . LEU A 1 319 ? -19.336 -17.783 62.949 1.00 87.19 319 LEU A C 1
ATOM 2438 O O . LEU A 1 319 ? -19.526 -18.944 62.588 1.00 87.19 319 LEU A O 1
ATOM 2442 N N . LYS A 1 320 ? -19.484 -17.418 64.227 1.00 90.81 320 LYS A N 1
ATOM 2443 C CA . LYS A 1 320 ? -20.006 -18.299 65.278 1.00 90.81 320 LYS A CA 1
ATOM 2444 C C . LYS A 1 320 ? -21.441 -18.719 64.971 1.00 90.81 320 LYS A C 1
ATOM 2446 O O . LYS A 1 320 ? -21.773 -19.884 65.180 1.00 90.81 320 LYS A O 1
ATOM 2451 N N . PHE A 1 321 ? -22.274 -17.798 64.490 1.00 83.00 321 PHE A N 1
ATOM 2452 C CA . PHE A 1 321 ? -23.645 -18.097 64.080 1.00 83.00 321 PHE A CA 1
ATOM 2453 C C . PHE A 1 321 ? -23.688 -19.026 62.857 1.00 83.00 321 PHE A C 1
ATOM 2455 O O . PHE A 1 321 ? -24.488 -19.954 62.823 1.00 83.00 321 PHE A O 1
ATOM 2462 N N . GLU A 1 322 ? -22.758 -18.855 61.915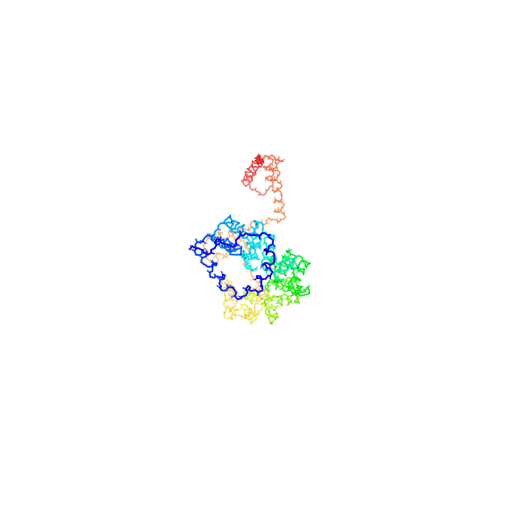 1.00 81.06 322 GLU A N 1
ATOM 2463 C CA . GLU A 1 322 ? -22.573 -19.729 60.743 1.00 81.06 322 GLU A CA 1
ATOM 2464 C C . GLU A 1 322 ? -21.960 -21.107 61.082 1.00 81.06 322 GLU A C 1
ATOM 2466 O O . GLU A 1 322 ? -21.644 -21.895 60.193 1.00 81.06 322 GLU A O 1
ATOM 2471 N N . GLY A 1 323 ? -21.760 -21.420 62.367 1.00 89.88 323 GLY A N 1
ATOM 2472 C CA . GLY A 1 323 ? -21.269 -22.725 62.810 1.00 89.88 323 GLY A CA 1
ATOM 2473 C C . GLY A 1 323 ? -19.778 -22.958 62.569 1.00 89.88 323 GLY A C 1
ATOM 2474 O O . GLY A 1 323 ? -19.320 -24.099 62.640 1.00 89.88 323 GLY A O 1
ATOM 2475 N N . TRP A 1 324 ? -18.999 -21.903 62.311 1.00 89.12 324 TRP A N 1
ATOM 2476 C CA . TRP A 1 324 ? -17.561 -22.041 62.120 1.00 89.12 324 TRP A CA 1
ATOM 2477 C C . TRP A 1 324 ? -16.877 -22.496 63.413 1.00 89.12 324 TRP A C 1
ATOM 2479 O O . TRP A 1 324 ? -17.189 -22.066 64.537 1.00 89.12 324 TRP A O 1
ATOM 2489 N N . GLU A 1 325 ? -15.893 -23.371 63.233 1.00 95.75 325 GLU A N 1
ATOM 2490 C CA . GLU A 1 325 ? -15.049 -23.872 64.309 1.00 95.75 325 GLU A CA 1
ATOM 2491 C C . GLU A 1 325 ? -14.364 -22.685 65.040 1.00 95.75 325 GLU A C 1
ATOM 2493 O O . GLU A 1 325 ? -13.993 -21.700 64.392 1.00 95.75 325 GLU A O 1
ATOM 2498 N N . PRO A 1 326 ? -14.270 -22.712 66.390 1.00 95.06 326 PRO A N 1
ATOM 2499 C CA . PRO A 1 326 ? -13.721 -21.621 67.203 1.00 95.06 326 PRO A CA 1
ATOM 2500 C C . PRO A 1 326 ? -12.389 -21.023 66.736 1.00 95.06 326 PRO A C 1
ATOM 2502 O O . PRO A 1 326 ? -12.229 -19.803 66.748 1.00 95.06 326 PRO A O 1
ATOM 2505 N N . THR A 1 327 ? -11.430 -21.843 66.319 1.00 89.06 327 THR A N 1
ATOM 2506 C CA . THR A 1 327 ? -10.119 -21.353 65.877 1.00 89.06 327 THR A CA 1
ATOM 2507 C C . THR A 1 327 ? -10.171 -20.727 64.482 1.00 89.06 327 THR A C 1
ATOM 2509 O O . THR A 1 327 ? -9.569 -19.674 64.254 1.00 89.06 327 THR A O 1
ATOM 2512 N N . LEU A 1 328 ? -10.956 -21.297 63.565 1.00 85.19 328 LEU A N 1
ATOM 2513 C CA . LEU A 1 328 ? -11.184 -20.755 62.224 1.00 85.19 328 LEU A CA 1
ATOM 2514 C C . LEU A 1 328 ? -11.931 -19.420 62.262 1.00 85.19 328 LEU A C 1
ATOM 2516 O O . LEU A 1 328 ? -11.503 -18.472 61.601 1.00 85.19 328 LEU A O 1
ATOM 2520 N N . ARG A 1 329 ? -12.994 -19.301 63.071 1.00 93.75 329 ARG A N 1
ATOM 2521 C CA . ARG A 1 329 ? -13.724 -18.029 63.203 1.00 93.75 329 ARG A CA 1
ATOM 2522 C C . ARG A 1 329 ? -12.834 -16.919 63.750 1.00 93.75 329 ARG A C 1
ATOM 2524 O O . ARG A 1 329 ? -12.854 -15.825 63.203 1.00 93.75 329 ARG A O 1
ATOM 2531 N N . ALA A 1 330 ? -12.019 -17.208 64.766 1.00 91.38 330 ALA A N 1
ATOM 2532 C CA . ALA A 1 330 ? -11.140 -16.222 65.381 1.00 91.38 330 ALA A CA 1
ATOM 2533 C C . ALA A 1 330 ? -10.054 -15.778 64.392 1.00 91.38 330 ALA A C 1
ATOM 2535 O O . ALA A 1 330 ? -9.749 -14.593 64.288 1.00 91.38 330 ALA A O 1
ATOM 2536 N N . THR A 1 331 ? -9.528 -16.718 63.600 1.00 87.81 331 THR A N 1
ATOM 2537 C CA . THR A 1 331 ? -8.517 -16.436 62.573 1.00 87.81 331 THR A CA 1
ATOM 2538 C C . THR A 1 331 ? -9.075 -15.566 61.450 1.00 87.81 331 THR A C 1
ATOM 2540 O O . THR A 1 331 ? -8.459 -14.568 61.078 1.00 87.81 331 THR A O 1
ATOM 2543 N N . VAL A 1 332 ? -10.253 -15.910 60.921 1.00 84.62 332 VAL A N 1
ATOM 2544 C CA . VAL A 1 332 ? -10.895 -15.138 59.846 1.00 84.62 332 VAL A CA 1
ATOM 2545 C C . VAL A 1 332 ? -11.364 -13.782 60.359 1.00 84.62 332 VAL A C 1
ATOM 2547 O O . VAL A 1 332 ? -11.132 -12.783 59.691 1.00 84.62 332 VAL A O 1
ATOM 2550 N N . ALA A 1 333 ? -11.939 -13.712 61.560 1.00 88.12 333 ALA A N 1
ATOM 2551 C CA . ALA A 1 333 ? -12.338 -12.458 62.184 1.00 88.12 333 ALA A CA 1
ATOM 2552 C C . ALA A 1 333 ? -11.149 -11.524 62.431 1.00 88.12 333 ALA A C 1
ATOM 2554 O O . ALA A 1 333 ? -11.239 -10.336 62.135 1.00 88.12 333 ALA A O 1
ATOM 2555 N N . ALA A 1 334 ? -10.017 -12.056 62.900 1.00 86.62 334 ALA A N 1
ATOM 2556 C CA . ALA A 1 334 ? -8.787 -11.290 63.065 1.00 86.62 334 ALA A CA 1
ATOM 2557 C C . ALA A 1 334 ? -8.225 -10.805 61.721 1.00 86.62 334 ALA A C 1
ATOM 2559 O O . ALA A 1 334 ? -7.789 -9.666 61.627 1.00 86.62 334 ALA A O 1
ATOM 2560 N N . LYS A 1 335 ? -8.276 -11.632 60.669 1.00 82.19 335 LYS A N 1
ATOM 2561 C CA . LYS A 1 335 ? -7.824 -11.259 59.317 1.00 82.19 335 LYS A CA 1
ATOM 2562 C C . LYS A 1 335 ? -8.750 -10.264 58.618 1.00 82.19 335 LYS A C 1
ATOM 2564 O O . LYS A 1 335 ? -8.280 -9.438 57.848 1.00 82.19 335 LYS A O 1
ATOM 2569 N N . TRP A 1 336 ? -10.051 -10.343 58.877 1.00 80.62 336 TRP A N 1
ATOM 2570 C CA . TRP A 1 336 ? -11.053 -9.430 58.327 1.00 80.62 336 TRP A CA 1
ATOM 2571 C C . TRP A 1 336 ? -11.040 -8.069 59.030 1.00 80.62 336 TRP A C 1
ATOM 2573 O O . TRP A 1 336 ? -11.258 -7.033 58.402 1.00 80.62 336 TRP A O 1
ATOM 2583 N N . ALA A 1 337 ? -10.772 -8.084 60.338 1.00 78.62 337 ALA A N 1
ATOM 2584 C CA . ALA A 1 337 ? -10.640 -6.899 61.174 1.00 78.62 337 ALA A CA 1
ATOM 2585 C C . ALA A 1 337 ? -9.225 -6.320 61.210 1.00 78.62 337 ALA A C 1
ATOM 2587 O O . ALA A 1 337 ? -9.053 -5.202 61.698 1.00 78.62 337 ALA A O 1
ATOM 2588 N N . GLU A 1 338 ? -8.224 -7.043 60.693 1.00 75.25 338 GLU A N 1
ATOM 2589 C CA . GLU A 1 338 ? -6.999 -6.442 60.177 1.00 75.25 338 GLU A CA 1
ATOM 2590 C C . GLU A 1 338 ? -7.450 -5.478 59.082 1.00 75.25 338 GLU A C 1
ATOM 2592 O O . GLU A 1 338 ? -7.579 -5.826 57.909 1.00 75.25 338 GLU A O 1
ATOM 2597 N N . THR A 1 339 ? -7.762 -4.250 59.505 1.00 56.19 339 THR A N 1
ATOM 2598 C CA . THR A 1 339 ? -7.960 -3.115 58.623 1.00 56.19 339 THR A CA 1
ATOM 2599 C C . THR A 1 339 ? -6.849 -3.197 57.603 1.00 56.19 339 THR A C 1
ATOM 2601 O O . THR A 1 339 ? -5.676 -3.212 57.997 1.00 56.19 339 THR A O 1
ATOM 2604 N N . SER A 1 340 ? -7.221 -3.282 56.320 1.00 55.81 340 SER A N 1
ATOM 2605 C CA . SER A 1 340 ? -6.280 -3.067 55.221 1.00 55.81 340 SER A CA 1
ATOM 2606 C C . SER A 1 340 ? -5.343 -1.949 55.666 1.00 55.81 340 SER A C 1
ATOM 2608 O O . SER A 1 340 ? -5.878 -0.927 56.112 1.00 55.81 340 SER A O 1
ATOM 2610 N N . PRO A 1 341 ? -4.011 -2.181 55.672 1.00 58.66 341 PRO A N 1
ATOM 2611 C CA . PRO A 1 341 ? -3.035 -1.342 56.364 1.00 58.66 341 PRO A CA 1
ATOM 2612 C C . PRO A 1 341 ? -3.443 0.102 56.164 1.00 58.66 341 PRO A C 1
ATOM 2614 O O . PRO A 1 341 ? -3.592 0.492 55.001 1.00 58.66 341 PRO A O 1
ATOM 2617 N N . THR A 1 342 ? -3.768 0.790 57.273 1.00 60.56 342 THR A N 1
ATOM 2618 C CA . THR A 1 342 ? -4.433 2.101 57.295 1.00 60.56 342 THR A CA 1
ATOM 2619 C C . THR A 1 342 ? -3.954 2.876 56.098 1.00 60.56 342 THR A C 1
ATOM 2621 O O . THR A 1 342 ? -2.767 3.188 56.021 1.00 60.56 342 THR A O 1
ATOM 2624 N N . LYS A 1 343 ? -4.840 3.037 55.105 1.00 63.28 343 LYS A N 1
ATOM 2625 C CA . LYS A 1 343 ? -4.456 3.522 53.783 1.00 63.28 343 LYS A CA 1
ATOM 2626 C C . LYS A 1 343 ? -3.768 4.858 54.012 1.00 63.28 343 LYS A C 1
ATOM 2628 O O . LYS A 1 343 ? -4.435 5.832 54.351 1.00 63.28 343 LYS A O 1
ATOM 2633 N N . GLN A 1 344 ? -2.436 4.846 53.944 1.00 75.44 344 GLN A N 1
ATOM 2634 C CA . GLN A 1 344 ? -1.623 6.011 54.247 1.00 75.44 344 GLN A CA 1
ATOM 2635 C C . GLN A 1 344 ? -2.168 7.137 53.381 1.00 75.44 344 GLN A C 1
ATOM 2637 O O . GLN A 1 344 ? -2.443 6.902 52.197 1.00 75.44 344 GLN A O 1
ATOM 2642 N N . ASP A 1 345 ? -2.396 8.306 53.983 1.00 81.44 345 ASP A N 1
ATOM 2643 C CA . ASP A 1 345 ? -2.945 9.451 53.266 1.00 81.44 345 ASP A CA 1
ATOM 2644 C C . ASP A 1 345 ? -2.198 9.589 51.923 1.00 81.44 345 ASP A C 1
ATOM 2646 O O . ASP A 1 345 ? -0.957 9.589 51.917 1.00 81.44 345 ASP A O 1
ATOM 2650 N N . PRO A 1 346 ? -2.906 9.629 50.776 1.00 82.75 346 PRO A N 1
ATOM 2651 C CA . PRO A 1 346 ? -2.266 9.654 49.466 1.00 82.75 346 PRO A CA 1
ATOM 2652 C C . PRO A 1 346 ? -1.211 10.760 49.324 1.00 82.75 346 PRO A C 1
ATOM 2654 O O . PRO A 1 346 ? -0.205 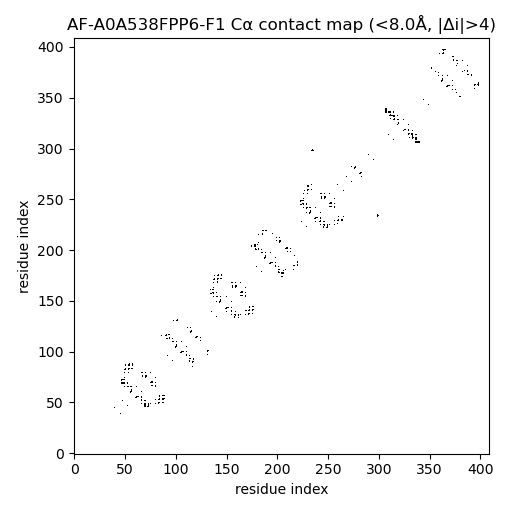10.558 48.638 1.00 82.75 346 PRO A O 1
ATOM 2657 N N . ALA A 1 347 ? -1.402 11.901 49.994 1.00 83.56 347 ALA A N 1
ATOM 2658 C CA . ALA A 1 347 ? -0.439 12.994 50.013 1.00 83.56 347 ALA A CA 1
ATOM 2659 C C . ALA A 1 347 ? 0.834 12.618 50.783 1.00 83.56 347 ALA A C 1
ATOM 2661 O O . ALA A 1 347 ? 1.936 12.875 50.295 1.00 83.56 347 ALA A O 1
ATOM 2662 N N . VAL A 1 348 ? 0.704 11.946 51.932 1.00 86.56 348 VAL A N 1
ATOM 2663 C CA . VAL A 1 348 ? 1.844 11.467 52.733 1.00 86.56 348 VAL A CA 1
ATOM 2664 C C . VAL A 1 348 ? 2.629 10.403 51.964 1.00 86.56 348 VAL A C 1
ATOM 2666 O O . VAL A 1 348 ? 3.848 10.508 51.854 1.00 86.56 348 VAL A O 1
ATOM 2669 N N . LYS A 1 349 ? 1.944 9.443 51.328 1.00 88.12 349 LYS A N 1
ATOM 2670 C CA . LYS A 1 349 ? 2.594 8.425 50.485 1.00 88.12 349 LYS A CA 1
ATOM 2671 C C . LYS A 1 349 ? 3.337 9.048 49.297 1.00 88.12 349 LYS A C 1
ATOM 2673 O O . LYS A 1 349 ? 4.448 8.633 48.956 1.00 88.12 349 LYS A O 1
ATOM 2678 N N . SER A 1 350 ? 2.736 10.052 48.653 1.00 90.75 350 SER A N 1
ATOM 2679 C CA . SER A 1 350 ? 3.373 10.783 47.552 1.00 90.75 350 SER A CA 1
ATOM 2680 C C . SER A 1 350 ? 4.610 11.557 48.022 1.00 90.75 350 SER A C 1
ATOM 2682 O O . SER A 1 350 ? 5.644 11.515 47.353 1.00 90.75 350 SER A O 1
ATOM 2684 N N . ALA A 1 351 ? 4.533 12.222 49.179 1.00 91.88 351 ALA A N 1
ATOM 2685 C CA . ALA A 1 351 ? 5.654 12.946 49.772 1.00 91.88 351 ALA A CA 1
ATOM 2686 C C . ALA A 1 351 ? 6.812 12.006 50.143 1.00 91.88 351 ALA A C 1
ATOM 2688 O O . ALA A 1 351 ? 7.954 12.277 49.779 1.00 91.88 351 ALA A O 1
ATOM 2689 N N . GLU A 1 352 ? 6.515 10.868 50.773 1.00 93.38 352 GLU A N 1
ATOM 2690 C CA . GLU A 1 352 ? 7.510 9.855 51.133 1.00 93.38 352 GLU A CA 1
ATOM 2691 C C . GLU A 1 352 ? 8.194 9.256 49.896 1.00 93.38 352 GLU A C 1
ATOM 2693 O O . GLU A 1 352 ? 9.417 9.132 49.860 1.00 93.38 352 GLU A O 1
ATOM 2698 N N . THR A 1 353 ? 7.437 8.984 48.827 1.00 94.88 353 THR A N 1
ATOM 2699 C CA . THR A 1 353 ? 8.003 8.501 47.554 1.00 94.88 353 THR A CA 1
ATOM 2700 C C . THR A 1 353 ? 8.964 9.524 46.939 1.00 94.88 353 THR A C 1
ATOM 2702 O O . THR A 1 353 ? 10.057 9.168 46.487 1.00 94.88 353 THR A O 1
ATOM 2705 N N . LYS A 1 354 ? 8.588 10.811 46.937 1.00 95.19 354 LYS A N 1
ATOM 2706 C CA . LYS A 1 354 ? 9.443 11.897 46.428 1.00 95.19 354 LYS A CA 1
ATOM 2707 C C . LYS A 1 354 ? 10.705 12.058 47.273 1.00 95.19 354 LYS A C 1
ATOM 2709 O O . LYS A 1 354 ? 11.785 12.220 46.710 1.00 95.19 354 LYS A O 1
ATOM 2714 N N . PHE A 1 355 ? 10.572 11.975 48.596 1.00 96.50 355 PHE A N 1
ATOM 2715 C CA . PHE A 1 355 ? 11.696 12.030 49.525 1.00 96.50 355 PHE A CA 1
ATOM 2716 C C . PHE A 1 355 ? 12.676 10.875 49.293 1.00 96.50 355 PHE A C 1
ATOM 2718 O O . PHE A 1 355 ? 13.856 11.126 49.066 1.00 96.50 355 PHE A O 1
ATOM 2725 N N . LEU A 1 356 ? 12.191 9.629 49.237 1.00 96.75 356 LEU A N 1
ATOM 2726 C CA . LEU A 1 356 ? 13.021 8.449 48.963 1.00 96.75 356 LEU A CA 1
ATOM 2727 C C . LEU A 1 356 ? 13.747 8.547 47.614 1.00 96.75 356 LEU A C 1
ATOM 2729 O O . LEU A 1 356 ? 14.923 8.207 47.529 1.00 96.75 356 LEU A O 1
ATOM 2733 N N . THR A 1 357 ? 13.077 9.063 46.579 1.00 97.19 357 THR A N 1
ATOM 2734 C CA . THR A 1 357 ? 13.685 9.282 45.253 1.00 97.19 357 THR A CA 1
ATOM 2735 C C . THR A 1 357 ? 14.798 10.335 45.305 1.00 97.19 357 THR A C 1
ATOM 2737 O O . THR A 1 357 ? 15.869 10.143 44.729 1.00 97.19 357 THR A O 1
ATOM 2740 N N . ALA A 1 358 ? 14.572 11.452 46.004 1.00 97.25 358 ALA A N 1
ATOM 2741 C CA . ALA A 1 358 ? 15.585 12.493 46.163 1.00 97.25 358 ALA A CA 1
ATOM 2742 C C . ALA A 1 358 ? 16.789 11.990 46.976 1.00 97.25 358 ALA A C 1
ATOM 2744 O O . ALA A 1 358 ? 17.936 12.234 46.597 1.00 97.25 358 ALA A O 1
ATOM 2745 N N . LEU A 1 359 ? 16.522 11.246 48.052 1.00 97.31 359 LEU A N 1
ATOM 2746 C CA . LEU A 1 359 ? 17.538 10.673 48.926 1.00 97.31 359 LEU A CA 1
ATOM 2747 C C . LEU A 1 359 ? 18.402 9.637 48.193 1.00 97.31 359 LEU A C 1
ATOM 2749 O O . LEU A 1 359 ? 19.627 9.681 48.295 1.00 97.31 359 LEU A O 1
ATOM 2753 N N . HIS A 1 360 ? 17.776 8.764 47.396 1.00 98.00 360 HIS A N 1
ATOM 2754 C CA . HIS A 1 360 ? 18.458 7.801 46.524 1.00 98.00 360 HIS A CA 1
ATOM 2755 C C . HIS A 1 360 ? 19.433 8.494 45.572 1.00 98.00 360 HIS A C 1
ATOM 2757 O O . HIS A 1 360 ? 20.626 8.185 45.573 1.00 98.00 360 HIS A O 1
ATOM 2763 N N . LYS A 1 361 ? 18.949 9.491 44.823 1.00 97.19 361 LYS A N 1
ATOM 2764 C CA . LYS A 1 361 ? 19.768 10.249 43.871 1.00 97.19 361 LYS A CA 1
ATOM 2765 C C . LYS A 1 361 ? 20.948 10.944 44.555 1.00 97.19 361 LYS A C 1
ATOM 2767 O O . LYS A 1 361 ? 22.059 10.921 44.029 1.00 97.19 361 LYS A O 1
ATOM 2772 N N . ALA A 1 362 ? 20.724 11.542 45.727 1.00 96.81 362 ALA A N 1
ATOM 2773 C CA . ALA A 1 362 ? 21.784 12.177 46.507 1.00 96.81 362 ALA A CA 1
ATOM 2774 C C . ALA A 1 362 ? 22.835 11.162 46.992 1.00 96.81 362 ALA A C 1
ATOM 2776 O O . ALA A 1 362 ? 24.031 11.452 46.973 1.00 96.81 362 ALA A O 1
ATOM 2777 N N . PHE A 1 363 ? 22.409 9.966 47.406 1.00 97.75 363 PHE A N 1
ATOM 2778 C CA . PHE A 1 363 ? 23.303 8.916 47.889 1.00 97.75 363 PHE A CA 1
ATOM 2779 C C . PHE A 1 363 ? 24.176 8.326 46.775 1.00 97.75 363 PHE A C 1
ATOM 2781 O O . PHE A 1 363 ? 25.407 8.262 46.913 1.00 97.75 363 PHE A O 1
ATOM 2788 N N . VAL A 1 364 ? 23.543 7.906 45.673 1.00 96.69 364 VAL A N 1
ATOM 2789 C CA . VAL A 1 364 ? 24.209 7.271 44.525 1.00 96.69 364 VAL A CA 1
ATOM 2790 C C . VAL A 1 364 ? 25.150 8.263 43.844 1.00 96.69 364 VAL A C 1
ATOM 2792 O O . VAL A 1 364 ? 26.333 7.966 43.706 1.00 96.69 364 VAL A O 1
ATOM 2795 N N . GLY A 1 365 ? 24.697 9.502 43.617 1.00 95.44 365 GLY A N 1
ATOM 2796 C CA . GLY A 1 365 ? 25.530 10.588 43.084 1.00 95.44 365 GLY A CA 1
ATOM 2797 C C . GLY A 1 365 ? 26.622 11.100 44.035 1.00 95.44 365 GLY A C 1
ATOM 2798 O O . GLY A 1 365 ? 27.352 12.026 43.692 1.00 95.44 365 GLY A O 1
ATOM 2799 N N . GLY A 1 366 ? 26.740 10.536 45.243 1.00 95.31 366 GLY A N 1
ATOM 2800 C CA . GLY A 1 366 ? 27.807 10.857 46.192 1.00 95.31 366 GLY A CA 1
ATOM 2801 C C . GLY A 1 366 ? 27.668 12.192 46.923 1.00 95.31 366 GLY A C 1
ATOM 2802 O O . GLY A 1 366 ? 28.611 12.596 47.598 1.00 95.31 366 GLY A O 1
ATOM 2803 N N . ALA A 1 367 ? 26.510 12.848 46.842 1.00 96.50 367 ALA A N 1
ATOM 2804 C CA . ALA A 1 367 ? 26.232 14.097 47.549 1.00 96.50 367 ALA A CA 1
ATOM 2805 C C . ALA A 1 367 ? 26.062 13.902 49.067 1.00 96.50 367 ALA A C 1
ATOM 2807 O O . ALA A 1 367 ? 26.271 14.842 49.831 1.00 96.50 367 ALA A O 1
ATOM 2808 N N . ILE A 1 368 ? 25.706 12.691 49.507 1.00 96.75 368 ILE A N 1
ATOM 2809 C CA . ILE A 1 368 ? 25.646 12.316 50.925 1.00 96.75 368 ILE A CA 1
ATOM 2810 C C . ILE A 1 368 ? 26.431 11.031 51.202 1.00 96.75 368 ILE A C 1
ATOM 2812 O O . ILE A 1 368 ? 26.594 10.156 50.345 1.00 96.75 368 ILE A O 1
ATOM 2816 N N . THR A 1 369 ? 26.942 10.934 52.426 1.00 97.25 369 THR A N 1
ATOM 2817 C CA . THR A 1 369 ? 27.699 9.784 52.933 1.00 97.25 369 THR A CA 1
ATOM 2818 C C . THR A 1 369 ? 26.782 8.657 53.409 1.00 97.25 369 THR A C 1
ATOM 2820 O O . THR A 1 369 ? 25.581 8.843 53.599 1.00 97.25 369 THR A O 1
ATOM 2823 N N . ASP A 1 370 ? 27.360 7.481 53.666 1.00 95.44 370 ASP A N 1
ATOM 2824 C CA . ASP A 1 370 ? 26.615 6.320 54.163 1.00 95.44 370 ASP A CA 1
ATOM 2825 C C . ASP A 1 370 ? 25.921 6.586 55.510 1.00 95.44 370 ASP A C 1
ATOM 2827 O O . ASP A 1 370 ? 24.737 6.300 55.678 1.00 95.44 370 ASP A O 1
ATOM 2831 N N . ALA A 1 371 ? 26.631 7.237 56.437 1.00 96.25 371 ALA A N 1
ATOM 2832 C CA . ALA A 1 371 ? 26.101 7.614 57.746 1.00 96.25 371 ALA A CA 1
ATOM 2833 C C . ALA A 1 371 ? 24.952 8.638 57.653 1.00 96.25 371 ALA A C 1
ATOM 2835 O O . ALA A 1 371 ? 23.986 8.567 58.418 1.00 96.25 371 ALA A O 1
ATOM 2836 N N . GLN A 1 372 ? 25.026 9.565 56.692 1.00 96.69 372 GLN A N 1
ATOM 2837 C CA . GLN A 1 372 ? 23.932 10.500 56.413 1.00 96.69 372 GLN A CA 1
ATOM 2838 C C . GLN A 1 372 ? 22.729 9.768 55.811 1.00 96.69 372 GLN A C 1
ATOM 2840 O O . GLN A 1 372 ? 21.611 9.988 56.259 1.00 96.69 372 GLN A O 1
ATOM 2845 N N . GLY A 1 373 ? 22.947 8.828 54.884 1.00 96.00 373 GLY A N 1
ATOM 2846 C CA . GLY A 1 373 ? 21.879 7.996 54.321 1.00 96.00 373 GLY A CA 1
ATOM 2847 C C . GLY A 1 373 ? 21.104 7.199 55.377 1.00 96.00 373 GLY A C 1
ATOM 2848 O O . GLY A 1 373 ? 19.879 7.143 55.311 1.00 96.00 373 GLY A O 1
ATOM 2849 N N . VAL A 1 374 ? 21.791 6.639 56.383 1.00 96.06 374 VAL A N 1
ATOM 2850 C CA . VAL A 1 374 ? 21.146 5.969 57.534 1.00 96.06 374 VAL A CA 1
ATOM 2851 C C . VAL A 1 374 ? 20.279 6.947 58.330 1.00 96.06 374 VAL A C 1
ATOM 2853 O O . VAL A 1 374 ? 19.130 6.634 58.634 1.00 96.06 374 VAL A O 1
ATOM 2856 N N . THR A 1 375 ? 20.814 8.130 58.646 1.00 96.62 375 THR A N 1
ATOM 2857 C CA . THR A 1 375 ? 20.094 9.162 59.413 1.00 96.62 375 THR A CA 1
ATOM 2858 C C . THR A 1 375 ? 18.828 9.626 58.690 1.00 96.62 375 THR A C 1
ATOM 2860 O O . THR A 1 375 ? 17.770 9.713 59.304 1.00 96.62 375 THR A O 1
ATOM 2863 N N . GLU A 1 376 ? 18.910 9.872 57.383 1.00 96.88 376 GLU A N 1
ATOM 2864 C CA . GLU A 1 376 ? 17.778 10.353 56.582 1.00 96.88 376 GLU A CA 1
ATOM 2865 C C . GLU A 1 376 ? 16.721 9.264 56.339 1.00 96.88 376 GLU A C 1
ATOM 2867 O O . GLU A 1 376 ? 15.522 9.536 56.382 1.00 96.88 376 GLU A O 1
ATOM 2872 N N . LEU A 1 377 ? 17.126 8.002 56.145 1.00 95.75 377 LEU A N 1
ATOM 2873 C CA . LEU A 1 377 ? 16.175 6.888 56.031 1.00 95.75 377 LEU A CA 1
ATOM 2874 C C . LEU A 1 377 ? 15.412 6.630 57.333 1.00 95.75 377 LEU A C 1
ATOM 2876 O O . LEU A 1 377 ? 14.271 6.167 57.276 1.00 95.75 377 LEU A O 1
ATOM 2880 N N . ALA A 1 378 ? 15.992 6.970 58.486 1.00 96.19 378 ALA A N 1
ATOM 2881 C CA . ALA A 1 378 ? 15.313 6.881 59.775 1.00 96.19 378 ALA A CA 1
ATOM 2882 C C . ALA A 1 378 ? 14.124 7.856 59.909 1.00 96.19 378 ALA A C 1
ATOM 2884 O O . ALA A 1 378 ? 13.297 7.669 60.799 1.00 96.19 378 ALA A O 1
ATOM 2885 N N . LEU A 1 379 ? 14.005 8.855 59.022 1.00 94.69 379 LEU A N 1
ATOM 2886 C CA . LEU A 1 379 ? 12.856 9.770 58.956 1.00 94.69 379 LEU A CA 1
ATOM 2887 C C . LEU A 1 379 ? 11.663 9.198 58.169 1.00 94.69 379 LEU A C 1
ATOM 2889 O O . LEU A 1 379 ? 10.604 9.823 58.115 1.00 94.69 379 LEU A O 1
ATOM 2893 N N . THR A 1 380 ? 11.824 8.033 57.536 1.00 93.88 380 THR A N 1
ATOM 2894 C CA . THR A 1 380 ? 10.773 7.371 56.745 1.00 93.88 380 THR A CA 1
ATOM 2895 C C . THR A 1 380 ? 9.953 6.398 57.589 1.00 93.88 380 THR A C 1
ATOM 2897 O O . THR A 1 380 ? 10.316 6.066 58.716 1.00 93.88 380 THR A O 1
ATOM 2900 N N . SER A 1 381 ? 8.856 5.884 57.033 1.00 91.56 381 SER A N 1
ATOM 2901 C CA . SER A 1 381 ? 8.045 4.840 57.675 1.00 91.56 381 SER A CA 1
ATOM 2902 C C . SER A 1 381 ? 8.660 3.433 57.582 1.00 91.56 381 SER A C 1
ATOM 2904 O O . SER A 1 381 ? 8.080 2.462 58.074 1.00 91.56 381 SER A O 1
ATOM 2906 N N . LEU A 1 382 ? 9.837 3.294 56.959 1.00 91.38 382 LEU A N 1
ATOM 2907 C CA . LEU A 1 382 ? 10.508 2.010 56.780 1.00 91.38 382 LEU A CA 1
ATOM 2908 C C . LEU A 1 382 ? 11.011 1.451 58.114 1.00 91.38 382 LEU A C 1
ATOM 2910 O O . LEU A 1 382 ? 11.599 2.161 58.927 1.00 91.38 382 LEU A O 1
ATOM 2914 N N . SER A 1 383 ? 10.866 0.138 58.304 1.00 93.31 383 SER A N 1
ATOM 2915 C CA . SER A 1 383 ? 11.484 -0.558 59.436 1.00 93.31 383 SER A CA 1
ATOM 2916 C C . SER A 1 383 ? 13.012 -0.543 59.324 1.00 93.31 383 SER A C 1
ATO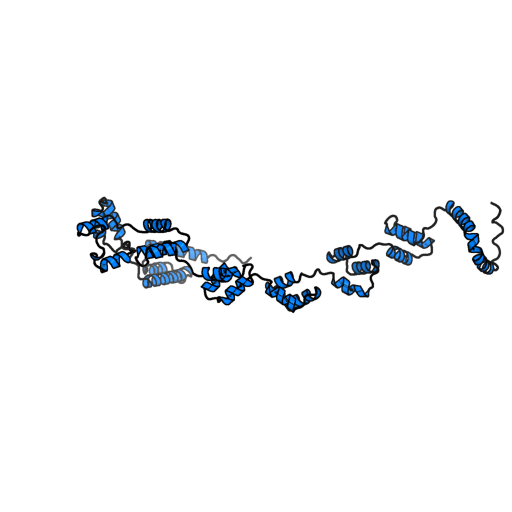M 2918 O O . SER A 1 383 ? 13.557 -0.521 58.222 1.00 93.31 383 SER A O 1
ATOM 2920 N N . ALA A 1 384 ? 13.726 -0.642 60.448 1.00 91.94 384 ALA A N 1
ATOM 2921 C CA . ALA A 1 384 ? 15.195 -0.663 60.454 1.00 91.94 384 ALA A CA 1
ATOM 2922 C C . ALA A 1 384 ? 15.791 -1.754 59.534 1.00 91.94 384 ALA A C 1
ATOM 2924 O O . ALA A 1 384 ? 16.797 -1.529 58.861 1.00 91.94 384 ALA A O 1
ATOM 2925 N N . ALA A 1 385 ? 15.139 -2.920 59.442 1.00 92.56 385 ALA A N 1
ATOM 2926 C CA . ALA A 1 385 ? 15.538 -3.988 58.525 1.00 92.56 385 ALA A CA 1
ATOM 2927 C C . ALA A 1 385 ? 15.365 -3.583 57.049 1.00 92.56 385 ALA A C 1
ATOM 2929 O O . ALA A 1 385 ? 16.249 -3.836 56.230 1.00 92.56 385 ALA A O 1
ATOM 2930 N N . ALA A 1 386 ? 14.255 -2.917 56.713 1.00 93.38 386 ALA A N 1
ATOM 2931 C CA . ALA A 1 386 ? 14.017 -2.401 55.368 1.00 93.38 386 ALA A CA 1
ATOM 2932 C C . ALA A 1 386 ? 15.000 -1.273 55.010 1.00 93.38 386 ALA A C 1
ATOM 2934 O O . ALA A 1 386 ? 15.547 -1.282 53.910 1.00 93.38 386 ALA A O 1
ATOM 2935 N N . GLN A 1 387 ? 15.298 -0.364 55.945 1.00 95.94 387 GLN A N 1
ATOM 2936 C CA . GLN A 1 387 ? 16.295 0.702 55.765 1.00 95.94 387 GLN A CA 1
ATOM 2937 C C . GLN A 1 387 ? 17.682 0.124 55.434 1.00 95.94 387 GLN A C 1
ATOM 2939 O O . GLN A 1 387 ? 18.326 0.552 54.474 1.00 95.94 387 GLN A O 1
ATOM 2944 N N . ALA A 1 388 ? 18.120 -0.902 56.176 1.00 93.25 388 ALA A N 1
ATOM 2945 C CA . ALA A 1 388 ? 19.384 -1.591 55.916 1.00 93.25 388 ALA A CA 1
ATOM 2946 C C . ALA A 1 388 ? 19.407 -2.273 54.535 1.00 93.25 388 ALA A C 1
ATOM 2948 O O . ALA A 1 388 ? 20.418 -2.210 53.830 1.00 93.25 388 ALA A O 1
ATOM 2949 N N . GLY A 1 389 ? 18.290 -2.889 54.131 1.00 94.62 389 GLY A N 1
ATOM 2950 C CA . GLY A 1 389 ? 18.129 -3.485 52.804 1.00 94.62 389 GLY A CA 1
ATOM 2951 C C . GLY A 1 389 ? 18.246 -2.456 51.678 1.00 94.62 389 GLY A C 1
ATOM 2952 O O . GLY A 1 389 ? 19.025 -2.657 50.746 1.00 94.62 389 GLY A O 1
ATOM 2953 N N . VAL A 1 390 ? 17.534 -1.330 51.795 1.00 95.88 390 VAL A N 1
ATOM 2954 C CA . VAL A 1 390 ? 17.543 -0.227 50.816 1.00 95.88 390 VAL A CA 1
ATOM 2955 C C . VAL A 1 390 ? 18.956 0.336 50.629 1.00 95.88 390 VAL A C 1
ATOM 2957 O O . VAL A 1 390 ? 19.443 0.390 49.500 1.00 95.88 390 VAL A O 1
ATOM 2960 N N . LEU A 1 391 ? 19.671 0.645 51.718 1.00 95.94 391 LEU A N 1
ATOM 2961 C CA . LEU A 1 391 ? 21.067 1.102 51.636 1.00 95.94 391 LEU A CA 1
ATOM 2962 C C . LEU A 1 391 ? 21.991 0.061 51.003 1.00 95.94 391 LEU A C 1
ATOM 2964 O O . LEU A 1 391 ? 22.889 0.409 50.238 1.00 95.94 391 LEU A O 1
ATOM 2968 N N . GLY A 1 392 ? 21.771 -1.223 51.293 1.00 96.44 392 GLY A N 1
ATOM 2969 C CA . GLY A 1 392 ? 22.512 -2.316 50.669 1.00 96.44 392 GLY A CA 1
ATOM 2970 C C . GLY A 1 392 ? 22.410 -2.308 49.141 1.00 96.44 392 GLY A C 1
ATOM 2971 O O . GLY A 1 392 ? 23.414 -2.545 48.468 1.00 96.44 392 GLY A O 1
ATOM 2972 N N . TYR A 1 393 ? 21.233 -2.001 48.588 1.00 97.12 393 TYR A N 1
ATOM 2973 C CA . TYR A 1 393 ? 21.042 -1.858 47.142 1.00 97.12 393 TYR A CA 1
ATOM 2974 C C . TYR A 1 393 ? 21.687 -0.586 46.593 1.00 97.12 393 TYR A C 1
ATOM 2976 O O . TYR A 1 393 ? 22.416 -0.662 45.606 1.00 97.12 393 TYR A O 1
ATOM 2984 N N . TRP A 1 394 ? 21.513 0.555 47.260 1.00 97.75 394 TRP A N 1
ATOM 2985 C CA . TRP A 1 394 ? 22.086 1.823 46.800 1.00 97.75 394 TRP A CA 1
ATOM 2986 C C . TRP A 1 394 ? 23.618 1.806 46.763 1.00 97.75 394 TRP A C 1
ATOM 2988 O O . TRP A 1 394 ? 24.225 2.372 45.858 1.00 97.75 394 TRP A O 1
ATOM 2998 N N . ARG A 1 395 ? 24.275 1.105 47.699 1.00 97.62 395 ARG A N 1
ATOM 2999 C CA . ARG A 1 395 ? 25.736 0.897 47.660 1.00 97.62 395 ARG A CA 1
ATOM 3000 C C . ARG A 1 395 ? 26.179 0.106 46.430 1.00 97.62 395 ARG A C 1
ATOM 3002 O O . ARG A 1 395 ? 27.205 0.435 45.842 1.00 97.62 395 ARG A O 1
ATOM 3009 N N . LYS A 1 396 ? 25.423 -0.930 46.046 1.00 96.38 396 LYS A N 1
ATOM 3010 C CA . LYS A 1 396 ? 25.714 -1.730 44.844 1.00 96.38 396 LYS A CA 1
ATOM 3011 C C . LYS A 1 396 ? 25.562 -0.892 43.580 1.00 96.38 396 LYS A C 1
ATOM 3013 O O . LYS A 1 396 ? 26.411 -0.968 42.704 1.00 96.38 396 LYS A O 1
ATOM 3018 N N . GLU A 1 397 ? 24.519 -0.076 43.512 1.00 95.94 397 GLU A N 1
ATOM 3019 C CA . GLU A 1 397 ? 24.272 0.825 42.384 1.00 95.94 397 GLU A CA 1
ATOM 3020 C C . GLU A 1 397 ? 25.361 1.896 42.253 1.00 95.94 397 GLU A C 1
ATOM 3022 O O . GLU A 1 397 ? 25.960 2.038 41.192 1.00 95.94 397 GLU A O 1
ATOM 3027 N N . LYS A 1 398 ? 25.727 2.553 43.358 1.00 96.25 398 LYS A N 1
ATOM 3028 C CA . LYS A 1 398 ? 26.855 3.494 43.399 1.00 96.25 398 LYS A CA 1
ATOM 3029 C C . LYS A 1 398 ? 28.173 2.862 42.939 1.00 96.25 398 LYS A C 1
ATOM 3031 O O . LYS A 1 398 ? 28.970 3.511 42.270 1.00 96.25 398 LYS A O 1
ATOM 3036 N N . ALA A 1 399 ? 28.412 1.598 43.292 1.00 95.25 399 ALA A N 1
ATOM 3037 C CA . ALA A 1 399 ? 29.592 0.867 42.837 1.00 95.25 399 ALA A CA 1
ATOM 3038 C C . ALA A 1 399 ? 29.565 0.576 41.326 1.00 95.25 399 ALA A C 1
ATOM 3040 O O . ALA A 1 399 ? 30.629 0.547 40.713 1.00 95.25 399 ALA A O 1
ATOM 3041 N N . LEU A 1 400 ? 28.383 0.388 40.725 1.00 93.62 400 LEU A N 1
ATOM 3042 C CA . LEU A 1 400 ? 28.230 0.214 39.277 1.00 93.62 400 LEU A CA 1
ATOM 3043 C C . LEU A 1 400 ? 28.507 1.514 38.513 1.00 93.62 400 LEU A C 1
ATOM 3045 O O . LEU A 1 400 ? 29.208 1.472 37.507 1.00 93.62 400 LEU A O 1
ATOM 3049 N N . GLU A 1 401 ? 28.027 2.664 38.998 1.00 92.25 401 GLU A N 1
ATOM 3050 C CA . GLU A 1 401 ? 28.306 3.968 38.367 1.00 92.25 401 GLU A CA 1
ATOM 3051 C C . GLU A 1 401 ? 29.783 4.382 38.459 1.00 92.25 401 GLU A C 1
ATOM 3053 O O . GLU A 1 401 ? 30.273 5.142 37.627 1.00 92.25 401 GLU A O 1
ATOM 3058 N N . ALA A 1 402 ? 30.514 3.866 39.451 1.00 91.00 402 ALA A N 1
ATOM 3059 C CA . ALA A 1 402 ? 31.946 4.112 39.606 1.00 91.00 402 ALA A CA 1
ATOM 3060 C C . ALA A 1 402 ? 32.824 3.311 38.623 1.00 91.00 402 ALA A C 1
ATOM 3062 O O . ALA A 1 402 ? 34.035 3.540 38.567 1.00 91.00 402 ALA A O 1
ATOM 3063 N N . ILE A 1 403 ? 32.252 2.368 37.864 1.00 91.00 403 ILE A N 1
ATOM 3064 C CA . ILE A 1 403 ? 32.985 1.632 36.831 1.00 91.00 403 ILE A CA 1
ATOM 3065 C C . ILE A 1 403 ? 33.230 2.599 35.662 1.00 91.00 403 ILE A C 1
ATOM 3067 O O . ILE A 1 403 ? 32.263 3.082 35.070 1.00 91.00 403 ILE A O 1
ATOM 3071 N N . PRO A 1 404 ? 34.493 2.906 35.308 1.00 87.62 404 PRO A N 1
ATOM 3072 C CA . PRO A 1 404 ? 34.774 3.800 34.194 1.00 87.62 404 PRO A CA 1
ATOM 3073 C C . PRO A 1 404 ? 34.166 3.231 32.903 1.00 87.62 404 PRO A C 1
ATOM 3075 O O . PRO A 1 404 ? 34.205 2.010 32.705 1.00 87.62 404 PRO A O 1
ATOM 3078 N N . PRO A 1 405 ? 33.610 4.081 32.018 1.00 84.94 405 PRO A N 1
ATOM 3079 C CA . PRO A 1 405 ? 33.072 3.613 30.750 1.00 84.94 405 PRO A CA 1
ATOM 3080 C C . PRO A 1 405 ? 34.168 2.864 29.979 1.00 84.94 405 PRO A C 1
ATOM 3082 O O . PRO A 1 405 ? 35.340 3.256 30.053 1.00 84.94 405 PRO A O 1
ATOM 3085 N N . PRO A 1 406 ? 33.821 1.785 29.254 1.00 83.44 406 PRO A N 1
ATOM 3086 C CA . PRO A 1 406 ? 34.793 1.090 28.426 1.00 83.44 406 PRO A CA 1
ATOM 3087 C C . PRO A 1 406 ? 35.439 2.097 27.461 1.00 83.44 406 PRO A C 1
ATOM 3089 O O . PRO A 1 406 ? 34.742 2.993 26.972 1.00 83.44 406 PRO A O 1
ATOM 3092 N N . PRO A 1 407 ? 36.756 1.992 27.204 1.00 84.56 407 PRO A N 1
ATOM 3093 C CA . PRO A 1 407 ? 37.424 2.886 26.267 1.00 84.56 407 PRO A CA 1
ATOM 3094 C C . PRO A 1 407 ? 36.695 2.830 24.921 1.00 84.56 407 PRO A C 1
ATOM 3096 O O . PRO A 1 407 ? 36.411 1.741 24.420 1.00 84.56 407 PRO A O 1
ATOM 3099 N N . SER A 1 408 ? 36.344 3.994 24.370 1.00 79.75 408 SER A N 1
ATOM 3100 C CA . SER A 1 408 ? 35.700 4.097 23.058 1.00 79.75 408 SER A CA 1
ATOM 3101 C C . SER A 1 408 ? 36.590 3.427 22.009 1.00 79.75 408 SER A C 1
ATOM 3103 O O . SER A 1 408 ? 37.747 3.830 21.869 1.00 79.75 408 SER A O 1
ATOM 3105 N N . ALA A 1 409 ? 36.053 2.395 21.352 1.00 71.00 409 ALA A N 1
ATOM 3106 C CA . ALA A 1 409 ? 36.728 1.618 20.314 1.00 71.00 409 ALA A CA 1
ATOM 3107 C C . ALA A 1 409 ? 37.007 2.444 19.054 1.00 71.00 409 ALA A C 1
ATOM 3109 O O . ALA A 1 409 ? 36.144 3.287 18.707 1.00 71.00 409 ALA A O 1
#

Nearest PDB structures (foldseek):
  8an1-assembly1_B  TM=1.199E-01  e=6.363E+00  Synechococcus elongatus PCC 7942 = FACHB-805

Radius of gyration: 54.41 Å; Cα contacts (8 Å, |Δi|>4): 307; chains: 1; bounding box: 96×46×153 Å

Mean predicted align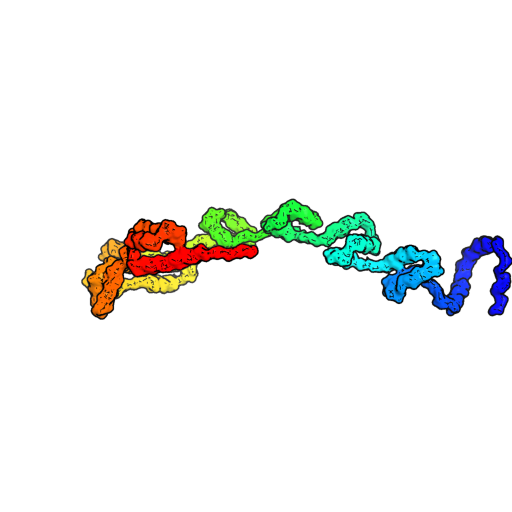ed error: 15.03 Å

Sequence (409 aa):
MAIFSKFFGRTVSEAAGVAAGLAVASPLRPVVQLVENETWAIHPDRPVNVETAAAVVAEDVEKDAWGVQQASWTGFDEPTFRAVLGEVLNAPGLGELYAMWRRGLISDADFTHGLRKAKLEPRWDTALKGQHDVLLSSEELAAMQQQGFVDAGRANSEGGLQGVTPDRQQLRFEVSGLPPGHAEAQHLLNRGLIDEATFAEMIREGHTKTKYTGVLEQARVAVLSALDFVQGHLRNWISESEMVAGGALTGHTAEQMDFLFKIHGRPISWHQTWIGLQRGGTLDGPTGDIHPAFLAALQRSDTLTQGGDLTASQTEEILKFEGWEPTLRATVAAKWAETSPTKQDPAVKSAETKFLTALHKAFVGGAITDAQGVTELALTSLSAAAQAGVLGYWRKEKALEAIPPPPSA

Foldseek 3Di:
DPDPPPDDDDDPCVVVVVVVCVVCVPVCVVVVVVVVVVVCVVVVVQQDELLVLLLCVLVVVDPLVSSQVSCVVVPHHSVRSVVSNLLNRADPPLVVLLVCVLVVVDDLVVSVSNCVNVVHDPVCSVVSVVVSDDQDALLVLLLCCLVVVDPLVVSQVSVVVVVQHSVNSVVSNQLRDQAPDLVVLLVCCLVVVDDLVVSLVNCVSHPHDSVCSVVSNVVSDDQDALLVLLLCVLLVVDDLVSSQVSNVVVVDHSVRSVVSNVVVNDPDDPVNVVVCVVVVHDDVDDPVVPDVVVVNCSSVDPDDDAQQPAALVRQLVVVVVVVDDNVVSSVVSVVSNPPPPPPPDPVLVVVLVVQLVVLLCCLLVVVDDLVVQLVSCVVHPDDNVVSVVSSVVSVVSSVVVPPPDDPDD